Protein AF-0000000066928572 (afdb_homodimer)

Solvent-accessible surface area (backbone atoms only — not comparable to full-atom values): 28296 Å² total; per-residue (Å²): 136,84,83,79,77,80,74,72,74,80,68,81,63,67,64,60,54,53,50,47,52,52,47,49,50,47,46,54,48,33,52,51,51,34,51,52,29,50,50,51,34,39,52,28,41,52,50,30,40,53,33,51,53,52,37,47,54,46,50,41,50,40,47,52,48,52,50,52,36,47,51,33,51,51,51,30,44,51,32,48,51,50,33,48,51,31,50,52,53,32,50,53,33,52,53,52,44,40,49,70,48,14,76,72,53,72,79,82,88,80,86,80,86,81,76,81,82,82,79,84,73,81,74,67,44,59,56,51,34,51,52,51,43,60,60,56,72,72,65,72,78,78,81,83,80,85,85,85,81,86,80,87,66,57,83,84,24,45,61,50,43,48,48,46,49,53,48,51,50,49,51,50,40,52,51,37,44,54,50,39,54,53,50,51,52,50,44,50,54,43,39,53,32,47,39,49,34,42,53,52,49,46,52,50,51,52,52,41,49,54,50,51,53,51,46,47,53,50,52,53,53,51,51,53,53,49,38,58,72,70,58,62,72,82,70,72,71,79,74,77,74,68,68,72,75,62,80,79,128,135,84,83,78,78,78,76,73,75,82,69,83,62,67,66,58,55,54,51,49,54,52,48,49,49,48,46,52,49,33,52,51,51,36,52,51,29,50,50,50,34,38,52,31,40,50,49,29,41,53,32,50,52,51,35,46,54,47,50,42,51,42,46,51,49,52,50,53,38,48,52,34,51,51,52,30,42,50,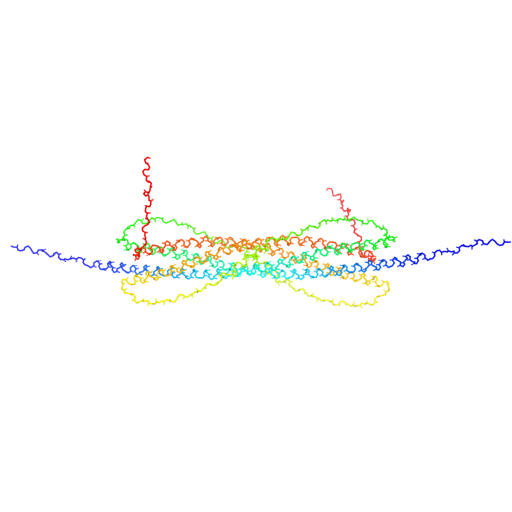29,48,51,49,34,47,51,30,50,52,53,31,50,52,33,50,52,51,44,40,50,70,46,14,76,72,54,74,84,84,86,69,87,78,83,81,76,83,80,81,80,84,71,81,72,68,44,61,56,52,35,50,51,51,41,60,61,59,72,71,69,73,80,78,84,86,71,90,79,84,80,86,80,88,66,53,81,84,24,44,60,50,42,49,49,47,47,52,47,51,50,49,51,50,39,51,51,37,45,53,50,40,53,54,50,50,52,51,44,49,54,45,40,53,32,50,40,50,34,41,54,51,48,46,53,49,51,52,52,42,49,54,48,51,53,52,45,48,54,50,51,54,53,52,50,52,53,49,37,57,72,71,60,64,73,82,70,74,71,81,75,79,72,73,70,75,73,66,85,75,133

Structure (mmCIF, N/CA/C/O backbone):
data_AF-0000000066928572-model_v1
#
loop_
_entity.id
_entity.type
_entity.pdbx_description
1 polymer 't-SNARE coiled-coil homology domain-containing protein'
#
loop_
_atom_site.group_PDB
_atom_site.id
_atom_site.type_symbol
_atom_site.label_atom_id
_atom_site.label_alt_id
_atom_site.label_comp_id
_atom_site.label_asym_id
_atom_site.label_entity_id
_atom_site.label_seq_id
_atom_site.pdbx_PDB_ins_code
_atom_site.Cartn_x
_atom_site.Cartn_y
_atom_site.Cartn_z
_atom_site.occupancy
_atom_site.B_iso_or_equiv
_atom_site.auth_seq_id
_atom_site.auth_comp_id
_atom_site.auth_asym_id
_atom_site.auth_atom_id
_atom_site.pdbx_PDB_model_num
ATOM 1 N N . MET A 1 1 ? 4.324 -100.688 -36.656 1 26.73 1 MET A N 1
ATOM 2 C CA . MET A 1 1 ? 3.48 -100.062 -35.625 1 26.73 1 MET A CA 1
ATOM 3 C C . MET A 1 1 ? 3.955 -98.688 -35.281 1 26.73 1 MET A C 1
ATOM 5 O O . MET A 1 1 ? 5.105 -98.5 -34.875 1 26.73 1 MET A O 1
ATOM 9 N N . ALA A 1 2 ? 3.32 -97.562 -36 1 35.22 2 ALA A N 1
ATOM 10 C CA . ALA A 1 2 ? 3.719 -96.188 -36.094 1 35.22 2 ALA A CA 1
ATOM 11 C C . ALA A 1 2 ? 3.666 -95.5 -34.719 1 35.22 2 ALA A C 1
ATOM 13 O O . ALA A 1 2 ? 2.834 -95.812 -33.875 1 35.22 2 ALA A O 1
ATOM 14 N N . ASN A 1 3 ? 4.828 -94.938 -34.188 1 34.97 3 ASN A N 1
ATOM 15 C CA . ASN A 1 3 ? 4.996 -94.312 -32.875 1 34.97 3 ASN A CA 1
ATOM 16 C C . ASN A 1 3 ? 4.078 -93.125 -32.719 1 34.97 3 ASN A C 1
ATOM 18 O O . ASN A 1 3 ? 4.16 -92.188 -33.469 1 34.97 3 ASN A O 1
ATOM 22 N N . PRO A 1 4 ? 2.846 -93.062 -32.125 1 35.12 4 PRO A N 1
ATOM 23 C CA . PRO A 1 4 ? 1.734 -92.125 -32.031 1 35.12 4 PRO A CA 1
ATOM 24 C C . PRO A 1 4 ? 2.117 -90.875 -31.297 1 35.12 4 PRO A C 1
ATOM 26 O O . PRO A 1 4 ? 1.27 -90 -31.078 1 35.12 4 PRO A O 1
ATOM 29 N N . PHE A 1 5 ? 3.217 -90.75 -30.562 1 34.62 5 PHE A N 1
ATOM 30 C CA . PHE A 1 5 ? 3.402 -89.688 -29.578 1 34.62 5 PHE A CA 1
ATOM 31 C C . PHE A 1 5 ? 3.727 -88.375 -30.25 1 34.62 5 PHE A C 1
ATOM 33 O O . PHE A 1 5 ? 4.297 -87.438 -29.641 1 34.62 5 PHE A O 1
ATOM 40 N N . ASP A 1 6 ? 3.648 -88.125 -31.531 1 33.06 6 ASP A N 1
ATOM 41 C CA . ASP A 1 6 ? 4.016 -86.812 -32.125 1 33.06 6 ASP A CA 1
ATOM 42 C C . ASP A 1 6 ? 3.084 -85.75 -31.656 1 33.06 6 ASP A C 1
ATOM 44 O O . ASP A 1 6 ? 2.227 -85.25 -32.406 1 33.06 6 ASP A O 1
ATOM 48 N N . ASP A 1 7 ? 2.521 -85.75 -30.406 1 32.69 7 ASP A N 1
ATOM 49 C CA . ASP A 1 7 ? 1.55 -84.75 -29.953 1 32.69 7 ASP A CA 1
ATOM 50 C C . ASP A 1 7 ? 2.203 -83.375 -29.781 1 32.69 7 ASP A C 1
ATOM 52 O O . ASP A 1 7 ? 2.449 -82.938 -28.656 1 32.69 7 ASP A O 1
ATOM 56 N N . ASP A 1 8 ? 3.178 -82.938 -30.469 1 32.5 8 ASP A N 1
ATOM 57 C CA . ASP A 1 8 ? 4.012 -81.75 -30.188 1 32.5 8 ASP A CA 1
ATOM 58 C C . ASP A 1 8 ? 3.186 -80.5 -30.219 1 32.5 8 ASP A C 1
ATOM 60 O O . ASP A 1 8 ? 3.727 -79.375 -30.062 1 32.5 8 ASP A O 1
ATOM 64 N N . ASP A 1 9 ? 2.088 -80.375 -30.953 1 34.5 9 ASP A N 1
ATOM 65 C CA . ASP A 1 9 ? 1.771 -79.062 -31.516 1 34.5 9 ASP A CA 1
ATOM 66 C C . ASP A 1 9 ? 1.153 -78.125 -30.469 1 34.5 9 ASP A C 1
ATOM 68 O O . ASP A 1 9 ? 0.542 -77.125 -30.812 1 34.5 9 ASP A O 1
ATOM 72 N N . ASP A 1 10 ? 0.787 -78.562 -29.281 1 36.22 10 ASP A N 1
ATOM 73 C CA . ASP A 1 10 ? -0.06 -77.625 -28.531 1 36.22 10 ASP A CA 1
ATOM 74 C C . ASP A 1 10 ? 0.714 -76.375 -28.125 1 36.22 10 ASP A C 1
ATOM 76 O O . ASP A 1 10 ? 1.363 -76.312 -27.078 1 36.22 10 ASP A O 1
ATOM 80 N N . VAL A 1 11 ? 1.343 -75.625 -29.016 1 40.88 11 VAL A N 1
ATOM 81 C CA . VAL A 1 11 ? 1.948 -74.312 -28.75 1 40.88 11 VAL A CA 1
ATOM 82 C C . VAL A 1 11 ? 0.95 -73.438 -28.016 1 40.88 11 VAL A C 1
ATOM 84 O O . VAL A 1 11 ? -0.197 -73.312 -28.438 1 40.88 11 VAL A O 1
ATOM 87 N N . PRO A 1 12 ? 1.094 -73.125 -26.688 1 39.62 12 PRO A N 1
ATOM 88 C CA . PRO A 1 12 ? 0.256 -72.25 -25.859 1 39.62 12 PRO A CA 1
ATOM 89 C C . PRO A 1 12 ? 0.078 -70.875 -26.469 1 39.62 12 PRO A C 1
ATOM 91 O O . PRO A 1 12 ? 0.967 -70 -26.344 1 39.62 12 PRO A O 1
ATOM 94 N N . LYS A 1 13 ? -0.379 -70.562 -27.594 1 44.66 13 LYS A N 1
ATOM 95 C CA . LYS A 1 13 ? -0.744 -69.375 -28.328 1 44.66 13 LYS A CA 1
ATOM 96 C C . LYS A 1 13 ? -1.64 -68.438 -27.5 1 44.66 13 LYS A C 1
ATOM 98 O O . LYS A 1 13 ? -1.791 -67.25 -27.797 1 44.66 13 LYS A O 1
ATOM 103 N N . SER A 1 14 ? -2.521 -69 -26.641 1 45.66 14 SER A N 1
ATOM 104 C CA . SER A 1 14 ? -3.604 -68.188 -26.094 1 45.66 14 SER A CA 1
ATOM 105 C C . SER A 1 14 ? -3.088 -67.25 -25.031 1 45.66 14 SER A C 1
ATOM 107 O O . SER A 1 14 ? -3.688 -66.188 -24.781 1 45.66 14 SER A O 1
ATOM 109 N N . TYR A 1 15 ? -2.125 -67.562 -24.266 1 45.22 15 TYR A N 1
ATOM 110 C CA . TYR A 1 15 ? -1.632 -66.75 -23.172 1 45.22 15 TYR A CA 1
ATOM 111 C C . TYR A 1 15 ? -0.961 -65.438 -23.734 1 45.22 15 TYR A C 1
ATOM 113 O O . TYR A 1 15 ? -0.992 -64.438 -23.094 1 45.22 15 TYR A O 1
ATOM 121 N N . SER A 1 16 ? -0.324 -65.562 -24.875 1 49.75 16 SER A N 1
ATOM 122 C CA . SER A 1 16 ? 0.427 -64.438 -25.406 1 49.75 16 SER A CA 1
ATOM 123 C C . SER A 1 16 ? -0.506 -63.312 -25.859 1 49.75 16 SER A C 1
ATOM 125 O O . SER A 1 16 ? -0.214 -62.125 -25.656 1 49.75 16 SER A O 1
ATOM 127 N N . LYS A 1 17 ? -1.519 -63.625 -26.422 1 52.47 17 LYS A N 1
ATOM 128 C CA . LYS A 1 17 ? -2.459 -62.625 -26.938 1 52.47 17 LYS A CA 1
ATOM 129 C C . LYS A 1 17 ? -3.213 -61.969 -25.797 1 52.47 17 LYS A C 1
ATOM 131 O O . LYS A 1 17 ? -3.486 -60.75 -25.844 1 52.47 17 LYS A O 1
ATOM 136 N N . VAL A 1 18 ? -3.705 -62.656 -24.812 1 51 18 VAL A N 1
ATOM 137 C CA . VAL A 1 18 ? -4.434 -62.125 -23.656 1 51 18 VAL A CA 1
ATOM 138 C C . VAL A 1 18 ? -3.52 -61.219 -22.844 1 51 18 VAL A C 1
ATOM 140 O O . VAL A 1 18 ? -3.93 -60.156 -22.391 1 51 18 VAL A O 1
ATOM 143 N N . GLY A 1 19 ? -2.26 -61.625 -22.641 1 51.97 19 GLY A N 1
ATOM 144 C CA . GLY A 1 19 ? -1.28 -60.812 -21.969 1 51.97 19 GLY A CA 1
ATOM 145 C C . GLY A 1 19 ? -1.014 -59.5 -22.672 1 51.97 19 GLY A C 1
ATOM 146 O O . GLY A 1 19 ? -0.925 -58.438 -22.031 1 51.97 19 GLY A O 1
ATOM 147 N N . LYS A 1 20 ? -0.882 -59.688 -23.969 1 59.78 20 LYS A N 1
ATOM 148 C CA . LYS A 1 20 ? -0.636 -58.5 -24.766 1 59.78 20 LYS A CA 1
ATOM 149 C C . LYS A 1 20 ? -1.847 -57.562 -24.75 1 59.78 20 LYS A C 1
ATOM 151 O O . LYS A 1 20 ? -1.697 -56.344 -24.703 1 59.78 20 LYS A O 1
ATOM 156 N N . LYS A 1 21 ? -3.07 -58.125 -24.859 1 62.56 21 LYS A N 1
ATOM 157 C CA . LYS A 1 21 ? -4.281 -57.312 -24.828 1 62.56 21 LYS A CA 1
ATOM 158 C C . LYS A 1 21 ? -4.441 -56.625 -23.484 1 62.56 21 LYS A C 1
ATOM 160 O O . LYS A 1 21 ? -4.871 -55.469 -23.422 1 62.56 21 LYS A O 1
ATOM 165 N N . ASN A 1 22 ? -4.078 -57.406 -22.359 1 68.06 22 ASN A N 1
ATOM 166 C CA . ASN A 1 22 ? -4.141 -56.812 -21.031 1 68.06 22 ASN A CA 1
ATOM 167 C C . ASN A 1 22 ? -3.076 -55.719 -20.859 1 68.06 22 ASN A C 1
ATOM 169 O O . ASN A 1 22 ? -3.338 -54.688 -20.25 1 68.06 22 ASN A O 1
ATOM 173 N N . GLU A 1 23 ? -1.992 -55.969 -21.469 1 70.69 23 GLU A N 1
ATOM 174 C CA . GLU A 1 23 ? -0.917 -54.969 -21.406 1 70.69 23 GLU A CA 1
ATOM 175 C C . GLU A 1 23 ? -1.282 -53.719 -22.188 1 70.69 23 GLU A C 1
ATOM 177 O O . GLU A 1 23 ? -1.001 -52.594 -21.75 1 70.69 23 GLU A O 1
ATOM 182 N N . GLU A 1 24 ? -1.89 -54 -23.344 1 72.25 24 GLU A N 1
ATOM 183 C CA . GLU A 1 24 ? -2.32 -52.844 -24.156 1 72.25 24 GLU A CA 1
ATOM 184 C C . GLU A 1 24 ? -3.406 -52.062 -23.438 1 72.25 24 GLU A C 1
ATOM 186 O O . GLU A 1 24 ? -3.436 -50.812 -23.531 1 72.25 24 GLU A O 1
ATOM 191 N N . ALA A 1 25 ? -4.219 -52.75 -22.781 1 76.5 25 ALA A N 1
ATOM 192 C CA . ALA A 1 25 ? -5.273 -52.094 -22.031 1 76.5 25 ALA A CA 1
ATOM 193 C C . ALA A 1 25 ? -4.691 -51.281 -20.875 1 76.5 25 ALA A C 1
ATOM 195 O O . ALA A 1 25 ? -5.172 -50.188 -20.578 1 76.5 25 ALA A O 1
ATOM 196 N N . ASP A 1 26 ? -3.654 -51.812 -20.297 1 80.56 26 ASP A N 1
ATOM 197 C CA . ASP A 1 26 ? -2.982 -51.094 -19.219 1 80.56 26 ASP A CA 1
ATOM 198 C C . ASP A 1 26 ? -2.281 -49.844 -19.734 1 80.56 26 ASP A C 1
ATOM 200 O O . ASP A 1 26 ? -2.359 -48.781 -19.109 1 80.56 26 ASP A O 1
ATOM 204 N N . VAL A 1 27 ? -1.678 -50 -20.812 1 81.38 27 VAL A N 1
ATOM 205 C CA . VAL A 1 27 ? -0.978 -48.844 -21.422 1 81.38 27 VAL A CA 1
ATOM 206 C C . VAL A 1 27 ? -1.977 -47.75 -21.766 1 81.38 27 VAL A C 1
ATOM 208 O O . VAL A 1 27 ? -1.732 -46.562 -21.484 1 81.38 27 VAL A O 1
ATOM 211 N N . ASP A 1 28 ? -3.072 -48.219 -22.344 1 84.25 28 ASP A N 1
ATOM 212 C CA . ASP A 1 28 ? -4.105 -47.25 -22.688 1 84.25 28 ASP A CA 1
ATOM 213 C C . ASP A 1 28 ? -4.609 -46.5 -21.453 1 84.25 28 ASP A C 1
ATOM 215 O O . ASP A 1 28 ? -4.859 -45.312 -21.5 1 84.25 28 ASP A O 1
ATOM 219 N N . TYR A 1 29 ? -4.695 -47.25 -20.406 1 87.94 29 TYR A N 1
ATOM 220 C CA . TYR A 1 29 ? -5.172 -46.656 -19.156 1 87.94 29 TYR A CA 1
ATOM 221 C C . TYR A 1 29 ? -4.184 -45.625 -18.641 1 87.94 29 TYR A C 1
ATOM 223 O O . TYR A 1 29 ? -4.57 -44.469 -18.344 1 87.94 29 TYR A O 1
ATOM 231 N N . TYR A 1 30 ? -2.963 -45.938 -18.531 1 87.5 30 TYR A N 1
ATOM 232 C CA . TYR A 1 30 ? -1.959 -45.031 -18 1 87.5 30 TYR A CA 1
ATOM 233 C C . TYR A 1 30 ? -1.803 -43.812 -18.906 1 87.5 30 TYR A C 1
ATOM 235 O O . TYR A 1 30 ? -1.612 -42.688 -18.422 1 87.5 30 TYR A O 1
ATOM 243 N N . GLU A 1 31 ? -1.919 -44 -20.141 1 86.56 31 GLU A N 1
ATOM 244 C CA . GLU A 1 31 ? -1.828 -42.875 -21.062 1 86.56 31 GLU A CA 1
ATOM 245 C C . GLU A 1 31 ? -2.988 -41.906 -20.875 1 86.56 31 GLU A C 1
ATOM 247 O O . GLU A 1 31 ? -2.801 -40.688 -20.938 1 86.56 31 GLU A O 1
ATOM 252 N N . ARG A 1 32 ? -4.117 -42.406 -20.641 1 90.25 32 ARG A N 1
ATOM 253 C CA . ARG A 1 32 ? -5.281 -41.562 -20.406 1 90.25 32 ARG A CA 1
ATOM 254 C C . ARG A 1 32 ? -5.137 -40.781 -19.109 1 90.25 32 ARG A C 1
ATOM 256 O O . ARG A 1 32 ? -5.5 -39.625 -19.031 1 90.25 32 ARG A O 1
ATOM 263 N N . GLU A 1 33 ? -4.617 -41.469 -18.125 1 92.19 33 GLU A N 1
ATOM 264 C CA . GLU A 1 33 ? -4.41 -40.812 -16.828 1 92.19 33 GLU A CA 1
ATOM 265 C C . GLU A 1 33 ? -3.383 -39.719 -16.938 1 92.19 33 GLU A C 1
ATOM 267 O O . GLU A 1 33 ? -3.568 -38.625 -16.375 1 92.19 33 GLU A O 1
ATOM 272 N N . ILE A 1 34 ? -2.348 -39.938 -17.641 1 92.06 34 ILE A N 1
ATOM 273 C CA . ILE A 1 34 ? -1.312 -38.906 -17.844 1 92.06 34 ILE A CA 1
ATOM 274 C C . ILE A 1 34 ? -1.909 -37.688 -18.531 1 92.06 34 ILE A C 1
ATOM 276 O O . ILE A 1 34 ? -1.677 -36.562 -18.125 1 92.06 34 ILE A O 1
ATOM 280 N N . GLU A 1 35 ? -2.648 -37.906 -19.5 1 91.12 35 GLU A N 1
ATOM 281 C CA . GLU A 1 35 ? -3.271 -36.812 -20.234 1 91.12 35 GLU A CA 1
ATOM 282 C C . GLU A 1 35 ? -4.207 -36 -19.328 1 91.12 35 GLU A C 1
ATOM 284 O O . GLU A 1 35 ? -4.246 -34.781 -19.406 1 91.12 35 GLU A O 1
ATOM 289 N N . LYS A 1 36 ? -4.949 -36.719 -18.562 1 94.31 36 LYS A N 1
ATOM 290 C CA . LYS A 1 36 ? -5.875 -36.062 -17.625 1 94.31 36 LYS A CA 1
ATOM 291 C C . LYS A 1 36 ? -5.133 -35.156 -16.672 1 94.31 36 LYS A C 1
ATOM 293 O O . LYS A 1 36 ? -5.527 -34 -16.5 1 94.31 36 LYS A O 1
ATOM 298 N N . TYR A 1 37 ? -4.09 -35.625 -16.125 1 94.31 37 TYR A N 1
ATOM 299 C CA . TYR A 1 37 ? -3.359 -34.844 -15.133 1 94.31 37 TYR A CA 1
ATOM 300 C C . TYR A 1 37 ? -2.59 -33.688 -15.805 1 94.31 37 TYR A C 1
ATOM 302 O O . TYR A 1 37 ? -2.43 -32.625 -15.219 1 94.31 37 TYR A O 1
ATOM 310 N N . MET A 1 38 ? -2.131 -33.875 -17.031 1 93.56 38 MET A N 1
ATOM 311 C CA . MET A 1 38 ? -1.521 -32.781 -17.781 1 93.56 38 MET A CA 1
ATOM 312 C C . MET A 1 38 ? -2.533 -31.656 -18.062 1 93.56 38 MET A C 1
ATOM 314 O O . MET A 1 38 ? -2.203 -30.484 -17.969 1 93.56 38 MET A O 1
ATOM 318 N N . GLN A 1 39 ? -3.725 -32.094 -18.344 1 94.69 39 GLN A N 1
ATOM 319 C CA . GLN A 1 39 ? -4.777 -31.109 -18.578 1 94.69 39 GLN A CA 1
ATOM 320 C C . GLN A 1 39 ? -5.086 -30.312 -17.312 1 94.69 39 GLN A C 1
ATOM 322 O O . GLN A 1 39 ? -5.281 -29.094 -17.359 1 94.69 39 GLN A O 1
ATOM 327 N N . GLU A 1 40 ? -5.113 -30.984 -16.25 1 96.31 40 GLU A N 1
ATOM 328 C CA . GLU A 1 40 ? -5.367 -30.312 -14.977 1 96.31 40 GLU A CA 1
ATOM 329 C C . GLU A 1 40 ? -4.25 -29.328 -14.633 1 96.31 40 GLU A C 1
ATOM 331 O O . GLU A 1 40 ? -4.512 -28.219 -14.156 1 96.31 40 GLU A O 1
ATOM 336 N N . SER A 1 41 ? -3.023 -29.75 -14.859 1 96.62 41 SER A N 1
ATOM 337 C CA . SER A 1 41 ? -1.889 -28.859 -14.633 1 96.62 41 SER A CA 1
ATOM 338 C C . SER A 1 41 ? -1.95 -27.656 -15.547 1 96.62 41 SER A C 1
ATOM 340 O O . SER A 1 41 ? -1.661 -26.531 -15.125 1 96.62 41 SER A O 1
ATOM 342 N N . LEU A 1 42 ? -2.291 -27.875 -16.766 1 96.62 42 LEU A N 1
ATOM 343 C CA . LEU A 1 42 ? -2.414 -26.781 -17.719 1 96.62 42 LEU A CA 1
ATOM 344 C C . LEU A 1 42 ? -3.451 -25.766 -17.25 1 96.62 42 LEU A C 1
ATOM 346 O O . LEU A 1 42 ? -3.191 -24.562 -17.25 1 96.62 42 LEU A O 1
ATOM 350 N N . ASP A 1 43 ? -4.574 -26.25 -16.797 1 96.62 43 ASP A N 1
ATOM 351 C CA . ASP A 1 43 ? -5.629 -25.375 -16.297 1 96.62 43 ASP A CA 1
ATOM 352 C C . ASP A 1 43 ? -5.145 -24.578 -15.086 1 96.62 43 ASP A C 1
ATOM 354 O O . ASP A 1 43 ? -5.383 -23.359 -15.008 1 96.62 43 ASP A O 1
ATOM 358 N N . SER A 1 44 ? -4.477 -25.25 -14.219 1 97.31 44 SER A N 1
ATOM 359 C CA . SER A 1 44 ? -4 -24.609 -13.008 1 97.31 44 SER A CA 1
ATOM 360 C C . SER A 1 44 ? -2.955 -23.547 -13.32 1 97.31 44 SER A C 1
ATOM 362 O O . SER A 1 44 ? -2.98 -22.453 -12.75 1 97.31 44 SER A O 1
ATOM 364 N N . THR A 1 45 ? -2.051 -23.828 -14.18 1 97.25 45 THR A N 1
ATOM 365 C CA . THR A 1 45 ? -1.019 -22.859 -14.531 1 97.25 45 THR A CA 1
ATOM 366 C C . THR A 1 45 ? -1.626 -21.656 -15.242 1 97.25 45 THR A C 1
ATOM 368 O O . THR A 1 45 ? -1.181 -20.516 -15.047 1 97.25 45 THR A O 1
ATOM 371 N N . GLN A 1 46 ? -2.637 -21.906 -16.062 1 96.75 46 GLN A N 1
ATOM 372 C CA . GLN A 1 46 ? -3.318 -20.812 -16.75 1 96.75 46 GLN A CA 1
ATOM 373 C C . GLN A 1 46 ? -4.023 -19.906 -15.75 1 96.75 46 GLN A C 1
ATOM 375 O O . GLN A 1 46 ? -3.939 -18.672 -15.859 1 96.75 46 GLN A O 1
ATOM 380 N N . ARG A 1 47 ? -4.648 -20.531 -14.844 1 96.88 47 ARG A N 1
ATOM 381 C CA . ARG A 1 47 ? -5.328 -19.734 -13.812 1 96.88 47 ARG A CA 1
ATOM 382 C C . ARG A 1 47 ? -4.328 -18.938 -12.992 1 96.88 47 ARG A C 1
ATOM 384 O O . ARG A 1 47 ? -4.566 -17.766 -12.688 1 96.88 47 ARG A O 1
ATOM 391 N N . SER A 1 48 ? -3.285 -19.578 -12.633 1 98.06 48 SER A N 1
ATOM 392 C CA . SER A 1 48 ? -2.254 -18.891 -11.859 1 98.06 48 SER A CA 1
ATOM 393 C C . SER A 1 48 ? -1.687 -17.703 -12.617 1 98.06 48 SER A C 1
ATOM 395 O O . SER A 1 48 ? -1.474 -16.641 -12.039 1 98.06 48 SER A O 1
ATOM 397 N N . ARG A 1 49 ? -1.457 -17.875 -13.828 1 96.56 49 ARG A N 1
ATOM 398 C CA . ARG A 1 49 ? -0.953 -16.797 -14.664 1 96.56 49 ARG A CA 1
ATOM 399 C C . ARG A 1 49 ? -1.907 -15.602 -14.656 1 96.56 49 ARG A C 1
ATOM 401 O O . ARG A 1 49 ? -1.476 -14.453 -14.531 1 96.56 49 ARG A O 1
ATOM 408 N N . ALA A 1 50 ? -3.164 -15.883 -14.781 1 96.94 50 ALA A N 1
ATOM 409 C CA . ALA A 1 50 ? -4.172 -14.828 -14.766 1 96.94 50 ALA A CA 1
ATOM 410 C C . ALA A 1 50 ? -4.184 -14.102 -13.422 1 96.94 50 ALA A C 1
ATOM 412 O O . ALA A 1 50 ? -4.262 -12.867 -13.383 1 96.94 50 ALA A O 1
ATOM 413 N N . HIS A 1 51 ? -4.133 -14.867 -12.367 1 97.25 51 HIS A N 1
ATOM 414 C CA . HIS A 1 51 ? -4.098 -14.266 -11.039 1 97.25 51 HIS A CA 1
ATOM 415 C C . HIS A 1 51 ? -2.877 -13.367 -10.867 1 97.25 51 HIS A C 1
ATOM 417 O O . HIS A 1 51 ? -2.977 -12.281 -10.289 1 97.25 51 HIS A O 1
ATOM 423 N N . LEU A 1 52 ? -1.739 -13.789 -11.344 1 97.44 52 LEU A N 1
ATOM 424 C CA . LEU A 1 52 ? -0.506 -13.023 -11.195 1 97.44 52 LEU A CA 1
ATOM 425 C C . LEU A 1 52 ? -0.559 -11.75 -12.031 1 97.44 52 LEU A C 1
ATOM 427 O O . LEU A 1 52 ? -0.072 -10.703 -11.602 1 97.44 52 LEU A O 1
ATOM 431 N N . GLU A 1 53 ? -1.165 -11.844 -13.172 1 95.69 53 GLU A N 1
ATOM 432 C CA . GLU A 1 53 ? -1.339 -10.656 -14 1 95.69 53 GLU A CA 1
ATOM 433 C C . GLU A 1 53 ? -2.205 -9.617 -13.297 1 95.69 53 GLU A C 1
ATOM 435 O O . GLU A 1 53 ? -1.871 -8.43 -13.281 1 95.69 53 GLU A O 1
ATOM 440 N N . ASN A 1 54 ? -3.25 -10.086 -12.734 1 96.38 54 ASN A N 1
ATOM 441 C CA . ASN A 1 54 ? -4.125 -9.195 -11.984 1 96.38 54 ASN A CA 1
ATOM 442 C C . ASN A 1 54 ? -3.414 -8.609 -10.766 1 96.38 54 ASN A C 1
ATOM 444 O O . ASN A 1 54 ? -3.564 -7.426 -10.461 1 96.38 54 ASN A O 1
ATOM 448 N N . SER A 1 55 ? -2.658 -9.461 -10.109 1 97.31 55 SER A N 1
ATOM 449 C CA . SER A 1 55 ? -1.906 -9.008 -8.945 1 97.31 55 SER A CA 1
ATOM 450 C C . SER A 1 55 ? -0.916 -7.91 -9.312 1 97.31 55 SER A C 1
ATOM 452 O O . SER A 1 55 ? -0.742 -6.945 -8.57 1 97.31 55 SER A O 1
ATOM 454 N N . GLU A 1 56 ? -0.283 -8.023 -10.422 1 94.69 56 GLU A N 1
ATOM 455 C CA . GLU A 1 56 ? 0.654 -7.012 -10.898 1 94.69 56 GLU A CA 1
ATOM 456 C C . GLU A 1 56 ? -0.05 -5.68 -11.133 1 94.69 56 GLU A C 1
ATOM 458 O O . GLU A 1 56 ? 0.464 -4.625 -10.758 1 94.69 56 GLU A O 1
ATOM 463 N N . GLN A 1 57 ? -1.232 -5.758 -11.742 1 94.69 57 GLN A N 1
ATOM 464 C CA . GLN A 1 57 ? -1.999 -4.539 -11.992 1 94.69 57 GLN A CA 1
ATOM 465 C C . GLN A 1 57 ? -2.398 -3.867 -10.68 1 94.69 57 GLN A C 1
ATOM 467 O O . GLN A 1 57 ? -2.309 -2.646 -10.547 1 94.69 57 GLN A O 1
ATOM 472 N N . LEU A 1 58 ? -2.748 -4.695 -9.781 1 95.44 58 LEU A N 1
ATOM 473 C CA . LEU A 1 58 ? -3.166 -4.168 -8.484 1 95.44 58 LEU A CA 1
ATOM 474 C C . LEU A 1 58 ? -1.98 -3.57 -7.734 1 95.44 58 LEU A C 1
ATOM 476 O O . LEU A 1 58 ? -2.117 -2.539 -7.07 1 95.44 58 LEU A O 1
ATOM 480 N N . ALA A 1 59 ? -0.858 -4.191 -7.84 1 95 59 ALA A N 1
ATOM 481 C CA . ALA A 1 59 ? 0.346 -3.676 -7.195 1 95 59 ALA A CA 1
ATOM 482 C C . ALA A 1 59 ? 0.743 -2.32 -7.773 1 95 59 ALA A C 1
ATOM 484 O O . ALA A 1 59 ? 1.133 -1.412 -7.039 1 95 59 ALA A O 1
ATOM 485 N N . VAL A 1 60 ? 0.643 -2.184 -9.023 1 93.56 60 VAL A N 1
ATOM 486 C CA . VAL A 1 60 ? 0.961 -0.921 -9.68 1 93.56 60 VAL A CA 1
ATOM 487 C C . VAL A 1 60 ? -0.013 0.161 -9.219 1 93.56 60 VAL A C 1
ATOM 489 O O . VAL A 1 60 ? 0.396 1.281 -8.906 1 93.56 60 VAL A O 1
ATOM 492 N N . LYS A 1 61 ? -1.229 -0.222 -9.18 1 93.81 61 LYS A N 1
ATOM 493 C CA . LYS A 1 61 ? -2.25 0.702 -8.695 1 93.81 61 LYS A CA 1
ATOM 494 C C . LYS A 1 61 ? -1.967 1.128 -7.258 1 93.81 61 LYS A C 1
ATOM 496 O O . LYS A 1 61 ? -2.059 2.312 -6.926 1 93.81 61 LYS A O 1
ATOM 501 N N . THR A 1 62 ? -1.671 0.191 -6.457 1 95.88 62 THR A N 1
ATOM 502 C CA . THR A 1 62 ? -1.33 0.468 -5.066 1 95.88 62 THR A CA 1
ATOM 503 C C . THR A 1 62 ? -0.142 1.422 -4.98 1 95.88 62 THR A C 1
ATOM 505 O O . THR A 1 62 ? -0.153 2.365 -4.188 1 95.88 62 THR A O 1
ATOM 508 N N . ALA A 1 63 ? 0.863 1.193 -5.762 1 93 63 ALA A N 1
ATOM 509 C CA . ALA A 1 63 ? 2.043 2.055 -5.789 1 93 63 ALA A CA 1
ATOM 510 C C . ALA A 1 63 ? 1.669 3.488 -6.156 1 93 63 ALA A C 1
ATOM 512 O O . ALA A 1 63 ? 2.15 4.438 -5.535 1 93 63 ALA A O 1
ATOM 513 N N . GLN A 1 64 ? 0.813 3.615 -7.109 1 93.12 64 GLN A N 1
ATOM 514 C CA . GLN A 1 64 ? 0.372 4.941 -7.531 1 93.12 64 GLN A CA 1
ATOM 515 C C . GLN A 1 64 ? -0.392 5.645 -6.414 1 93.12 64 GLN A C 1
ATOM 517 O O . GLN A 1 64 ? -0.202 6.84 -6.184 1 93.12 64 GLN A O 1
ATOM 522 N N . ASP A 1 65 ? -1.248 4.922 -5.777 1 94.19 65 ASP A N 1
ATOM 523 C CA . ASP A 1 65 ? -1.999 5.484 -4.66 1 94.19 65 ASP A CA 1
ATOM 524 C C . ASP A 1 65 ? -1.062 5.941 -3.545 1 94.19 65 ASP A C 1
ATOM 526 O O . ASP A 1 65 ? -1.248 7.02 -2.975 1 94.19 65 ASP A O 1
ATOM 530 N N . LEU A 1 66 ? -0.072 5.203 -3.229 1 95.38 66 LEU A N 1
ATOM 531 C CA . LEU A 1 66 ? 0.876 5.547 -2.176 1 95.38 66 LEU A CA 1
ATOM 532 C C . LEU A 1 66 ? 1.684 6.785 -2.555 1 95.38 66 LEU A C 1
ATOM 534 O O . LEU A 1 66 ? 1.995 7.613 -1.697 1 95.38 66 LEU A O 1
ATOM 538 N N . LEU A 1 67 ? 1.964 6.895 -3.834 1 93.69 67 LEU A N 1
ATOM 539 C CA . LEU A 1 67 ? 2.682 8.078 -4.285 1 93.69 67 LEU A CA 1
ATOM 540 C C . LEU A 1 67 ? 1.81 9.32 -4.16 1 93.69 67 LEU A C 1
ATOM 542 O O . LEU A 1 67 ? 2.287 10.383 -3.74 1 93.69 67 LEU A O 1
ATOM 546 N N . GLU A 1 68 ? 0.553 9.18 -4.48 1 95.25 68 GLU A N 1
ATOM 547 C CA . GLU A 1 68 ? -0.389 10.281 -4.297 1 95.25 68 GLU A CA 1
ATOM 548 C C . GLU A 1 68 ? -0.535 10.641 -2.822 1 95.25 68 GLU A C 1
ATOM 550 O O . GLU A 1 68 ? -0.567 11.82 -2.467 1 95.25 68 GLU A O 1
ATOM 555 N N . GLN A 1 69 ? -0.628 9.672 -2.025 1 96.56 69 GLN A N 1
ATOM 556 C CA . GLN A 1 69 ? -0.716 9.891 -0.584 1 96.56 69 GLN A CA 1
ATOM 557 C C . GLN A 1 69 ? 0.508 10.641 -0.064 1 96.56 69 GLN A C 1
ATOM 559 O O . GLN A 1 69 ? 0.387 11.523 0.783 1 96.56 69 GLN A O 1
ATOM 564 N N . ARG A 1 70 ? 1.619 10.234 -0.532 1 95.5 70 ARG A N 1
ATOM 565 C CA . ARG A 1 70 ? 2.84 10.914 -0.107 1 95.5 70 ARG A CA 1
ATOM 566 C C . ARG A 1 70 ? 2.783 12.398 -0.435 1 95.5 70 ARG A C 1
ATOM 568 O O . ARG A 1 70 ? 3.18 13.234 0.379 1 95.5 70 ARG A O 1
ATOM 575 N N . GLU A 1 71 ? 2.291 12.688 -1.584 1 95.56 71 GLU A N 1
ATOM 576 C CA . GLU A 1 71 ? 2.17 14.094 -1.972 1 95.56 71 GLU A CA 1
ATOM 577 C C . GLU A 1 71 ? 1.265 14.852 -1.009 1 95.56 71 GLU A C 1
ATOM 579 O O . GLU A 1 71 ? 1.583 15.977 -0.604 1 95.56 71 GLU A O 1
ATOM 584 N N . LYS A 1 72 ? 0.241 14.281 -0.711 1 96.5 72 LYS A N 1
ATOM 585 C CA . LYS A 1 72 ? -0.704 14.906 0.208 1 96.5 72 LYS A CA 1
ATOM 586 C C . LYS A 1 72 ? -0.081 15.109 1.587 1 96.5 72 LYS A C 1
ATOM 588 O O . LYS A 1 72 ? -0.266 16.156 2.215 1 96.5 72 LYS A O 1
ATOM 593 N N . LEU A 1 73 ? 0.654 14.148 2.049 1 97.81 73 LEU A N 1
ATOM 594 C CA . LEU A 1 73 ? 1.282 14.227 3.363 1 97.81 73 LEU A CA 1
ATOM 595 C C . LEU A 1 73 ? 2.406 15.258 3.369 1 97.81 73 LEU A C 1
ATOM 597 O O . LEU A 1 73 ? 2.584 15.984 4.348 1 97.81 73 LEU A O 1
ATOM 601 N N . GLU A 1 74 ? 3.047 15.312 2.26 1 97.25 74 GLU A N 1
ATOM 602 C CA . GLU A 1 74 ? 4.102 16.312 2.158 1 97.25 74 GLU A CA 1
ATOM 603 C C . GLU A 1 74 ? 3.518 17.734 2.146 1 97.25 74 GLU A C 1
ATOM 605 O O . GLU A 1 74 ? 4.09 18.641 2.736 1 97.25 74 GLU A O 1
ATOM 610 N N . ARG A 1 75 ? 2.424 17.922 1.498 1 96.69 75 ARG A N 1
ATOM 611 C CA . ARG A 1 75 ? 1.739 19.203 1.522 1 96.69 75 ARG A CA 1
ATOM 612 C C . ARG A 1 75 ? 1.269 19.547 2.932 1 96.69 75 ARG A C 1
ATOM 614 O O . ARG A 1 75 ? 1.351 20.703 3.354 1 96.69 75 ARG A O 1
ATOM 621 N N . THR A 1 76 ? 0.792 18.562 3.584 1 98.38 76 THR A N 1
ATOM 622 C CA . THR A 1 76 ? 0.386 18.781 4.969 1 98.38 76 THR A CA 1
ATOM 623 C C . THR A 1 76 ? 1.572 19.219 5.82 1 98.38 76 THR A C 1
ATOM 625 O O . THR A 1 76 ? 1.459 20.172 6.605 1 98.38 76 THR A O 1
ATOM 628 N N . GLU A 1 77 ? 2.639 18.578 5.68 1 98 77 GLU A N 1
ATOM 629 C CA . GLU A 1 77 ? 3.838 18.953 6.43 1 98 77 GLU A CA 1
ATOM 630 C C . GLU A 1 77 ? 4.25 20.391 6.145 1 98 77 GLU A C 1
ATOM 632 O O . GLU A 1 77 ? 4.59 21.141 7.066 1 98 77 GLU A O 1
ATOM 637 N N . LYS A 1 78 ? 4.184 20.781 4.895 1 97.81 78 LYS A N 1
ATOM 638 C CA . LYS A 1 78 ? 4.52 22.141 4.508 1 97.81 78 LYS A CA 1
ATOM 639 C C . LYS A 1 78 ? 3.551 23.141 5.129 1 97.81 78 LYS A C 1
ATOM 641 O O . LYS A 1 78 ? 3.963 24.219 5.59 1 97.81 78 LYS A O 1
ATOM 646 N N . ASN A 1 79 ? 2.322 22.828 5.07 1 97.69 79 ASN A N 1
ATOM 647 C CA . ASN A 1 79 ? 1.323 23.672 5.703 1 97.69 79 ASN A CA 1
ATOM 648 C C . ASN A 1 79 ? 1.601 23.859 7.191 1 97.69 79 ASN A C 1
ATOM 650 O O . ASN A 1 79 ? 1.43 24.953 7.727 1 97.69 79 ASN A O 1
ATOM 654 N N . LEU A 1 80 ? 2.016 22.797 7.855 1 97.75 80 LEU A N 1
ATOM 655 C CA . LEU A 1 80 ? 2.318 22.875 9.281 1 97.75 80 LEU A CA 1
ATOM 656 C C . LEU A 1 80 ? 3.559 23.734 9.531 1 97.75 80 LEU A C 1
ATOM 658 O O . LEU A 1 80 ? 3.635 24.438 10.531 1 97.75 80 LEU A O 1
ATOM 662 N N . ASP A 1 81 ? 4.488 23.703 8.609 1 97.5 81 ASP A N 1
ATOM 663 C CA . ASP A 1 81 ? 5.641 24.594 8.68 1 97.5 81 ASP A CA 1
ATOM 664 C C . ASP A 1 81 ? 5.207 26.062 8.539 1 97.5 81 ASP A C 1
ATOM 666 O O . ASP A 1 81 ? 5.723 26.938 9.234 1 97.5 81 ASP A O 1
ATOM 670 N N . LYS A 1 82 ? 4.316 26.359 7.668 1 97.25 82 LYS A N 1
ATOM 671 C CA . LYS A 1 82 ? 3.773 27.719 7.5 1 97.25 82 LYS A CA 1
ATOM 672 C C . LYS A 1 82 ? 3.078 28.188 8.773 1 97.25 82 LYS A C 1
ATOM 674 O O . LYS A 1 82 ? 3.227 29.344 9.172 1 97.25 82 LYS A O 1
ATOM 679 N N . ILE A 1 83 ? 2.357 27.266 9.367 1 97.19 83 ILE A N 1
ATOM 680 C CA . ILE A 1 83 ? 1.673 27.609 10.609 1 97.19 83 ILE A CA 1
ATOM 681 C C . ILE A 1 83 ? 2.701 27.938 11.695 1 97.19 83 ILE A C 1
ATOM 683 O O . ILE A 1 83 ? 2.521 28.875 12.461 1 97.19 83 ILE A O 1
ATOM 687 N N . GLN A 1 84 ? 3.711 27.188 11.766 1 96.38 84 GLN A N 1
ATOM 688 C CA . GLN A 1 84 ? 4.777 27.484 12.711 1 96.38 84 GLN A CA 1
ATOM 689 C C . GLN A 1 84 ? 5.336 28.891 12.508 1 96.38 84 GLN A C 1
ATOM 691 O O . GLN A 1 84 ? 5.547 29.625 13.469 1 96.38 84 GLN A O 1
ATOM 696 N N . HIS A 1 85 ? 5.508 29.281 11.289 1 95.44 85 HIS A N 1
ATOM 697 C CA . HIS A 1 85 ? 5.996 30.609 10.953 1 95.44 85 HIS A CA 1
ATOM 698 C C . HIS A 1 85 ? 4.988 31.688 11.352 1 95.44 85 HIS A C 1
ATOM 700 O O . HIS A 1 85 ? 5.344 32.656 12.008 1 95.44 85 HIS A O 1
ATOM 706 N N . THR A 1 86 ? 3.76 31.531 10.977 1 95.25 86 THR A N 1
ATOM 707 C CA . THR A 1 86 ? 2.73 32.5 11.266 1 95.25 86 THR A CA 1
ATOM 708 C C . THR A 1 86 ? 2.527 32.656 12.773 1 95.25 86 THR A C 1
ATOM 710 O O . THR A 1 86 ? 2.293 33.781 13.266 1 95.25 86 THR A O 1
ATOM 713 N N . THR A 1 87 ? 2.645 31.609 13.484 1 95.19 87 THR A N 1
ATOM 714 C CA . THR A 1 87 ? 2.492 31.688 14.938 1 95.19 87 THR A CA 1
ATOM 715 C C . THR A 1 87 ? 3.68 32.406 15.562 1 95.19 87 THR A C 1
ATOM 717 O O . THR A 1 87 ? 3.52 33.156 16.547 1 95.19 87 THR A O 1
ATOM 720 N N . SER A 1 88 ? 4.852 32.281 15.031 1 95.31 88 SER A N 1
ATOM 721 C CA . SER A 1 88 ? 6.004 33.031 15.5 1 95.31 88 SER A CA 1
ATOM 722 C C . SER A 1 88 ? 5.805 34.531 15.289 1 95.31 88 SER A C 1
ATOM 724 O O . SER A 1 88 ? 6.109 35.344 16.172 1 95.31 88 SER A O 1
ATOM 726 N N . MET A 1 89 ? 5.293 34.906 14.172 1 94.69 89 MET A N 1
ATOM 727 C CA . MET A 1 89 ? 5.012 36.312 13.867 1 94.69 89 MET A CA 1
ATOM 728 C C . MET A 1 89 ? 3.908 36.844 14.766 1 94.69 89 MET A C 1
ATOM 730 O O . MET A 1 89 ? 3.984 37.969 15.234 1 94.69 89 MET A O 1
ATOM 734 N N . THR A 1 90 ? 2.896 36.031 14.953 1 94.69 90 THR A N 1
ATOM 735 C CA . THR A 1 90 ? 1.827 36.406 15.867 1 94.69 90 THR A CA 1
ATOM 736 C C . THR A 1 90 ? 2.383 36.656 17.266 1 94.69 90 THR A C 1
ATOM 738 O O . THR A 1 90 ? 2.02 37.656 17.906 1 94.69 90 THR A O 1
ATOM 741 N N . GLN A 1 91 ? 3.277 35.781 17.656 1 92.94 91 GLN A N 1
ATOM 742 C CA . GLN A 1 91 ? 3.867 35.938 18.969 1 92.94 91 GLN A CA 1
ATOM 743 C C . GLN A 1 91 ? 4.66 37.25 19.078 1 92.94 91 GLN A C 1
ATOM 745 O O . GLN A 1 91 ? 4.602 37.938 20.109 1 92.94 91 GLN A O 1
ATOM 750 N N . ARG A 1 92 ? 5.336 37.656 18.156 1 92.44 92 ARG A N 1
ATOM 751 C CA . ARG A 1 92 ? 6.09 38.906 18.141 1 92.44 92 ARG A CA 1
ATOM 752 C C . ARG A 1 92 ? 5.164 40.125 18.25 1 92.44 92 ARG A C 1
ATOM 754 O O . ARG A 1 92 ? 5.434 41.031 19.016 1 92.44 92 ARG A O 1
ATOM 761 N N . ASN A 1 93 ? 4.121 40.062 17.484 1 91.12 93 ASN A N 1
ATOM 762 C CA . ASN A 1 93 ? 3.154 41.156 17.531 1 91.12 93 ASN A CA 1
ATOM 763 C C . ASN A 1 93 ? 2.432 41.219 18.875 1 91.12 93 ASN A C 1
ATOM 765 O O . ASN A 1 93 ? 2.129 42.312 19.359 1 91.12 93 ASN A O 1
ATOM 769 N N . LEU A 1 94 ? 2.164 40.031 19.438 1 90.69 94 LEU A N 1
ATOM 770 C CA . LEU A 1 94 ? 1.561 40 20.766 1 90.69 94 LEU A CA 1
ATOM 771 C C . LEU A 1 94 ? 2.486 40.625 21.797 1 90.69 94 LEU A C 1
ATOM 773 O O . LEU A 1 94 ? 2.037 41.375 22.656 1 90.69 94 LEU A O 1
ATOM 777 N N . ASN A 1 95 ? 3.814 40.344 21.688 1 89.5 95 ASN A N 1
ATOM 778 C CA . ASN A 1 95 ? 4.793 40.938 22.609 1 89.5 95 ASN A CA 1
ATOM 779 C C . ASN A 1 95 ? 4.875 42.438 22.453 1 89.5 95 ASN A C 1
ATOM 781 O O . ASN A 1 95 ? 4.973 43.156 23.453 1 89.5 95 ASN A O 1
ATOM 785 N N . SER A 1 96 ? 4.777 42.938 21.281 1 87.25 96 SER A N 1
ATOM 786 C CA . SER A 1 96 ? 4.801 44.375 21.031 1 87.25 96 SER A CA 1
ATOM 787 C C . SER A 1 96 ? 3.551 45.031 21.578 1 87.25 96 SER A C 1
ATOM 789 O O . SER A 1 96 ? 3.627 46.156 22.141 1 87.25 96 SER A O 1
ATOM 791 N N . LEU A 1 97 ? 2.439 44.406 21.344 1 84.75 97 LEU A N 1
ATOM 792 C CA . LEU A 1 97 ? 1.187 44.906 21.891 1 84.75 97 LEU A CA 1
ATOM 793 C C . LEU A 1 97 ? 1.23 44.969 23.406 1 84.75 97 LEU A C 1
ATOM 795 O O . LEU A 1 97 ? 0.757 45.938 24 1 84.75 97 LEU A O 1
ATOM 799 N N . LYS A 1 98 ? 1.842 43.938 24 1 81.75 98 LYS A N 1
ATOM 800 C CA . LYS A 1 98 ? 1.981 43.938 25.453 1 81.75 98 LYS A CA 1
ATOM 801 C C . LYS A 1 98 ? 2.846 45.094 25.938 1 81.75 98 LYS A C 1
ATOM 803 O O . LYS A 1 98 ? 2.566 45.688 26.969 1 81.75 98 LYS A O 1
ATOM 808 N N . SER A 1 99 ? 3.916 45.375 25.25 1 82.06 99 SER A N 1
ATOM 809 C CA . SER A 1 99 ? 4.832 46.469 25.609 1 82.06 99 SER A CA 1
ATOM 810 C C . SER A 1 99 ? 4.145 47.812 25.531 1 82.06 99 SER A C 1
ATOM 812 O O . SER A 1 99 ? 4.434 48.719 26.328 1 82.06 99 SER A O 1
ATOM 814 N N . VAL A 1 100 ? 3.291 48.031 24.516 1 72.94 100 VAL A N 1
ATOM 815 C CA . VAL A 1 100 ? 2.57 49.281 24.359 1 72.94 100 VAL A CA 1
ATOM 816 C C . VAL A 1 100 ? 1.552 49.438 25.484 1 72.94 100 VAL A C 1
ATOM 818 O O . VAL A 1 100 ? 1.389 50.531 26.031 1 72.94 100 VAL A O 1
ATOM 821 N N . PHE A 1 101 ? 0.944 48.094 25.719 1 64.75 101 PHE A N 1
ATOM 822 C CA . PHE A 1 101 ? -0.052 48.125 26.781 1 64.75 101 PHE A CA 1
ATOM 823 C C . PHE A 1 101 ? 0.614 48.062 28.156 1 64.75 101 PHE A C 1
ATOM 825 O O . PHE A 1 101 ? 0.06 48.531 29.141 1 64.75 101 PHE A O 1
ATOM 832 N N . GLY A 1 102 ? 1.675 46.938 28.281 1 59.75 102 GLY A N 1
ATOM 833 C CA . GLY A 1 102 ? 2.398 46.812 29.531 1 59.75 102 GLY A CA 1
ATOM 834 C C . GLY A 1 102 ? 3.158 48.094 29.922 1 59.75 102 GLY A C 1
ATOM 835 O O . GLY A 1 102 ? 3.574 48.25 31.062 1 59.75 102 GLY A O 1
ATOM 836 N N . GLY A 1 103 ? 3.877 48.812 28.875 1 51.88 103 GLY A N 1
ATOM 837 C CA . GLY A 1 103 ? 4.285 50.094 29.453 1 51.88 103 GLY A CA 1
ATOM 838 C C . GLY A 1 103 ? 3.219 50.719 30.312 1 51.88 103 GLY A C 1
ATOM 839 O O . GLY A 1 103 ? 3.516 51.594 31.141 1 51.88 103 GLY A O 1
ATOM 840 N N . PHE A 1 104 ? 1.968 50.375 30.016 1 46.78 104 PHE A N 1
ATOM 841 C CA . PHE A 1 104 ? 0.942 50.594 31.031 1 46.78 104 PHE A CA 1
ATOM 842 C C . PHE A 1 104 ? 0.931 49.438 32.031 1 46.78 104 PHE A C 1
ATOM 844 O O . PHE A 1 104 ? 0.634 49.656 33.219 1 46.78 104 PHE A O 1
ATOM 851 N N . PHE A 1 105 ? 0.806 47.875 31.531 1 43.59 105 PHE A N 1
ATOM 852 C CA . PHE A 1 105 ? 0.819 46.781 32.5 1 43.59 105 PHE A CA 1
ATOM 853 C C . PHE A 1 105 ? 2.205 46.125 32.562 1 43.59 105 PHE A C 1
ATOM 855 O O . PHE A 1 105 ? 2.633 45.438 31.641 1 43.59 105 PHE A O 1
ATOM 862 N N . LYS A 1 106 ? 3.281 46.625 33.062 1 40.5 106 LYS A N 1
ATOM 863 C CA . LYS A 1 106 ? 4.691 46.281 33.188 1 40.5 106 LYS A CA 1
ATOM 864 C C . LYS A 1 106 ? 4.863 44.812 33.562 1 40.5 106 LYS A C 1
ATOM 866 O O . LYS A 1 106 ? 5.965 44.375 33.906 1 40.5 106 LYS A O 1
ATOM 871 N N . ASN A 1 107 ? 3.984 43.75 33.812 1 36.56 107 ASN A N 1
ATOM 872 C CA . ASN A 1 107 ? 4.617 42.656 34.531 1 36.56 107 ASN A CA 1
ATOM 873 C C . ASN A 1 107 ? 5.484 41.812 33.594 1 36.56 107 ASN A C 1
ATOM 875 O O . ASN A 1 107 ? 5.324 41.844 32.375 1 36.56 107 ASN A O 1
ATOM 879 N N . LYS A 1 108 ? 6.281 40.469 34.125 1 34.12 108 LYS A N 1
ATOM 880 C CA . LYS A 1 108 ? 7.496 39.656 34.188 1 34.12 108 LYS A CA 1
ATOM 881 C C . LYS A 1 108 ? 7.492 38.594 33.094 1 34.12 108 LYS A C 1
ATOM 883 O O . LYS A 1 108 ? 8.25 37.625 33.156 1 34.12 108 LYS A O 1
ATOM 888 N N . PHE A 1 109 ? 6.793 38.5 31.953 1 36.31 109 PHE A N 1
ATOM 889 C CA . PHE A 1 109 ? 6.754 37.125 31.406 1 36.31 109 PHE A CA 1
ATOM 890 C C . PHE A 1 109 ? 8.07 36.781 30.719 1 36.31 109 PHE A C 1
ATOM 892 O O . PHE A 1 109 ? 8.625 37.594 29.984 1 36.31 109 PHE A O 1
ATOM 899 N N . SER A 1 110 ? 8.742 35.625 31.156 1 32.59 110 SER A N 1
ATOM 900 C CA . SER A 1 110 ? 9.992 34.906 31.016 1 32.59 110 SER A CA 1
ATOM 901 C C . SER A 1 110 ? 10.18 34.406 29.578 1 32.59 110 SER A C 1
ATOM 903 O O . SER A 1 110 ? 9.219 34.312 28.812 1 32.59 110 SER A O 1
ATOM 905 N N . ARG A 1 111 ? 11.312 33.75 29.344 1 32.62 111 ARG A N 1
ATOM 906 C CA . ARG A 1 111 ? 12.32 33.406 28.359 1 32.62 111 ARG A CA 1
ATOM 907 C C . ARG A 1 111 ? 11.875 32.188 27.531 1 32.62 111 ARG A C 1
ATOM 909 O O . ARG A 1 111 ? 11.578 31.141 28.094 1 32.62 111 ARG A O 1
ATOM 916 N N . LYS A 1 112 ? 11.422 32.312 26.297 1 35.88 112 LYS A N 1
ATOM 917 C CA . LYS A 1 112 ? 10.906 31.281 25.375 1 35.88 112 LYS A CA 1
ATOM 918 C C . LYS A 1 112 ? 12.047 30.5 24.734 1 35.88 112 LYS A C 1
ATOM 920 O O . LYS A 1 112 ? 13 31.094 24.219 1 35.88 112 LYS A O 1
ATOM 925 N N . PRO A 1 113 ? 12.102 29.094 24.875 1 32.5 113 PRO A N 1
ATOM 926 C CA . PRO A 1 113 ? 13.086 28.188 24.266 1 32.5 113 PRO A CA 1
ATOM 927 C C . PRO A 1 113 ? 12.891 28.031 22.766 1 32.5 113 PRO A C 1
ATOM 929 O O . PRO A 1 113 ? 11.766 27.812 22.297 1 32.5 113 PRO A O 1
ATOM 932 N N . SER A 1 114 ? 13.695 28.547 21.922 1 33.47 114 SER A N 1
ATOM 933 C CA . SER A 1 114 ? 13.656 28.5 20.469 1 33.47 114 SER A CA 1
ATOM 934 C C . SER A 1 114 ? 14.117 27.141 19.953 1 33.47 114 SER A C 1
ATOM 936 O O . SER A 1 114 ? 15.266 26.75 20.172 1 33.47 114 SER A O 1
ATOM 938 N N . GLU A 1 115 ? 13.383 26.078 19.984 1 34.91 115 GLU A N 1
ATOM 939 C CA . GLU A 1 115 ? 13.969 24.859 19.453 1 34.91 115 GLU A CA 1
ATOM 940 C C . GLU A 1 115 ? 14.062 24.906 17.922 1 34.91 115 GLU A C 1
ATOM 942 O O . GLU A 1 115 ? 13.156 25.406 17.25 1 34.91 115 GLU A O 1
ATOM 947 N N . PRO A 1 116 ? 15.148 24.578 17.359 1 33.53 116 PRO A N 1
ATOM 948 C CA . PRO A 1 116 ? 15.492 24.609 15.93 1 33.53 116 PRO A CA 1
ATOM 949 C C . PRO A 1 116 ? 14.672 23.625 15.109 1 33.53 116 PRO A C 1
ATOM 951 O O . PRO A 1 116 ? 14.281 22.562 15.617 1 33.53 116 PRO A O 1
ATOM 954 N N . VAL A 1 117 ? 13.992 24.062 14.125 1 32.88 117 VAL A N 1
ATOM 955 C CA . VAL A 1 117 ? 13.18 23.297 13.18 1 32.88 117 VAL A CA 1
ATOM 956 C C . VAL A 1 117 ? 14.094 22.469 12.266 1 32.88 117 VAL A C 1
ATOM 958 O O . VAL A 1 117 ? 15.008 23.016 11.641 1 32.88 117 VAL A O 1
ATOM 961 N N . ALA A 1 118 ? 14.102 21.172 12.438 1 35.47 118 ALA A N 1
ATOM 962 C CA . ALA A 1 118 ? 14.875 20.219 11.641 1 35.47 118 ALA A CA 1
ATOM 963 C C . ALA A 1 118 ? 14.414 20.219 10.188 1 35.47 118 ALA A C 1
ATOM 965 O O . ALA A 1 118 ? 13.234 20.406 9.898 1 35.47 118 ALA A O 1
ATOM 966 N N . THR A 1 119 ? 15.281 20.453 9.188 1 31.86 119 THR A N 1
ATOM 967 C CA . THR A 1 119 ? 15.227 20.484 7.73 1 31.86 119 THR A CA 1
ATOM 968 C C . THR A 1 119 ? 14.703 19.156 7.18 1 31.86 119 THR A C 1
ATOM 970 O O . THR A 1 119 ? 15.109 18.078 7.637 1 31.86 119 THR A O 1
ATOM 973 N N . ILE A 1 120 ? 13.656 19.203 6.371 1 35.84 120 ILE A N 1
ATOM 974 C CA . ILE A 1 120 ? 12.938 18.125 5.707 1 35.84 120 ILE A CA 1
ATOM 975 C C . ILE A 1 120 ? 13.836 17.484 4.652 1 35.84 120 ILE A C 1
ATOM 977 O O . ILE A 1 120 ? 14.312 18.156 3.738 1 35.84 120 ILE A O 1
ATOM 981 N N . THR A 1 121 ? 14.461 16.422 4.938 1 34.34 121 THR A N 1
ATOM 982 C CA . THR A 1 121 ? 15.18 15.633 3.934 1 34.34 121 THR A CA 1
ATOM 983 C C . THR A 1 121 ? 14.195 14.953 2.98 1 34.34 121 THR A C 1
ATOM 985 O O . THR A 1 121 ? 13.219 14.344 3.418 1 34.34 121 THR A O 1
ATOM 988 N N . PRO A 1 122 ? 14.141 15.258 1.713 1 36.66 122 PRO A N 1
ATOM 989 C CA . PRO A 1 122 ? 13.297 14.617 0.702 1 36.66 122 PRO A CA 1
ATOM 990 C C . PRO A 1 122 ? 13.469 13.102 0.663 1 36.66 122 PRO A C 1
ATOM 992 O O . PRO A 1 122 ? 14.578 12.602 0.82 1 36.66 122 PRO A O 1
ATOM 995 N N . SER A 1 123 ? 12.492 12.414 1.023 1 47.03 123 SER A N 1
ATOM 996 C CA . SER A 1 123 ? 12.586 10.961 1.103 1 47.03 123 SER A CA 1
ATOM 997 C C . SER A 1 123 ? 12.719 10.336 -0.283 1 47.03 123 SER A C 1
ATOM 999 O O . SER A 1 123 ? 12.047 10.758 -1.227 1 47.03 123 SER A O 1
ATOM 1001 N N . THR A 1 124 ? 13.797 9.617 -0.73 1 52.84 124 THR A N 1
ATOM 1002 C CA . THR A 1 124 ? 14.227 8.844 -1.887 1 52.84 124 THR A CA 1
ATOM 1003 C C . THR A 1 124 ? 13.297 7.656 -2.121 1 52.84 124 THR A C 1
ATOM 1005 O O . THR A 1 124 ? 13.312 7.051 -3.195 1 52.84 124 THR A O 1
ATOM 1008 N N . THR A 1 125 ? 12.406 7.414 -1.212 1 56.5 125 THR A N 1
ATOM 1009 C CA . THR A 1 125 ? 11.617 6.188 -1.34 1 56.5 125 THR A CA 1
ATOM 1010 C C . THR A 1 125 ? 10.516 6.359 -2.381 1 56.5 125 THR A C 1
ATOM 1012 O O . THR A 1 125 ? 10.148 5.402 -3.061 1 56.5 125 THR A O 1
ATOM 1015 N N . SER A 1 126 ? 10 7.539 -2.617 1 58.03 126 SER A N 1
ATOM 1016 C CA . SER A 1 126 ? 8.992 7.812 -3.637 1 58.03 126 SER A CA 1
ATOM 1017 C C . SER A 1 126 ? 9.547 7.59 -5.039 1 58.03 126 SER A C 1
ATOM 1019 O O . SER A 1 126 ? 8.852 7.074 -5.914 1 58.03 126 SER A O 1
ATOM 1021 N N . ASP A 1 127 ? 10.82 7.863 -5.129 1 54.41 127 ASP A N 1
ATOM 1022 C CA . ASP A 1 127 ? 11.461 7.668 -6.422 1 54.41 127 ASP A CA 1
ATOM 1023 C C . ASP A 1 127 ? 11.57 6.184 -6.762 1 54.41 127 ASP A C 1
ATOM 1025 O O . ASP A 1 127 ? 11.344 5.781 -7.902 1 54.41 127 ASP A O 1
ATOM 1029 N N . LYS A 1 128 ? 11.852 5.375 -5.801 1 60.03 128 LYS A N 1
ATOM 1030 C CA . LYS A 1 128 ? 11.953 3.934 -6.016 1 60.03 128 LYS A CA 1
ATOM 1031 C C . LYS A 1 128 ? 10.609 3.334 -6.41 1 60.03 128 LYS A C 1
ATOM 1033 O O . LYS A 1 128 ? 10.539 2.506 -7.32 1 60.03 128 LYS A O 1
ATOM 1038 N N . LEU A 1 129 ? 9.594 3.705 -5.781 1 62.38 129 LEU A N 1
ATOM 1039 C CA . LEU A 1 129 ? 8.258 3.199 -6.078 1 62.38 129 LEU A CA 1
ATOM 1040 C C . LEU A 1 129 ? 7.793 3.666 -7.453 1 62.38 129 LEU A C 1
ATOM 1042 O O . LEU A 1 129 ? 7.23 2.883 -8.219 1 62.38 129 LEU A O 1
ATOM 1046 N N . SER A 1 130 ? 8.148 4.883 -7.762 1 61.88 130 SER A N 1
ATOM 1047 C CA . SER A 1 130 ? 7.781 5.426 -9.062 1 61.88 130 SER A CA 1
ATOM 1048 C C . SER A 1 130 ? 8.508 4.707 -10.195 1 61.88 130 SER A C 1
ATOM 1050 O O . SER A 1 130 ? 7.926 4.43 -11.242 1 61.88 130 SER A O 1
ATOM 1052 N N . THR A 1 131 ? 9.75 4.422 -9.938 1 60.03 131 THR A N 1
ATOM 1053 C CA . THR A 1 131 ? 10.547 3.705 -10.93 1 60.03 131 THR A CA 1
ATOM 1054 C C . THR A 1 131 ? 10.023 2.285 -11.117 1 60.03 131 THR A C 1
ATOM 1056 O O . THR A 1 131 ? 9.93 1.795 -12.25 1 60.03 131 THR A O 1
ATOM 1059 N N . CYS A 1 132 ? 9.648 1.635 -10.102 1 56.19 132 CYS A N 1
ATOM 1060 C CA . CYS A 1 132 ? 9.117 0.278 -10.172 1 56.19 132 CYS A CA 1
ATOM 1061 C C . CYS A 1 132 ? 7.789 0.25 -10.922 1 56.19 132 CYS A C 1
ATOM 1063 O O . CYS A 1 132 ? 7.535 -0.659 -11.711 1 56.19 132 CYS A O 1
ATOM 1065 N N . VAL A 1 133 ? 6.965 1.176 -10.797 1 60.12 133 VAL A N 1
ATOM 1066 C CA . VAL A 1 133 ? 5.672 1.279 -11.461 1 60.12 133 VAL A CA 1
ATOM 1067 C C . VAL A 1 133 ? 5.879 1.587 -12.945 1 60.12 133 VAL A C 1
ATOM 1069 O O . VAL A 1 133 ? 5.191 1.026 -13.805 1 60.12 133 VAL A O 1
ATOM 1072 N N . ALA A 1 134 ? 6.801 2.443 -13.219 1 56.31 134 ALA A N 1
ATOM 1073 C CA . ALA A 1 134 ? 7.102 2.801 -14.602 1 56.31 134 ALA A CA 1
ATOM 1074 C C . ALA A 1 134 ? 7.621 1.595 -15.375 1 56.31 134 ALA A C 1
ATOM 1076 O O . ALA A 1 134 ? 7.289 1.414 -16.547 1 56.31 134 ALA A O 1
ATOM 1077 N N . ASN A 1 135 ? 8.352 0.728 -14.867 1 54.5 135 ASN A N 1
ATOM 1078 C CA . ASN A 1 135 ? 8.883 -0.473 -15.508 1 54.5 135 ASN A CA 1
ATOM 1079 C C . ASN A 1 135 ? 7.789 -1.518 -15.727 1 54.5 135 ASN A C 1
ATOM 1081 O O . ASN A 1 135 ? 7.816 -2.246 -16.719 1 54.5 135 ASN A O 1
ATOM 1085 N N . GLU A 1 136 ? 6.828 -1.731 -15.039 1 52.03 136 GLU A N 1
ATOM 1086 C CA . GLU A 1 136 ? 5.75 -2.709 -15.172 1 52.03 136 GLU A CA 1
ATOM 1087 C C . GLU A 1 136 ? 4.738 -2.27 -16.234 1 52.03 136 GLU A C 1
ATOM 1089 O O . GLU A 1 136 ? 4.141 -3.105 -16.906 1 52.03 136 GLU A O 1
ATOM 1094 N N . ALA A 1 137 ? 4.418 -1.125 -16.5 1 46.81 137 ALA A N 1
ATOM 1095 C CA . ALA A 1 137 ? 3.514 -0.648 -17.547 1 46.81 137 ALA A CA 1
ATOM 1096 C C . ALA A 1 137 ? 4.035 -1.015 -18.922 1 46.81 137 ALA A C 1
ATOM 1098 O O . ALA A 1 137 ? 3.254 -1.155 -19.875 1 46.81 137 ALA A O 1
ATOM 1099 N N . LYS A 1 138 ? 5.227 -1.199 -19.172 1 45.47 138 LYS A N 1
ATOM 1100 C CA . LYS A 1 138 ? 5.785 -1.503 -20.484 1 45.47 138 LYS A CA 1
ATOM 1101 C C . LYS A 1 138 ? 5.645 -2.986 -20.812 1 45.47 138 LYS A C 1
ATOM 1103 O O . LYS A 1 138 ? 5.793 -3.387 -21.969 1 45.47 138 LYS A O 1
ATOM 1108 N N . SER A 1 139 ? 5.355 -3.926 -19.953 1 38.97 139 SER A N 1
ATOM 1109 C CA . SER A 1 139 ? 5.508 -5.355 -20.219 1 38.97 139 SER A CA 1
ATOM 1110 C C . SER A 1 139 ? 4.184 -5.984 -20.641 1 38.97 139 SER A C 1
ATOM 1112 O O . SER A 1 139 ? 4.094 -7.203 -20.797 1 38.97 139 SER A O 1
ATOM 1114 N N . THR A 1 140 ? 3.049 -5.387 -20.797 1 36.53 140 THR A N 1
ATOM 1115 C CA . THR A 1 140 ? 1.818 -6.152 -20.969 1 36.53 140 THR A CA 1
ATOM 1116 C C . THR A 1 140 ? 1.683 -6.645 -22.406 1 36.53 140 THR A C 1
ATOM 1118 O O . THR A 1 140 ? 0.602 -7.066 -22.828 1 36.53 140 THR A O 1
ATOM 1121 N N . SER A 1 141 ? 2.549 -6.488 -23.391 1 32.25 141 SER A N 1
ATOM 1122 C CA . SER A 1 141 ? 2.051 -6.773 -24.7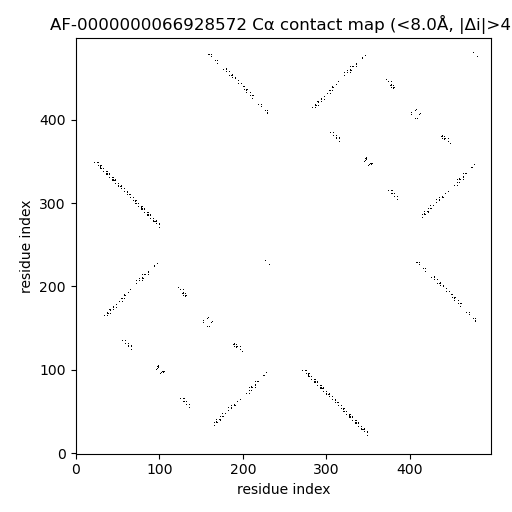34 1 32.25 141 SER A CA 1
ATOM 1123 C C . SER A 1 141 ? 2.072 -8.266 -25.031 1 32.25 141 SER A C 1
ATOM 1125 O O . SER A 1 141 ? 3.094 -8.812 -25.453 1 32.25 141 SER A O 1
ATOM 1127 N N . PHE A 1 142 ? 1.618 -9.188 -24.25 1 32.31 142 PHE A N 1
ATOM 1128 C CA . PHE A 1 142 ? 1.842 -10.531 -24.781 1 32.31 142 PHE A CA 1
ATOM 1129 C C . PHE A 1 142 ? 0.802 -10.875 -25.844 1 32.31 142 PHE A C 1
ATOM 1131 O O . PHE A 1 142 ? -0.4 -10.734 -25.609 1 32.31 142 PHE A O 1
ATOM 1138 N N . ASN A 1 143 ? 1.221 -10.961 -27.219 1 28.05 143 ASN A N 1
ATOM 1139 C CA . ASN A 1 143 ? 0.533 -11.406 -28.438 1 28.05 143 ASN A CA 1
ATOM 1140 C C . ASN A 1 143 ? 0.26 -12.906 -28.391 1 28.05 143 ASN A C 1
ATOM 1142 O O . ASN A 1 143 ? 1.19 -13.711 -28.312 1 28.05 143 ASN A O 1
ATOM 1146 N N . VAL A 1 144 ? -0.934 -13.375 -28.125 1 30.05 144 VAL A N 1
ATOM 1147 C CA . VAL A 1 144 ? -1.41 -14.758 -28.156 1 30.05 144 VAL A CA 1
ATOM 1148 C C . VAL A 1 144 ? -1.607 -15.211 -29.594 1 30.05 144 VAL A C 1
ATOM 1150 O O . VAL A 1 144 ? -2.559 -14.789 -30.266 1 30.05 144 VAL A O 1
ATOM 1153 N N . ASN A 1 145 ? -0.518 -15.375 -30.406 1 27.14 145 ASN A N 1
ATOM 1154 C CA . ASN A 1 145 ? -0.737 -15.758 -31.797 1 27.14 145 ASN A CA 1
ATOM 1155 C C . ASN A 1 145 ? -1.442 -17.109 -31.891 1 27.14 145 ASN A C 1
ATOM 1157 O O . ASN A 1 145 ? -1.897 -17.656 -30.891 1 27.14 145 ASN A O 1
ATOM 1161 N N . LYS A 1 146 ? -0.66 -18.375 -32.594 1 27.59 146 LYS A N 1
ATOM 1162 C CA . LYS A 1 146 ? -0.826 -19.109 -33.844 1 27.59 146 LYS A CA 1
ATOM 1163 C C . LYS A 1 146 ? -1.541 -20.438 -33.594 1 27.59 146 LYS A C 1
ATOM 1165 O O . LYS A 1 146 ? -1.177 -21.188 -32.719 1 27.59 146 LYS A O 1
ATOM 1170 N N . GLY A 1 147 ? -2.779 -20.609 -34.125 1 25.75 147 GLY A N 1
ATOM 1171 C CA . GLY A 1 147 ? -3.734 -21.703 -34.125 1 25.75 147 GLY A CA 1
ATOM 1172 C C . GLY A 1 147 ? -3.232 -22.938 -34.844 1 25.75 147 GLY A C 1
ATOM 1173 O O . GLY A 1 147 ? -2.734 -22.859 -35.969 1 25.75 147 GLY A O 1
ATOM 1174 N N . PRO A 1 148 ? -2.812 -24.078 -34.125 1 28.36 148 PRO A N 1
ATOM 1175 C CA . PRO A 1 148 ? -2.188 -25.266 -34.719 1 28.36 148 PRO A CA 1
ATOM 1176 C C . PRO A 1 148 ? -3.113 -26.016 -35.656 1 28.36 148 PRO A C 1
ATOM 1178 O O . PRO A 1 148 ? -4.336 -25.969 -35.531 1 28.36 148 PRO A O 1
ATOM 1181 N N . SER A 1 149 ? -2.537 -26.406 -36.812 1 25.67 149 SER A N 1
ATOM 1182 C CA . SER A 1 149 ? -3.014 -27.188 -37.938 1 25.67 149 SER A CA 1
ATOM 1183 C C . SER A 1 149 ? -3.105 -28.672 -37.594 1 25.67 149 SER A C 1
ATOM 1185 O O . SER A 1 149 ? -2.195 -29.219 -36.969 1 25.67 149 SER A O 1
ATOM 1187 N N . GLN A 1 150 ? -4.219 -29.375 -37.719 1 24.36 150 GLN A N 1
ATOM 1188 C CA . GLN A 1 150 ? -4.684 -30.688 -37.281 1 24.36 150 GLN A CA 1
ATOM 1189 C C . GLN A 1 150 ? -4.16 -31.797 -38.219 1 24.36 150 GLN A C 1
ATOM 1191 O O . GLN A 1 150 ? -4.746 -32.062 -39.25 1 24.36 150 GLN A O 1
ATOM 1196 N N . PRO A 1 151 ? -2.777 -32.156 -38.375 1 25.55 151 PRO A N 1
ATOM 1197 C CA . PRO A 1 151 ? -2.623 -33.156 -39.438 1 25.55 151 PRO A CA 1
ATOM 1198 C C . PRO A 1 151 ? -3.109 -34.562 -39 1 25.55 151 PRO A C 1
ATOM 1200 O O . PRO A 1 151 ? -3.186 -34.844 -37.781 1 25.55 151 PRO A O 1
ATOM 1203 N N . THR A 1 152 ? -3.377 -35.562 -39.969 1 24.55 152 THR A N 1
ATOM 1204 C CA . THR A 1 152 ? -4.113 -36.812 -40.125 1 24.55 152 THR A CA 1
ATOM 1205 C C . THR A 1 152 ? -3.254 -38.031 -39.719 1 24.55 152 THR A C 1
ATOM 1207 O O . THR A 1 152 ? -3.623 -39.156 -39.969 1 24.55 152 THR A O 1
ATOM 1210 N N . LEU A 1 153 ? -2.344 -38.094 -38.719 1 30.08 153 LEU A N 1
ATOM 1211 C CA . LEU A 1 153 ? -1.263 -39.062 -38.781 1 30.08 153 LEU A CA 1
ATOM 1212 C C . LEU A 1 153 ? -1.767 -40.469 -38.406 1 30.08 153 LEU A C 1
ATOM 1214 O O . LEU A 1 153 ? -2.742 -40.594 -37.656 1 30.08 153 LEU A O 1
ATOM 1218 N N . THR A 1 154 ? -1.204 -41.656 -38.969 1 27.08 154 THR A N 1
ATOM 1219 C CA . THR A 1 154 ? -1.326 -43.125 -39.062 1 27.08 154 THR A CA 1
ATOM 1220 C C . THR A 1 154 ? -1.072 -43.781 -37.719 1 27.08 154 THR A C 1
ATOM 1222 O O . THR A 1 154 ? -0.459 -43.156 -36.844 1 27.08 154 THR A O 1
ATOM 1225 N N . GLN A 1 155 ? -1.202 -45.156 -37.656 1 33.19 155 GLN A N 1
ATOM 1226 C CA . GLN A 1 155 ? -1.241 -45.969 -36.438 1 33.19 155 GLN A CA 1
ATOM 1227 C C . GLN A 1 155 ? -0.02 -45.688 -35.562 1 33.19 155 GLN A C 1
ATOM 1229 O O . GLN A 1 155 ? -0.122 -45.656 -34.344 1 33.19 155 GLN A O 1
ATOM 1234 N N . SER A 1 156 ? 1.315 -45.875 -35.938 1 37.56 156 SER A N 1
ATOM 1235 C CA . SER A 1 156 ? 2.59 -45.312 -35.5 1 37.56 156 SER A CA 1
ATOM 1236 C C . SER A 1 156 ? 2.457 -43.844 -35.188 1 37.56 156 SER A C 1
ATOM 1238 O O . SER A 1 156 ? 3.367 -43.25 -34.594 1 37.56 156 SER A O 1
ATOM 1240 N N . SER A 1 157 ? 1.533 -43.156 -35.656 1 39.16 157 SER A N 1
ATOM 1241 C CA . SER A 1 157 ? 1.025 -41.781 -35.719 1 39.16 157 SER A CA 1
ATOM 1242 C C . SER A 1 157 ? 0.293 -41.406 -34.438 1 39.16 157 SER A C 1
ATOM 1244 O O . SER A 1 157 ? 0.081 -40.219 -34.188 1 39.16 157 SER A O 1
ATOM 1246 N N . ARG A 1 158 ? -0.41 -42.344 -33.969 1 38.28 158 ARG A N 1
ATOM 1247 C CA . ARG A 1 158 ? -1.104 -42.031 -32.719 1 38.28 158 ARG A CA 1
ATOM 1248 C C . ARG A 1 158 ? -0.116 -41.656 -31.625 1 38.28 158 ARG A C 1
ATOM 1250 O O . ARG A 1 158 ? -0.379 -40.75 -30.828 1 38.28 158 ARG A O 1
ATOM 1257 N N . ASP A 1 159 ? 0.803 -42.656 -31.422 1 45.28 159 ASP A N 1
ATOM 1258 C CA . ASP A 1 159 ? 1.847 -42.375 -30.453 1 45.28 159 ASP A CA 1
ATOM 1259 C C . ASP A 1 159 ? 2.52 -41.031 -30.75 1 45.28 159 ASP A C 1
ATOM 1261 O O . ASP A 1 159 ? 2.857 -40.281 -29.828 1 45.28 159 ASP A O 1
ATOM 1265 N N . ALA A 1 160 ? 2.764 -40.844 -32.062 1 46.59 160 ALA A N 1
ATOM 1266 C CA . ALA A 1 160 ? 3.316 -39.594 -32.531 1 46.59 160 ALA A CA 1
ATOM 1267 C C . ALA A 1 160 ? 2.373 -38.438 -32.219 1 46.59 160 ALA A C 1
ATOM 1269 O O . ALA A 1 160 ? 2.82 -37.344 -31.859 1 46.59 160 ALA A O 1
ATOM 1270 N N . ILE A 1 161 ? 1.15 -38.75 -32.375 1 48.78 161 ILE A N 1
ATOM 1271 C CA . ILE A 1 161 ? 0.162 -37.688 -32.156 1 48.78 161 ILE A CA 1
ATOM 1272 C C . ILE A 1 161 ? 0.033 -37.406 -30.672 1 48.78 161 ILE A C 1
ATOM 1274 O O . ILE A 1 161 ? -0.001 -36.219 -30.266 1 48.78 161 ILE A O 1
ATOM 1278 N N . LYS A 1 162 ? -0.149 -38.594 -29.922 1 53.81 162 LYS A N 1
ATOM 1279 C CA . LYS A 1 162 ? -0.22 -38.375 -28.484 1 53.81 162 LYS A CA 1
ATOM 1280 C C . LYS A 1 162 ? 1.048 -37.719 -27.953 1 53.81 162 LYS A C 1
ATOM 1282 O O . LYS A 1 162 ? 0.978 -36.812 -27.125 1 53.81 162 LYS A O 1
ATOM 1287 N N . GLY A 1 163 ? 2.199 -38.281 -28.531 1 60.56 163 GLY A N 1
ATOM 1288 C CA . GLY A 1 163 ? 3.455 -37.625 -28.203 1 60.56 163 GLY A CA 1
ATOM 1289 C C . GLY A 1 163 ? 3.467 -36.156 -28.516 1 60.56 163 GLY A C 1
ATOM 1290 O O . GLY A 1 163 ? 3.932 -35.344 -27.703 1 60.56 163 GLY A O 1
ATOM 1291 N N . THR A 1 164 ? 2.781 -35.906 -29.641 1 73.12 164 THR A N 1
ATOM 1292 C CA . THR A 1 164 ? 2.766 -34.5 -30.062 1 73.12 164 THR A CA 1
ATOM 1293 C C . THR A 1 164 ? 1.834 -33.688 -29.188 1 73.12 164 THR A C 1
ATOM 1295 O O . THR A 1 164 ? 2.172 -32.562 -28.797 1 73.12 164 THR A O 1
ATOM 1298 N N . ARG A 1 165 ? 0.7 -34.375 -28.672 1 83.56 165 ARG A N 1
ATOM 1299 C CA . ARG A 1 165 ? -0.24 -33.656 -27.844 1 83.56 165 ARG A CA 1
ATOM 1300 C C . ARG A 1 165 ? 0.346 -33.375 -26.453 1 83.56 165 ARG A C 1
ATOM 1302 O O . ARG A 1 165 ? 0.25 -32.281 -25.938 1 83.56 165 ARG A O 1
ATOM 1309 N N . TRP A 1 166 ? 0.996 -34.469 -25.922 1 86.75 166 TRP A N 1
ATOM 1310 C CA . TRP A 1 166 ? 1.655 -34.312 -24.625 1 86.75 166 TRP A CA 1
ATOM 1311 C C . TRP A 1 166 ? 2.754 -33.25 -24.703 1 86.75 166 TRP A C 1
ATOM 1313 O O . TRP A 1 166 ? 2.91 -32.438 -23.797 1 86.75 166 TRP A O 1
ATOM 1323 N N . GLU A 1 167 ? 3.402 -33.281 -25.812 1 85.88 167 GLU A N 1
ATOM 1324 C CA . GLU A 1 167 ? 4.477 -32.312 -26 1 85.88 167 GLU A CA 1
ATOM 1325 C C . GLU A 1 167 ? 3.934 -30.906 -26.062 1 85.88 167 GLU A C 1
ATOM 1327 O O . GLU A 1 167 ? 4.504 -29.984 -25.453 1 85.88 167 GLU A O 1
ATOM 1332 N N . GLU A 1 168 ? 2.881 -30.797 -26.781 1 90.81 168 GLU A N 1
ATOM 1333 C CA . GLU A 1 168 ? 2.271 -29.469 -26.875 1 90.81 168 GLU A CA 1
ATOM 1334 C C . GLU A 1 168 ? 1.764 -29 -25.516 1 90.81 168 GLU A C 1
ATOM 1336 O O . GLU A 1 168 ? 1.954 -27.828 -25.156 1 90.81 168 GLU A O 1
ATOM 1341 N N . MET A 1 169 ? 1.109 -29.875 -24.766 1 92.25 169 MET A N 1
ATOM 1342 C CA . MET A 1 169 ? 0.602 -29.531 -23.438 1 92.25 169 MET A CA 1
ATOM 1343 C C . MET A 1 169 ? 1.744 -29.172 -22.5 1 92.25 169 MET A C 1
ATOM 1345 O O . MET A 1 169 ? 1.664 -28.172 -21.766 1 92.25 169 MET A O 1
ATOM 1349 N N . ASN A 1 170 ? 2.777 -29.953 -22.578 1 91.12 170 ASN A N 1
ATOM 1350 C CA . ASN A 1 170 ? 3.932 -29.672 -21.719 1 91.12 170 ASN A CA 1
ATOM 1351 C C . ASN A 1 170 ? 4.59 -28.344 -22.078 1 91.12 170 ASN A C 1
ATOM 1353 O O . ASN A 1 170 ? 5.02 -27.594 -21.203 1 91.12 170 ASN A O 1
ATOM 1357 N N . ASN A 1 171 ? 4.684 -28.109 -23.359 1 91.88 171 ASN A N 1
ATOM 1358 C CA . ASN A 1 171 ? 5.254 -26.828 -23.797 1 91.88 171 ASN A CA 1
ATOM 1359 C C . ASN A 1 171 ? 4.449 -25.641 -23.266 1 91.88 171 ASN A C 1
ATOM 1361 O O . ASN A 1 171 ? 5.023 -24.641 -22.844 1 91.88 171 ASN A O 1
ATOM 1365 N N . GLU A 1 172 ? 3.158 -25.797 -23.266 1 95.5 172 GLU A N 1
ATOM 1366 C CA . GLU A 1 172 ? 2.299 -24.734 -22.766 1 95.5 172 GLU A CA 1
ATOM 1367 C C . GLU A 1 172 ? 2.457 -24.562 -21.25 1 95.5 172 GLU A C 1
ATOM 1369 O O . GLU A 1 172 ? 2.531 -23.438 -20.75 1 95.5 172 GLU A O 1
ATOM 1374 N N . ILE A 1 173 ? 2.506 -25.609 -20.562 1 96.62 173 ILE A N 1
ATOM 1375 C CA . ILE A 1 173 ? 2.691 -25.562 -19.125 1 96.62 173 ILE A CA 1
ATOM 1376 C C . ILE A 1 173 ? 4.023 -24.906 -18.781 1 96.62 173 ILE A C 1
ATOM 1378 O O . ILE A 1 173 ? 4.082 -24 -17.938 1 96.62 173 ILE A O 1
ATOM 1382 N N . GLU A 1 174 ? 5.062 -25.297 -19.516 1 94.69 174 GLU A N 1
ATOM 1383 C CA . GLU A 1 174 ? 6.383 -24.719 -19.281 1 94.69 174 GLU A CA 1
ATOM 1384 C C . GLU A 1 174 ? 6.398 -23.219 -19.609 1 94.69 174 GLU A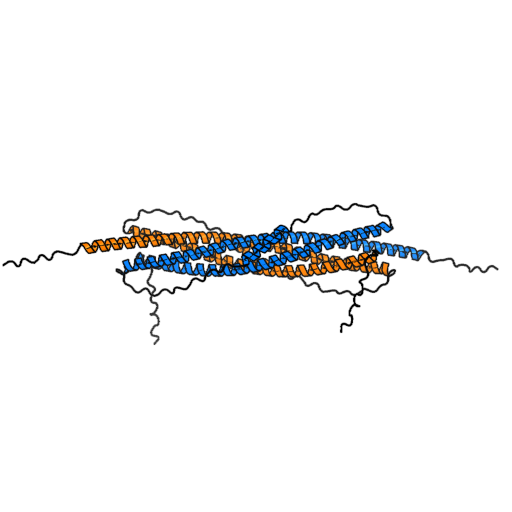 C 1
ATOM 1386 O O . GLU A 1 174 ? 7.02 -22.422 -18.906 1 94.69 174 GLU A O 1
ATOM 1391 N N . SER A 1 175 ? 5.77 -22.906 -20.688 1 95.5 175 SER A N 1
ATOM 1392 C CA . SER A 1 175 ? 5.66 -21.5 -21.031 1 95.5 175 SER A CA 1
ATOM 1393 C C . SER A 1 175 ? 4.941 -20.719 -19.938 1 95.5 175 SER A C 1
ATOM 1395 O O . SER A 1 175 ? 5.328 -19.578 -19.609 1 95.5 175 SER A O 1
ATOM 1397 N N . ASN A 1 176 ? 3.84 -21.328 -19.391 1 97.06 176 ASN A N 1
ATOM 1398 C CA . ASN A 1 176 ? 3.121 -20.688 -18.281 1 97.06 176 ASN A CA 1
ATOM 1399 C C . ASN A 1 176 ? 4.016 -20.516 -17.062 1 97.06 176 ASN A C 1
ATOM 1401 O O . ASN A 1 176 ? 3.988 -19.469 -16.422 1 97.06 176 ASN A O 1
ATOM 1405 N N . PHE A 1 177 ? 4.832 -21.406 -16.766 1 96.69 177 PHE A N 1
ATOM 1406 C CA . PHE A 1 177 ? 5.746 -21.312 -15.641 1 96.69 177 PHE A CA 1
ATOM 1407 C C . PHE A 1 177 ? 6.785 -20.219 -15.883 1 96.69 177 PHE A C 1
ATOM 1409 O O . PHE A 1 177 ? 7.152 -19.484 -14.961 1 96.69 177 PHE A O 1
ATOM 1416 N N . ASP A 1 178 ? 7.242 -20.141 -17.078 1 95.19 178 ASP A N 1
ATOM 1417 C CA . ASP A 1 178 ? 8.188 -19.078 -17.391 1 95.19 178 ASP A CA 1
ATOM 1418 C C . ASP A 1 178 ? 7.57 -17.703 -17.156 1 95.19 178 ASP A C 1
ATOM 1420 O O . ASP A 1 178 ? 8.195 -16.844 -16.547 1 95.19 178 ASP A O 1
ATOM 1424 N N . TYR A 1 179 ? 6.367 -17.594 -17.641 1 95.69 179 TYR A N 1
ATOM 1425 C CA . TYR A 1 179 ? 5.664 -16.344 -17.406 1 95.69 179 TYR A CA 1
ATOM 1426 C C . TYR A 1 179 ? 5.473 -16.078 -15.914 1 95.69 179 TYR A C 1
ATOM 1428 O O . TYR A 1 179 ? 5.684 -14.969 -15.445 1 95.69 179 TYR A O 1
ATOM 1436 N N . MET A 1 180 ? 5.062 -17.047 -15.219 1 96.69 180 MET A N 1
ATOM 1437 C CA . MET A 1 180 ? 4.84 -16.906 -13.781 1 96.69 180 MET A CA 1
ATOM 1438 C C . MET A 1 180 ? 6.125 -16.484 -13.07 1 96.69 180 MET A C 1
ATOM 1440 O O . MET A 1 180 ? 6.098 -15.625 -12.195 1 96.69 180 MET A O 1
ATOM 1444 N N . SER A 1 181 ? 7.207 -17.141 -13.445 1 95.44 181 SER A N 1
ATOM 1445 C CA . SER A 1 181 ? 8.484 -16.812 -12.828 1 95.44 181 SER A CA 1
ATOM 1446 C C . SER A 1 181 ? 8.844 -15.344 -13.031 1 95.44 181 SER A C 1
ATOM 1448 O O . SER A 1 181 ? 9.289 -14.672 -12.102 1 95.44 181 SER A O 1
ATOM 1450 N N . GLU A 1 182 ? 8.617 -14.836 -14.188 1 94.44 182 GLU A N 1
ATOM 1451 C CA . GLU A 1 182 ? 8.875 -13.43 -14.484 1 94.44 182 GLU A CA 1
ATOM 1452 C C . GLU A 1 182 ? 7.949 -12.523 -13.672 1 94.44 182 GLU A C 1
ATOM 1454 O O . GLU A 1 182 ? 8.398 -11.531 -13.094 1 94.44 182 GLU A O 1
ATOM 1459 N N . SER A 1 183 ? 6.695 -12.922 -13.703 1 96.38 183 SER A N 1
ATOM 1460 C CA . SER A 1 183 ? 5.707 -12.133 -12.977 1 96.38 183 SER A CA 1
ATOM 1461 C C . SER A 1 183 ? 6.012 -12.102 -11.484 1 96.38 183 SER A C 1
ATOM 1463 O O . SER A 1 183 ? 5.926 -11.047 -10.852 1 96.38 183 SER A O 1
ATOM 1465 N N . LEU A 1 184 ? 6.398 -13.219 -10.938 1 97.12 184 LEU A N 1
ATOM 1466 C CA . LEU A 1 184 ? 6.719 -13.297 -9.516 1 97.12 184 LEU A CA 1
ATOM 1467 C C . LEU A 1 184 ? 7.945 -12.453 -9.188 1 97.12 184 LEU A C 1
ATOM 1469 O O . LEU A 1 184 ? 7.992 -11.805 -8.133 1 97.12 184 LEU A O 1
ATOM 1473 N N . SER A 1 185 ? 8.883 -12.453 -10.07 1 94.69 185 SER A N 1
ATOM 1474 C CA . SER A 1 185 ? 10.062 -11.617 -9.883 1 94.69 185 SER A CA 1
ATOM 1475 C C . SER A 1 185 ? 9.68 -10.133 -9.844 1 94.69 185 SER A C 1
ATOM 1477 O O . SER A 1 185 ? 10.141 -9.391 -8.977 1 94.69 185 SER A O 1
ATOM 1479 N N . ARG A 1 186 ? 8.812 -9.742 -10.727 1 93.12 186 ARG A N 1
ATOM 1480 C CA . ARG A 1 186 ? 8.352 -8.359 -10.773 1 93.12 186 ARG A CA 1
ATOM 1481 C C . ARG A 1 186 ? 7.547 -8.008 -9.531 1 93.12 186 ARG A C 1
ATOM 1483 O O . ARG A 1 186 ? 7.719 -6.934 -8.953 1 93.12 186 ARG A O 1
ATOM 1490 N N . LEU A 1 187 ? 6.727 -8.867 -9.141 1 96.44 187 LEU A N 1
ATOM 1491 C CA . LEU A 1 187 ? 5.902 -8.633 -7.961 1 96.44 187 LEU A CA 1
ATOM 1492 C C . LEU A 1 187 ? 6.762 -8.523 -6.707 1 96.44 187 LEU A C 1
ATOM 1494 O O . LEU A 1 187 ? 6.473 -7.715 -5.82 1 96.44 187 LEU A O 1
ATOM 1498 N N . LYS A 1 188 ? 7.781 -9.344 -6.691 1 94.12 188 LYS A N 1
ATOM 1499 C CA . LYS A 1 188 ? 8.688 -9.266 -5.551 1 94.12 188 LYS A CA 1
ATOM 1500 C C . LYS A 1 188 ? 9.391 -7.91 -5.5 1 94.12 188 LYS A C 1
ATOM 1502 O O . LYS A 1 188 ? 9.523 -7.316 -4.43 1 94.12 188 LYS A O 1
ATOM 1507 N N . GLN A 1 189 ? 9.836 -7.438 -6.629 1 92.31 189 GLN A N 1
ATOM 1508 C CA . GLN A 1 189 ? 10.453 -6.117 -6.699 1 92.31 189 GLN A CA 1
ATOM 1509 C C . GLN A 1 189 ? 9.469 -5.027 -6.277 1 92.31 189 GLN A C 1
ATOM 1511 O O . GLN A 1 189 ? 9.812 -4.148 -5.484 1 92.31 189 GLN A O 1
ATOM 1516 N N . LEU A 1 190 ? 8.273 -5.129 -6.738 1 92 190 LEU A N 1
ATOM 1517 C CA . LEU A 1 190 ? 7.238 -4.164 -6.391 1 92 190 LEU A CA 1
ATOM 1518 C C . LEU A 1 190 ? 6.898 -4.246 -4.906 1 92 190 LEU A C 1
ATOM 1520 O O . LEU A 1 190 ? 6.734 -3.217 -4.242 1 92 190 LEU A O 1
ATOM 1524 N N . GLY A 1 191 ? 6.762 -5.516 -4.48 1 95.31 191 GLY A N 1
ATOM 1525 C CA . GLY A 1 191 ? 6.465 -5.703 -3.072 1 95.31 191 GLY A CA 1
ATOM 1526 C C . GLY A 1 191 ? 7.488 -5.066 -2.154 1 95.31 191 GLY A C 1
ATOM 1527 O O . GLY A 1 191 ? 7.133 -4.414 -1.171 1 95.31 191 GLY A O 1
ATOM 1528 N N . THR A 1 192 ? 8.742 -5.18 -2.463 1 93.69 192 THR A N 1
ATOM 1529 C CA . THR A 1 192 ? 9.82 -4.586 -1.679 1 93.69 192 THR A CA 1
ATOM 1530 C C . THR A 1 192 ? 9.75 -3.062 -1.734 1 93.69 192 THR A C 1
ATOM 1532 O O . THR A 1 192 ? 9.906 -2.391 -0.711 1 93.69 192 THR A O 1
ATOM 1535 N N . ALA A 1 193 ? 9.5 -2.506 -2.918 1 92.19 193 ALA A N 1
ATOM 1536 C CA . ALA A 1 193 ? 9.367 -1.061 -3.08 1 92.19 193 ALA A CA 1
ATOM 1537 C C . ALA A 1 193 ? 8.172 -0.528 -2.289 1 92.19 193 ALA A C 1
ATOM 1539 O O . ALA A 1 193 ? 8.25 0.549 -1.693 1 92.19 193 ALA A O 1
ATOM 1540 N N . LEU A 1 194 ? 7.078 -1.278 -2.291 1 95 194 LEU A N 1
ATOM 1541 C CA . LEU A 1 194 ? 5.898 -0.887 -1.527 1 95 194 LEU A CA 1
ATOM 1542 C C . LEU A 1 194 ? 6.195 -0.877 -0.032 1 95 194 LEU A C 1
ATOM 1544 O O . LEU A 1 194 ? 5.805 0.053 0.677 1 95 194 LEU A O 1
ATOM 1548 N N . SER A 1 195 ? 6.898 -1.906 0.382 1 96.12 195 SER A N 1
ATOM 1549 C CA . SER A 1 195 ? 7.277 -1.982 1.789 1 96.12 195 SER A CA 1
ATOM 1550 C C . SER A 1 195 ? 8.125 -0.784 2.199 1 96.12 195 SER A C 1
ATOM 1552 O O . SER A 1 195 ? 7.855 -0.146 3.221 1 96.12 195 SER A O 1
ATOM 1554 N N . ASP A 1 196 ? 9.047 -0.439 1.415 1 93.38 196 ASP A N 1
ATOM 1555 C CA . ASP A 1 196 ? 9.914 0.702 1.691 1 93.38 196 ASP A CA 1
ATOM 1556 C C . ASP A 1 196 ? 9.109 2.002 1.741 1 93.38 196 ASP A C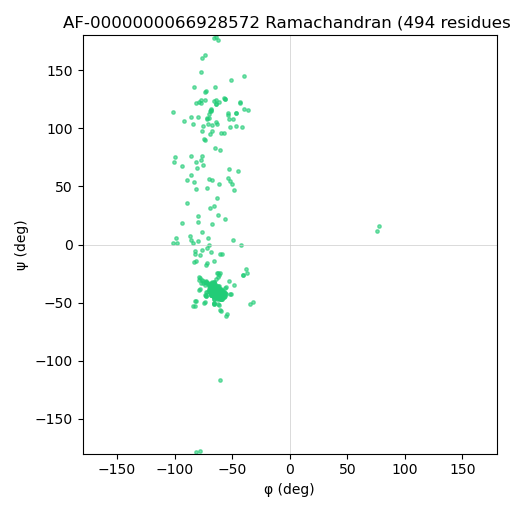 1
ATOM 1558 O O . ASP A 1 196 ? 9.312 2.826 2.635 1 93.38 196 ASP A O 1
ATOM 1562 N N . GLU A 1 197 ? 8.258 2.125 0.772 1 94.31 197 GLU A N 1
ATOM 1563 C CA . GLU A 1 197 ? 7.457 3.342 0.706 1 94.31 197 GLU A CA 1
ATOM 1564 C C . GLU A 1 197 ? 6.551 3.473 1.928 1 94.31 197 GLU A C 1
ATOM 1566 O O . GLU A 1 197 ? 6.457 4.547 2.523 1 94.31 197 GLU A O 1
ATOM 1571 N N . VAL A 1 198 ? 5.914 2.457 2.316 1 96.94 198 VAL A N 1
ATOM 1572 C CA . VAL A 1 198 ? 5.008 2.504 3.459 1 96.94 198 VAL A CA 1
ATOM 1573 C C . VAL A 1 198 ? 5.797 2.809 4.73 1 96.94 198 VAL A C 1
ATOM 1575 O O . VAL A 1 198 ? 5.359 3.604 5.566 1 96.94 198 VAL A O 1
ATOM 1578 N N . ASP A 1 199 ? 6.93 2.236 4.879 1 95.38 199 ASP A N 1
ATOM 1579 C CA . ASP A 1 199 ? 7.777 2.516 6.035 1 95.38 199 ASP A CA 1
ATOM 1580 C C . ASP A 1 199 ? 8.18 3.988 6.078 1 95.38 199 ASP A C 1
ATOM 1582 O O . ASP A 1 199 ? 8.141 4.617 7.137 1 95.38 199 ASP A O 1
ATOM 1586 N N . ASP A 1 200 ? 8.523 4.512 4.969 1 96.31 200 ASP A N 1
ATOM 1587 C CA . ASP A 1 200 ? 8.906 5.918 4.891 1 96.31 200 ASP A CA 1
ATOM 1588 C C . ASP A 1 200 ? 7.719 6.832 5.176 1 96.31 200 ASP A C 1
ATOM 1590 O O . ASP A 1 200 ? 7.871 7.879 5.805 1 96.31 200 ASP A O 1
ATOM 1594 N N . GLN A 1 201 ? 6.578 6.441 4.703 1 96.56 201 GLN A N 1
ATOM 1595 C CA . GLN A 1 201 ? 5.371 7.219 4.973 1 96.56 201 GLN A CA 1
ATOM 1596 C C . GLN A 1 201 ? 5.023 7.199 6.457 1 96.56 201 GLN A C 1
ATOM 1598 O O . GLN A 1 201 ? 4.547 8.195 7 1 96.56 201 GLN A O 1
ATOM 1603 N N . ASN A 1 202 ? 5.316 6.121 7.078 1 95.81 202 ASN A N 1
ATOM 1604 C CA . ASN A 1 202 ? 5.059 6.051 8.516 1 95.81 202 ASN A CA 1
ATOM 1605 C C . ASN A 1 202 ? 5.977 6.984 9.297 1 95.81 202 ASN A C 1
ATOM 1607 O O . ASN A 1 202 ? 5.555 7.602 10.273 1 95.81 202 ASN A O 1
ATOM 1611 N N . LYS A 1 203 ? 7.164 7.152 8.836 1 97.88 203 LYS A N 1
ATOM 1612 C CA . LYS A 1 203 ? 8.07 8.133 9.438 1 97.88 203 LYS A CA 1
ATOM 1613 C C . LYS A 1 203 ? 7.578 9.555 9.18 1 97.88 203 LYS A C 1
ATOM 1615 O O . LYS A 1 203 ? 7.66 10.414 10.062 1 97.88 203 LYS A O 1
ATOM 1620 N N . LEU A 1 204 ? 7.168 9.727 7.965 1 97.56 204 LEU A N 1
ATOM 1621 C CA . LEU A 1 204 ? 6.609 11.031 7.609 1 97.56 204 LEU A CA 1
ATOM 1622 C C . LEU A 1 204 ? 5.41 11.359 8.492 1 97.56 204 LEU A C 1
ATOM 1624 O O . LEU A 1 204 ? 5.285 12.492 8.969 1 97.56 204 LEU A O 1
ATOM 1628 N N . LEU A 1 205 ? 4.551 10.406 8.758 1 97.88 205 LEU A N 1
ATOM 1629 C CA . LEU A 1 205 ? 3.393 10.594 9.625 1 97.88 205 LEU A CA 1
ATOM 1630 C C . LEU A 1 205 ? 3.824 10.953 11.047 1 97.88 205 LEU A C 1
ATOM 1632 O O . LEU A 1 205 ? 3.203 11.797 11.688 1 97.88 205 LEU A O 1
ATOM 1636 N N . ASP A 1 206 ? 4.891 10.344 11.492 1 97.06 206 ASP A N 1
ATOM 1637 C CA . ASP A 1 206 ? 5.422 10.672 12.812 1 97.06 206 ASP A CA 1
ATOM 1638 C C . ASP A 1 206 ? 5.859 12.133 12.883 1 97.06 206 ASP A C 1
ATOM 1640 O O . ASP A 1 206 ? 5.547 12.828 13.852 1 97.06 206 ASP A O 1
ATOM 1644 N N . ARG A 1 207 ? 6.52 12.57 11.859 1 97.5 207 ARG A N 1
ATOM 1645 C CA . ARG A 1 207 ? 6.996 13.945 11.82 1 97.5 207 ARG A CA 1
ATOM 1646 C C . ARG A 1 207 ? 5.828 14.93 11.758 1 97.5 207 ARG A C 1
ATOM 1648 O O . ARG A 1 207 ? 5.828 15.938 12.461 1 97.5 207 ARG A O 1
ATOM 1655 N N . ILE A 1 208 ? 4.895 14.617 10.977 1 98.31 208 ILE A N 1
ATOM 1656 C CA . ILE A 1 208 ? 3.713 15.461 10.844 1 98.31 208 ILE A CA 1
ATOM 1657 C C . ILE A 1 208 ? 2.992 15.555 12.188 1 98.31 208 ILE A C 1
ATOM 1659 O O . ILE A 1 208 ? 2.557 16.641 12.586 1 98.31 208 ILE A O 1
ATOM 1663 N N . GLN A 1 209 ? 2.902 14.461 12.906 1 97.25 209 GLN A N 1
ATOM 1664 C CA . GLN A 1 209 ? 2.238 14.438 14.203 1 97.25 209 GLN A CA 1
ATOM 1665 C C . GLN A 1 209 ? 2.963 15.336 15.203 1 97.25 209 GLN A C 1
ATOM 1667 O O . GLN A 1 209 ? 2.324 16.078 15.945 1 97.25 209 GLN A O 1
ATOM 1672 N N . VAL A 1 210 ? 4.25 15.281 15.234 1 97.38 210 VAL A N 1
ATOM 1673 C CA . VAL A 1 210 ? 5.047 16.094 16.141 1 97.38 210 VAL A CA 1
ATOM 1674 C C . VAL A 1 210 ? 4.824 17.578 15.836 1 97.38 210 VAL A C 1
ATOM 1676 O O . VAL A 1 210 ? 4.59 18.375 16.75 1 97.38 210 VAL A O 1
ATOM 1679 N N . LYS A 1 211 ? 4.852 17.969 14.547 1 97.38 211 LYS A N 1
ATOM 1680 C CA . LYS A 1 211 ? 4.656 19.344 14.133 1 97.38 211 LYS A CA 1
ATOM 1681 C C . LYS A 1 211 ? 3.244 19.828 14.461 1 97.38 211 LYS A C 1
ATOM 1683 O O . LYS A 1 211 ? 3.057 20.969 14.898 1 97.38 211 LYS A O 1
ATOM 1688 N N . ALA A 1 212 ? 2.258 18.953 14.234 1 97.75 212 ALA A N 1
ATOM 1689 C CA . ALA A 1 212 ? 0.873 19.297 14.547 1 97.75 212 ALA A CA 1
ATOM 1690 C C . ALA A 1 212 ? 0.688 19.531 16.031 1 97.75 212 ALA A C 1
ATOM 1692 O O . ALA A 1 212 ? 0.06 20.516 16.438 1 97.75 212 ALA A O 1
ATOM 1693 N N . ASP A 1 213 ? 1.279 18.719 16.859 1 96.19 213 ASP A N 1
ATOM 1694 C CA . ASP A 1 213 ? 1.173 18.844 18.312 1 96.19 213 ASP A CA 1
ATOM 1695 C C . ASP A 1 213 ? 1.858 20.109 18.797 1 96.19 213 ASP A C 1
ATOM 1697 O O . ASP A 1 213 ? 1.322 20.828 19.656 1 96.19 213 ASP A O 1
ATOM 1701 N N . ARG A 1 214 ? 2.982 20.406 18.297 1 97 214 ARG A N 1
ATOM 1702 C CA . ARG A 1 214 ? 3.717 21.625 18.656 1 97 214 ARG A CA 1
ATOM 1703 C C . ARG A 1 214 ? 2.93 22.875 18.281 1 97 214 ARG A C 1
ATOM 1705 O O . ARG A 1 214 ? 2.768 23.781 19.109 1 97 214 ARG A O 1
ATOM 1712 N N . ASN A 1 215 ? 2.48 22.922 17.016 1 97.31 215 ASN A N 1
ATOM 1713 C CA . ASN A 1 215 ? 1.703 24.078 16.562 1 97.31 215 ASN A CA 1
ATOM 1714 C C . ASN A 1 215 ? 0.438 24.266 17.391 1 97.31 215 ASN A C 1
ATOM 1716 O O . ASN A 1 215 ? 0.069 25.391 17.719 1 97.31 215 ASN A O 1
ATOM 1720 N N . ASP A 1 216 ? -0.249 23.203 17.734 1 96.19 216 ASP A N 1
ATOM 1721 C CA . ASP A 1 216 ? -1.458 23.266 18.547 1 96.19 216 ASP A CA 1
ATOM 1722 C C . ASP A 1 216 ? -1.165 23.875 19.922 1 96.19 216 ASP A C 1
ATOM 1724 O O . ASP A 1 216 ? -1.902 24.75 20.375 1 96.19 216 ASP A O 1
ATOM 1728 N N . SER A 1 217 ? -0.071 23.453 20.547 1 96.38 217 SER A N 1
ATOM 1729 C CA . SER A 1 217 ? 0.323 23.969 21.859 1 96.38 217 SER A CA 1
ATOM 1730 C C . SER A 1 217 ? 0.609 25.469 21.797 1 96.38 217 SER A C 1
ATOM 1732 O O . SER A 1 217 ? 0.191 26.219 22.672 1 96.38 217 SER A O 1
ATOM 1734 N N . VAL A 1 218 ? 1.269 25.875 20.766 1 96.25 218 VAL A N 1
ATOM 1735 C CA . VAL A 1 218 ? 1.631 27.281 20.594 1 96.25 218 VAL A CA 1
ATOM 1736 C C . VAL A 1 218 ? 0.371 28.109 20.391 1 96.25 218 VAL A C 1
ATOM 1738 O O . VAL A 1 218 ? 0.211 29.172 21 1 96.25 218 VAL A O 1
ATOM 1741 N N . VAL A 1 219 ? -0.532 27.609 19.547 1 95.88 219 VAL A N 1
ATOM 1742 C CA . VAL A 1 219 ? -1.767 28.328 19.25 1 95.88 219 VAL A CA 1
ATOM 1743 C C . VAL A 1 219 ? -2.602 28.469 20.516 1 95.88 219 VAL A C 1
ATOM 1745 O O . VAL A 1 219 ? -3.172 29.531 20.766 1 95.88 219 VAL A O 1
ATOM 1748 N N . ARG A 1 220 ? -2.658 27.531 21.328 1 94.06 220 ARG A N 1
ATOM 1749 C CA . ARG A 1 220 ? -3.418 27.594 22.578 1 94.06 220 ARG A CA 1
ATOM 1750 C C . ARG A 1 220 ? -2.785 28.578 23.547 1 94.06 220 ARG A C 1
ATOM 1752 O O . ARG A 1 220 ? -3.492 29.328 24.234 1 94.06 220 ARG A O 1
ATOM 1759 N N . SER A 1 221 ? -1.495 28.547 23.594 1 94.06 221 SER A N 1
ATOM 1760 C CA . SER A 1 221 ? -0.783 29.516 24.438 1 94.06 221 SER A CA 1
ATOM 1761 C C . SER A 1 221 ? -1.039 30.938 23.969 1 94.06 221 SER A C 1
ATOM 1763 O O . SER A 1 221 ? -1.28 31.828 24.797 1 94.06 221 SER A O 1
ATOM 1765 N N . GLN A 1 222 ? -0.988 31.156 22.641 1 92.94 222 GLN A N 1
ATOM 1766 C CA . GLN A 1 222 ? -1.233 32.469 22.094 1 92.94 222 GLN A CA 1
ATOM 1767 C C . GLN A 1 222 ? -2.664 32.938 22.359 1 92.94 222 GLN A C 1
ATOM 1769 O O . GLN A 1 222 ? -2.902 34.125 22.625 1 92.94 222 GLN A O 1
ATOM 1774 N N . ASP A 1 223 ? -3.594 32.031 22.234 1 90 223 ASP A N 1
ATOM 1775 C CA . ASP A 1 223 ? -4.988 32.312 22.547 1 90 223 ASP A CA 1
ATOM 1776 C C . ASP A 1 223 ? -5.137 32.812 23.984 1 90 223 ASP A C 1
ATOM 1778 O O . ASP A 1 223 ? -5.836 33.812 24.234 1 90 223 ASP A O 1
ATOM 1782 N N . SER A 1 224 ? -4.48 32.188 24.922 1 90.06 224 SER A N 1
ATOM 1783 C CA . SER A 1 224 ? -4.523 32.594 26.328 1 90.06 224 SER A CA 1
ATOM 1784 C C . SER A 1 224 ? -3.951 33.969 26.531 1 90.06 224 SER A C 1
ATOM 1786 O O . SER A 1 224 ? -4.508 34.781 27.281 1 90.06 224 SER A O 1
ATOM 1788 N N . GLN A 1 225 ? -2.857 34.344 25.859 1 88.12 225 GLN A N 1
ATOM 1789 C CA . GLN A 1 225 ? -2.244 35.656 25.938 1 88.12 225 GLN A CA 1
ATOM 1790 C C . GLN A 1 225 ? -3.174 36.719 25.375 1 88.12 225 GLN A C 1
ATOM 1792 O O . GLN A 1 225 ? -3.279 37.812 25.938 1 88.12 225 GLN A O 1
ATOM 1797 N N . MET A 1 226 ? -3.811 36.312 24.281 1 87.25 226 MET A N 1
ATOM 1798 C CA . MET A 1 226 ? -4.723 37.25 23.641 1 87.25 226 MET A CA 1
ATOM 1799 C C . MET A 1 226 ? -5.914 37.562 24.547 1 87.25 226 MET A C 1
ATOM 1801 O O . MET A 1 226 ? -6.348 38.719 24.641 1 87.25 226 MET A O 1
ATOM 1805 N N . LYS A 1 227 ? -6.379 36.531 25.172 1 83.94 227 LYS A N 1
ATOM 1806 C CA . LYS A 1 227 ? -7.496 36.719 26.094 1 83.94 227 LYS A CA 1
ATOM 1807 C C . LYS A 1 227 ? -7.098 37.594 27.266 1 83.94 227 LYS A C 1
ATOM 1809 O O . LYS A 1 227 ? -7.875 38.469 27.688 1 83.94 227 LYS A O 1
ATOM 1814 N N . LYS A 1 228 ? -5.902 37.469 27.766 1 81.94 228 LYS A N 1
ATOM 1815 C CA . LYS A 1 228 ? -5.391 38.281 28.859 1 81.94 228 LYS A CA 1
ATOM 1816 C C . LYS A 1 228 ? -5.25 39.75 28.422 1 81.94 228 LYS A C 1
ATOM 1818 O O . LYS A 1 228 ? -5.598 40.656 29.172 1 81.94 228 LYS A O 1
ATOM 1823 N N . LEU A 1 229 ? -4.82 39.906 27.281 1 78.38 229 LEU A N 1
ATOM 1824 C CA . LEU A 1 229 ? -4.609 41.25 26.766 1 78.38 229 LEU A CA 1
ATOM 1825 C C . LEU A 1 229 ? -5.941 41.969 26.547 1 78.38 229 LEU A C 1
ATOM 1827 O O . LEU A 1 229 ? -6.039 43.156 26.75 1 78.38 229 LEU A O 1
ATOM 1831 N N . LEU A 1 230 ? -6.969 41.188 26.094 1 73 230 LEU A N 1
ATOM 1832 C CA . LEU A 1 230 ? -8.258 41.812 25.781 1 73 230 LEU A CA 1
ATOM 1833 C C . LEU A 1 230 ? -9.133 41.906 27.031 1 73 230 LEU A C 1
ATOM 1835 O O . LEU A 1 230 ? -10.219 42.469 26.984 1 73 230 LEU A O 1
ATOM 1839 N N . GLY A 1 231 ? -8.688 41.594 28.281 1 63.88 231 GLY A N 1
ATOM 1840 C CA . GLY A 1 231 ? -9.398 41.75 29.547 1 63.88 231 GLY A CA 1
ATOM 1841 C C . GLY A 1 231 ? -10.477 40.688 29.766 1 63.88 231 GLY A C 1
ATOM 1842 O O . GLY A 1 231 ? -11.438 40.938 30.5 1 63.88 231 GLY A O 1
ATOM 1843 N N . TYR A 1 232 ? -10.508 39.625 28.938 1 51.62 232 TYR A N 1
ATOM 1844 C CA . TYR A 1 232 ? -11.508 38.594 29.234 1 51.62 232 TYR A CA 1
ATOM 1845 C C . TYR A 1 232 ? -11.281 38 30.625 1 51.62 232 TYR A C 1
ATOM 1847 O O . TYR A 1 232 ? -10.164 37.625 30.969 1 51.62 232 TYR A O 1
ATOM 1855 N N . LYS A 1 233 ? -11.781 38.719 31.859 1 43 233 LYS A N 1
ATOM 1856 C CA . LYS A 1 233 ? -11.766 38.438 33.312 1 43 233 LYS A CA 1
ATOM 1857 C C . LYS A 1 233 ? -11.844 36.938 33.562 1 43 233 LYS A C 1
ATOM 1859 O O . LYS A 1 233 ? -11.469 36.469 34.656 1 43 233 LYS A O 1
ATOM 1864 N N . GLY A 1 234 ? -12.648 36 33.094 1 39.12 234 GLY A N 1
ATOM 1865 C CA . GLY A 1 234 ? -12.969 34.75 33.75 1 39.12 234 GLY A CA 1
ATOM 1866 C C . GLY A 1 234 ? -11.812 33.781 33.781 1 39.12 234 GLY A C 1
ATOM 1867 O O . GLY A 1 234 ? -12.016 32.562 33.906 1 39.12 234 GLY A O 1
ATOM 1868 N N . VAL A 1 235 ? -10.773 34.094 33.281 1 40.03 235 VAL A N 1
ATOM 1869 C CA . VAL A 1 235 ? -9.789 33.031 33.375 1 40.03 235 VAL A CA 1
ATOM 1870 C C . VAL A 1 235 ? -9.281 32.969 34.812 1 40.03 235 VAL A C 1
ATOM 1872 O O . VAL A 1 235 ? -8.766 33.938 35.344 1 40.03 235 VAL A O 1
ATOM 1875 N N . ALA A 1 236 ? -9.945 32.125 35.688 1 36.75 236 ALA A N 1
ATOM 1876 C CA . ALA A 1 236 ? -9.656 31.812 37.094 1 36.75 236 ALA A CA 1
ATOM 1877 C C . ALA A 1 236 ? -8.148 31.688 37.312 1 36.75 236 ALA A C 1
ATOM 1879 O O . ALA A 1 236 ? -7.43 31.156 36.469 1 36.75 236 ALA A O 1
ATOM 1880 N N . LYS A 1 237 ? -7.625 32.562 38.125 1 37.41 237 LYS A N 1
ATOM 1881 C CA . LYS A 1 237 ? -6.285 32.469 38.719 1 37.41 237 LYS A CA 1
ATOM 1882 C C . LYS A 1 237 ? -5.914 31.047 39.062 1 37.41 237 LYS A C 1
ATOM 1884 O O . LYS A 1 237 ? -6.73 30.312 39.625 1 37.41 237 LYS A O 1
ATOM 1889 N N . PRO A 1 238 ? -4.969 30.469 38.5 1 32.12 238 PRO A N 1
ATOM 1890 C CA . PRO A 1 238 ? -4.539 29.172 39.031 1 32.12 238 PRO A CA 1
ATOM 1891 C C . PRO A 1 238 ? -4.383 29.203 40.562 1 32.12 238 PRO A C 1
ATOM 1893 O O . PRO A 1 238 ? -3.871 30.172 41.094 1 32.12 238 PRO A O 1
ATOM 1896 N N . GLU A 1 239 ? -5.363 28.656 41.312 1 28.27 239 GLU A N 1
ATOM 1897 C CA . GLU A 1 239 ? -5.254 28.453 42.75 1 28.27 239 GLU A CA 1
ATOM 1898 C C . GLU A 1 239 ? -3.873 27.938 43.156 1 28.27 239 GLU A C 1
ATOM 1900 O O . GLU A 1 239 ? -3.357 27 42.5 1 28.27 239 GLU A O 1
ATOM 1905 N N . ASP A 1 240 ? -3.014 28.812 43.656 1 29.88 240 ASP A N 1
ATOM 1906 C CA . ASP A 1 240 ? -1.783 28.438 44.344 1 29.88 240 ASP A CA 1
ATOM 1907 C C . ASP A 1 240 ? -2.027 27.312 45.344 1 29.88 240 ASP A C 1
ATOM 1909 O O . ASP A 1 240 ? -2.689 27.5 46.375 1 29.88 240 ASP A O 1
ATOM 1913 N N . THR A 1 241 ? -2.434 26.141 44.875 1 28.83 241 THR A N 1
ATOM 1914 C CA . THR A 1 241 ? -2.625 25.047 45.812 1 28.83 241 THR A CA 1
ATOM 1915 C C . THR A 1 241 ? -1.347 24.781 46.594 1 28.83 241 THR A C 1
ATOM 1917 O O . THR A 1 241 ? -0.813 23.672 46.594 1 28.83 241 THR A O 1
ATOM 1920 N N . ALA A 1 242 ? -0.411 25.719 46.719 1 32.59 242 ALA A N 1
ATOM 1921 C CA . ALA A 1 242 ? 0.734 25.359 47.531 1 32.59 242 ALA A CA 1
ATOM 1922 C C . ALA A 1 242 ? 0.298 25.031 48.969 1 32.59 242 ALA A C 1
ATOM 1924 O O . ALA A 1 242 ? 1.116 24.625 49.812 1 32.59 242 ALA A O 1
ATOM 1925 N N . ALA A 1 243 ? -0.841 25.578 49.406 1 31.56 243 ALA A N 1
ATOM 1926 C CA . ALA A 1 243 ? -0.909 25.734 50.875 1 31.56 243 ALA A CA 1
ATOM 1927 C C . ALA A 1 243 ? -1.09 24.375 51.562 1 31.56 243 ALA A C 1
ATOM 1929 O O . ALA A 1 243 ? -1.281 24.312 52.781 1 31.56 243 ALA A O 1
ATOM 1930 N N . PHE A 1 244 ? -1.493 23.328 50.781 1 28.64 244 PHE A N 1
ATOM 1931 C CA . PHE A 1 244 ? -2.012 22.297 51.656 1 28.64 244 PHE A CA 1
ATOM 1932 C C . PHE A 1 244 ? -0.879 21.625 52.438 1 28.64 244 PHE A C 1
ATOM 1934 O O . PHE A 1 244 ? -1.056 20.531 52.969 1 28.64 244 PHE A O 1
ATOM 1941 N N . VAL A 1 245 ? 0.451 22.062 52.125 1 32.78 245 VAL A N 1
ATOM 1942 C CA . VAL A 1 245 ? 1.391 21.281 52.938 1 32.78 245 VAL A CA 1
ATOM 1943 C C . VAL A 1 245 ? 1.137 21.516 54.406 1 32.78 245 VAL A C 1
ATOM 1945 O O . VAL A 1 245 ? 1.442 22.594 54.938 1 32.78 245 VAL A O 1
ATOM 1948 N N . GLY A 1 246 ? -0.137 21.344 54.844 1 25.83 246 GLY A N 1
ATOM 1949 C CA . GLY A 1 246 ? -0.454 21.469 56.281 1 25.83 246 GLY A CA 1
ATOM 1950 C C . GLY A 1 246 ? 0.597 20.859 57.188 1 25.83 246 GLY A C 1
ATOM 1951 O O . GLY A 1 246 ? 1.379 20.016 56.75 1 25.83 246 GLY A O 1
ATOM 1952 N N . ARG A 1 247 ? 0.79 21.547 58.406 1 33.38 247 ARG A N 1
ATOM 1953 C CA . ARG A 1 247 ? 1.504 21.422 59.688 1 33.38 247 ARG A CA 1
ATOM 1954 C C . ARG A 1 247 ? 1.284 20.047 60.312 1 33.38 247 ARG A C 1
ATOM 1956 O O . ARG A 1 247 ? 0.227 19.781 60.875 1 33.38 247 ARG A O 1
ATOM 1963 N N . LYS A 1 248 ? 1.435 18.906 59.469 1 30.91 248 LYS A N 1
ATOM 1964 C CA . LYS A 1 248 ? 1.384 17.781 60.406 1 30.91 248 LYS A CA 1
ATOM 1965 C C . LYS A 1 248 ? 2.279 18.047 61.625 1 30.91 248 LYS A C 1
ATOM 1967 O O . LYS A 1 248 ? 3.467 18.344 61.469 1 30.91 248 LYS A O 1
ATOM 1972 N N . LYS A 1 249 ? 1.568 18.203 62.844 1 25.66 249 LYS A N 1
ATOM 1973 C CA . LYS A 1 249 ? 1.986 18 64.25 1 25.66 249 LYS A CA 1
ATOM 1974 C C . LYS A 1 249 ? 2.629 16.625 64.375 1 25.66 249 LYS A C 1
ATOM 1976 O O . LYS A 1 249 ? 2.154 15.633 63.844 1 25.66 249 LYS A O 1
ATOM 1981 N N . MET B 1 1 ? 4.359 96.75 45.312 1 26.34 1 MET B N 1
ATOM 1982 C CA . MET B 1 1 ? 4.941 96.438 44 1 26.34 1 MET B CA 1
ATOM 1983 C C . MET B 1 1 ? 4.656 94.938 43.656 1 26.34 1 MET B C 1
ATOM 1985 O O . MET B 1 1 ? 4.945 94.062 44.406 1 26.34 1 MET B O 1
ATOM 1989 N N . ALA B 1 2 ? 3.543 94.688 42.75 1 36.72 2 ALA B N 1
ATOM 1990 C CA . ALA B 1 2 ? 2.844 93.438 42.406 1 36.72 2 ALA B CA 1
ATOM 1991 C C . ALA B 1 2 ? 3.773 92.438 41.719 1 36.72 2 ALA B C 1
ATOM 1993 O O . ALA B 1 2 ? 4.582 92.875 40.875 1 36.72 2 ALA B O 1
ATOM 1994 N N . ASN B 1 3 ? 4.258 91.375 42.406 1 36.09 3 ASN B N 1
ATOM 1995 C CA . ASN B 1 3 ? 5.215 90.438 41.844 1 36.09 3 ASN B CA 1
ATOM 1996 C C . ASN B 1 3 ? 4.684 89.812 40.562 1 36.09 3 ASN B C 1
ATOM 1998 O O . ASN B 1 3 ? 3.645 89.188 40.562 1 36.09 3 ASN B O 1
ATOM 2002 N N . PRO B 1 4 ? 4.926 90.188 39.25 1 35.03 4 PRO B N 1
ATOM 2003 C CA . PRO B 1 4 ? 4.332 89.938 37.938 1 35.03 4 PRO B CA 1
ATOM 2004 C C . PRO B 1 4 ? 4.457 88.438 37.562 1 35.03 4 PRO B C 1
ATOM 2006 O O . PRO B 1 4 ? 3.92 88.062 36.531 1 35.03 4 PRO B O 1
ATOM 2009 N N . PHE B 1 5 ? 5.449 87.625 37.969 1 35.09 5 PHE B N 1
ATOM 2010 C CA . PHE B 1 5 ? 5.844 86.438 37.188 1 35.09 5 PHE B CA 1
ATOM 2011 C C . PHE B 1 5 ? 4.871 85.312 37.469 1 35.09 5 PHE B C 1
ATOM 2013 O O . PHE B 1 5 ? 5.227 84.125 37.281 1 35.09 5 PHE B O 1
ATOM 2020 N N . ASP B 1 6 ? 3.717 85.312 37.938 1 32.34 6 ASP B N 1
ATOM 2021 C CA . ASP B 1 6 ? 2.898 84.125 38.219 1 32.34 6 ASP B CA 1
ATOM 2022 C C . ASP B 1 6 ? 2.518 83.438 36.906 1 32.34 6 ASP B C 1
ATOM 2024 O O . ASP B 1 6 ? 1.411 82.938 36.781 1 32.34 6 ASP B O 1
ATO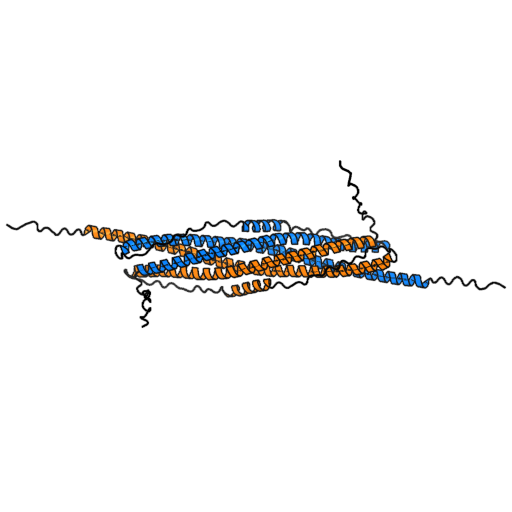M 2028 N N . ASP B 1 7 ? 3.191 83.688 35.688 1 33.56 7 ASP B N 1
ATOM 2029 C CA . ASP B 1 7 ? 2.574 83.125 34.5 1 33.56 7 ASP B CA 1
ATOM 2030 C C . ASP B 1 7 ? 2.727 81.625 34.438 1 33.56 7 ASP B C 1
ATOM 2032 O O . ASP B 1 7 ? 3.721 81.125 33.906 1 33.56 7 ASP B O 1
ATOM 2036 N N . ASP B 1 8 ? 2.504 80.688 35.344 1 33.12 8 ASP B N 1
ATOM 2037 C CA . ASP B 1 8 ? 2.812 79.312 35.5 1 33.12 8 ASP B CA 1
ATOM 2038 C C . ASP B 1 8 ? 2.031 78.438 34.469 1 33.12 8 ASP B C 1
ATOM 2040 O O . ASP B 1 8 ? 1.953 77.25 34.594 1 33.12 8 ASP B O 1
ATOM 2044 N N . ASP B 1 9 ? 1.094 78.938 33.656 1 34.47 9 ASP B N 1
ATOM 2045 C CA . ASP B 1 9 ? 0.063 78.062 33.125 1 34.47 9 ASP B CA 1
ATOM 2046 C C . ASP B 1 9 ? 0.616 77.188 32 1 34.47 9 ASP B C 1
ATOM 2048 O O . ASP B 1 9 ? -0.147 76.562 31.234 1 34.47 9 ASP B O 1
ATOM 2052 N N . ASP B 1 10 ? 1.819 77.25 31.484 1 37.16 10 ASP B N 1
ATOM 2053 C CA . ASP B 1 10 ? 2.119 76.562 30.234 1 37.16 10 ASP B CA 1
ATOM 2054 C C . ASP B 1 10 ? 2.119 75.062 30.422 1 37.16 10 ASP B C 1
ATOM 2056 O O . ASP B 1 10 ? 3.133 74.5 30.812 1 37.16 10 ASP B O 1
ATOM 2060 N N . VAL B 1 11 ? 1.094 74.438 30.891 1 41.38 11 VAL B N 1
ATOM 2061 C CA . VAL B 1 11 ? 0.948 73 31 1 41.38 11 VAL B CA 1
ATOM 2062 C C . VAL B 1 11 ? 1.229 72.312 29.641 1 41.38 11 VAL B C 1
ATOM 2064 O O . VAL B 1 11 ? 0.697 72.75 28.609 1 41.38 11 VAL B O 1
ATOM 2067 N N . PRO B 1 12 ? 2.363 71.562 29.391 1 40.44 12 PRO B N 1
ATOM 2068 C CA . PRO B 1 12 ? 2.766 70.812 28.172 1 40.44 12 PRO B CA 1
ATOM 2069 C C . PRO B 1 12 ? 1.694 69.875 27.688 1 40.44 12 PRO B C 1
ATOM 2071 O O . PRO B 1 12 ? 1.524 68.75 28.25 1 40.44 12 PRO B O 1
ATOM 2074 N N . LYS B 1 13 ? 0.495 70.125 27.406 1 45.56 13 LYS B N 1
ATOM 2075 C CA . LYS B 1 13 ? -0.656 69.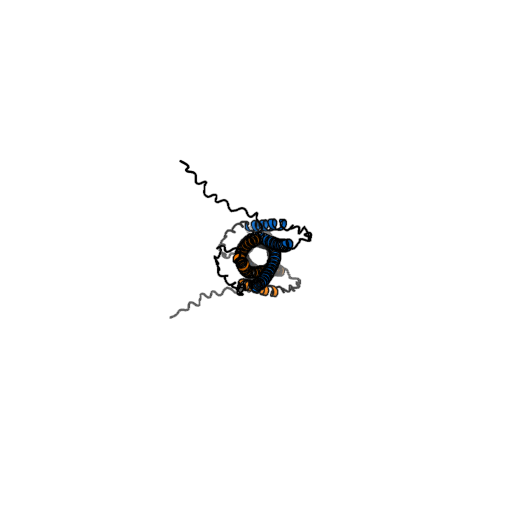375 26.844 1 45.56 13 LYS B CA 1
ATOM 2076 C C . LYS B 1 13 ? -0.288 68.688 25.531 1 45.56 13 LYS B C 1
ATOM 2078 O O . LYS B 1 13 ? -1.006 67.812 25.094 1 45.56 13 LYS B O 1
ATOM 2083 N N . SER B 1 14 ? 0.628 69.25 24.703 1 46.56 14 SER B N 1
ATOM 2084 C CA . SER B 1 14 ? 0.743 68.75 23.328 1 46.56 14 SER B CA 1
ATOM 2085 C C . SER B 1 14 ? 1.419 67.375 23.25 1 46.56 14 SER B C 1
ATOM 2087 O O . SER B 1 14 ? 1.185 66.625 22.312 1 46.56 14 SER B O 1
ATOM 2089 N N . TYR B 1 15 ? 2.338 67.062 24.047 1 45.41 15 TYR B N 1
ATOM 2090 C CA . TYR B 1 15 ? 3.082 65.812 23.984 1 45.41 15 TYR B CA 1
ATOM 2091 C C . TYR B 1 15 ? 2.184 64.625 24.328 1 45.41 15 TYR B C 1
ATOM 2093 O O . TYR B 1 15 ? 2.432 63.469 23.875 1 45.41 15 TYR B O 1
ATOM 2101 N N . SER B 1 16 ? 1.22 64.75 25.172 1 50.06 16 SER B N 1
ATOM 2102 C CA . SER B 1 16 ? 0.396 63.656 25.625 1 50.06 16 SER B CA 1
ATOM 2103 C C . SER B 1 16 ? -0.522 63.156 24.516 1 50.06 16 SER B C 1
ATOM 2105 O O . SER B 1 16 ? -0.731 61.969 24.359 1 50.06 16 SER B O 1
ATOM 2107 N N . LYS B 1 17 ? -1.027 63.969 23.812 1 51.91 17 LYS B N 1
ATOM 2108 C CA . LYS B 1 17 ? -1.952 63.594 22.75 1 51.91 17 LYS B CA 1
ATOM 2109 C C . LYS B 1 17 ? -1.215 62.938 21.594 1 51.91 17 LYS B C 1
ATOM 2111 O O . LYS B 1 17 ? -1.728 62 20.969 1 51.91 17 LYS B O 1
ATOM 2116 N N . VAL B 1 18 ? -0.073 63.438 21.141 1 50.66 18 VAL B N 1
ATOM 2117 C CA . VAL B 1 18 ? 0.715 62.875 20.047 1 50.66 18 VAL B CA 1
ATOM 2118 C C . VAL B 1 18 ? 1.23 61.5 20.438 1 50.66 18 VAL B C 1
ATOM 2120 O O . VAL B 1 18 ? 1.199 60.562 19.609 1 50.66 18 VAL B O 1
ATOM 2123 N N . GLY B 1 19 ? 1.684 61.312 21.672 1 51.5 19 GLY B N 1
ATOM 2124 C CA . GLY B 1 19 ? 2.104 60 22.172 1 51.5 19 GLY B CA 1
ATOM 2125 C C . GLY B 1 19 ? 0.989 58.969 22.172 1 51.5 19 GLY B C 1
ATOM 2126 O O . GLY B 1 19 ? 1.2 57.812 21.781 1 51.5 19 GLY B O 1
ATOM 2127 N N . LYS B 1 20 ? -0.107 59.5 22.641 1 59.28 20 LYS B N 1
ATOM 2128 C CA . LYS B 1 20 ? -1.266 58.625 22.688 1 59.28 20 LYS B CA 1
ATOM 2129 C C . LYS B 1 20 ? -1.723 58.25 21.281 1 59.28 20 LYS B C 1
ATOM 2131 O O . LYS B 1 20 ? -2.125 57.094 21.031 1 59.28 20 LYS B O 1
ATOM 2136 N N . LYS B 1 21 ? -1.737 59.188 20.328 1 61.81 21 LYS B N 1
ATOM 2137 C CA . LYS B 1 21 ? -2.141 58.938 18.953 1 61.81 21 LYS B CA 1
ATOM 2138 C C . LYS B 1 21 ? -1.176 57.969 18.281 1 61.81 21 LYS B C 1
ATOM 2140 O O . LYS B 1 21 ? -1.596 57.094 17.516 1 61.81 21 LYS B O 1
ATOM 2145 N N . ASN B 1 22 ? 0.19 58.125 18.609 1 66.88 22 ASN B N 1
ATOM 2146 C CA . ASN B 1 22 ? 1.193 57.219 18.062 1 66.88 22 ASN B CA 1
ATOM 2147 C C . ASN B 1 22 ? 1.069 55.844 18.672 1 66.88 22 ASN B C 1
ATOM 2149 O O . ASN B 1 22 ? 1.22 54.844 17.969 1 66.88 22 ASN B O 1
ATOM 2153 N N . GLU B 1 23 ? 0.697 55.812 19.891 1 70.31 23 GLU B N 1
ATOM 2154 C CA . GLU B 1 23 ? 0.491 54.531 20.562 1 70.31 23 GLU B CA 1
ATOM 2155 C C . GLU B 1 23 ? -0.733 53.812 20 1 70.31 23 GLU B C 1
ATOM 2157 O O . GLU B 1 23 ? -0.708 52.594 19.812 1 70.31 23 GLU B O 1
ATOM 2162 N N . GLU B 1 24 ? -1.747 54.656 19.781 1 71.75 24 GLU B N 1
ATOM 2163 C CA . GLU B 1 24 ? -2.959 54.062 19.219 1 71.75 24 GLU B CA 1
ATOM 2164 C C . GLU B 1 24 ? -2.709 53.531 17.797 1 71.75 24 GLU B C 1
ATOM 2166 O O . GLU B 1 24 ? -3.254 52.5 17.406 1 71.75 24 GLU B O 1
ATOM 2171 N N . ALA B 1 25 ? -1.904 54.25 17.141 1 75.69 25 ALA B N 1
ATOM 2172 C CA . ALA B 1 25 ? -1.572 53.812 15.789 1 75.69 25 ALA B CA 1
ATOM 2173 C C . ALA B 1 25 ? -0.744 52.531 15.805 1 75.69 25 ALA B C 1
ATOM 2175 O O . ALA B 1 25 ? -0.914 51.656 14.953 1 75.69 25 ALA B O 1
ATOM 2176 N N . ASP B 1 26 ? 0.095 52.438 16.812 1 80.19 26 ASP B N 1
ATOM 2177 C CA . ASP B 1 26 ? 0.902 51.219 16.969 1 80.19 26 ASP B CA 1
ATOM 2178 C C . ASP B 1 26 ? 0.032 50.031 17.328 1 80.19 26 ASP B C 1
ATOM 2180 O O . ASP B 1 26 ? 0.209 48.938 16.797 1 80.19 26 ASP B O 1
ATOM 2184 N N . VAL B 1 27 ? -0.865 50.281 18.172 1 81.06 27 VAL B N 1
ATOM 2185 C CA . VAL B 1 27 ? -1.769 49.219 18.609 1 81.06 27 VAL B CA 1
ATOM 2186 C C . VAL B 1 27 ? -2.594 48.719 17.422 1 81.06 27 VAL B C 1
ATOM 2188 O O . VAL B 1 27 ? -2.748 47.5 17.219 1 81.06 27 VAL B O 1
ATOM 2191 N N . ASP B 1 28 ? -3.051 49.719 16.672 1 84.19 28 ASP B N 1
ATOM 2192 C CA . ASP B 1 28 ? -3.836 49.344 15.492 1 84.19 28 ASP B CA 1
ATOM 2193 C C . ASP B 1 28 ? -3.016 48.5 14.516 1 84.19 28 ASP B C 1
ATOM 2195 O O . ASP B 1 28 ? -3.533 47.562 13.922 1 84.19 28 ASP B O 1
ATOM 2199 N N . TYR B 1 29 ? -1.791 48.875 14.438 1 87.25 29 TYR B N 1
ATOM 2200 C CA . TYR B 1 29 ? -0.905 48.156 13.531 1 87.25 29 TYR B CA 1
ATOM 2201 C C . TYR B 1 29 ? -0.709 46.719 14.008 1 87.25 29 TYR B C 1
ATOM 2203 O O . TYR B 1 29 ? -0.889 45.781 13.234 1 87.25 29 TYR B O 1
ATOM 2211 N N . TYR B 1 30 ? -0.368 46.5 15.227 1 87.44 30 TYR B N 1
ATOM 2212 C CA . TYR B 1 30 ? -0.122 45.156 15.75 1 87.44 30 TYR B CA 1
ATOM 2213 C C . TYR B 1 30 ? -1.391 44.312 15.703 1 87.44 30 TYR B C 1
ATOM 2215 O O . TYR B 1 30 ? -1.338 43.125 15.422 1 87.44 30 TYR B O 1
ATOM 2223 N N . GLU B 1 31 ? -2.48 44.875 15.938 1 86.44 31 GLU B N 1
ATOM 2224 C CA . GLU B 1 31 ? -3.748 44.156 15.875 1 86.44 31 GLU B CA 1
ATOM 2225 C C . GLU B 1 31 ? -4.043 43.688 14.453 1 86.44 31 GLU B C 1
ATOM 2227 O O . GLU B 1 31 ? -4.523 42.562 14.266 1 86.44 31 GLU B O 1
ATOM 2232 N N . ARG B 1 32 ? -3.738 44.469 13.531 1 90.06 32 ARG B N 1
ATOM 2233 C CA . ARG B 1 32 ? -3.945 44.094 12.141 1 90.06 32 ARG B CA 1
ATOM 2234 C C . ARG B 1 32 ? -3.014 42.938 11.742 1 90.06 32 ARG B C 1
ATOM 2236 O O . ARG B 1 32 ? -3.418 42.031 11.023 1 90.06 32 ARG B O 1
ATOM 2243 N N . GLU B 1 33 ? -1.803 43.062 12.219 1 92.06 33 GLU B N 1
ATOM 2244 C CA . GLU B 1 33 ? -0.838 42 11.922 1 92.06 33 GLU B CA 1
ATOM 2245 C C . GLU B 1 33 ? -1.257 40.688 12.547 1 92.06 33 GLU B C 1
ATOM 2247 O O . GLU B 1 33 ? -1.151 39.625 11.914 1 92.06 33 GLU B O 1
ATOM 2252 N N . ILE B 1 34 ? -1.721 40.688 13.734 1 92.06 34 ILE B N 1
ATOM 2253 C CA . ILE B 1 34 ? -2.176 39.5 14.414 1 92.06 34 ILE B CA 1
ATOM 2254 C C . ILE B 1 34 ? -3.326 38.875 13.641 1 92.06 34 ILE B C 1
ATOM 2256 O O . ILE B 1 34 ? -3.338 37.656 13.406 1 92.06 34 ILE B O 1
ATOM 2260 N N . GLU B 1 35 ? -4.215 39.625 13.227 1 91.06 35 GLU B N 1
ATOM 2261 C CA . GLU B 1 35 ? -5.355 39.125 12.469 1 91.06 35 GLU B CA 1
ATOM 2262 C C . GLU B 1 35 ? -4.906 38.5 11.156 1 91.06 35 GLU B C 1
ATOM 2264 O O . GLU B 1 35 ? -5.43 37.438 10.75 1 91.06 35 GLU B O 1
ATOM 2269 N N . LYS B 1 36 ? -4.004 39.156 10.531 1 94.38 36 LYS B N 1
ATOM 2270 C CA . LYS B 1 36 ? -3.471 38.625 9.273 1 94.38 36 LYS B CA 1
ATOM 2271 C C . LYS B 1 36 ? -2.859 37.25 9.461 1 94.38 36 LYS B C 1
ATOM 2273 O O . LYS B 1 36 ? -3.156 36.312 8.695 1 94.38 36 LYS B O 1
ATOM 2278 N N . TYR B 1 37 ? -2.066 37.094 10.453 1 94.31 37 TYR B N 1
ATOM 2279 C CA . TYR B 1 37 ? -1.376 35.844 10.672 1 94.31 37 TYR B CA 1
ATOM 2280 C C . TYR B 1 37 ? -2.34 34.781 11.172 1 94.31 37 TYR B C 1
ATOM 2282 O O . TYR B 1 37 ? -2.186 33.594 10.859 1 94.31 37 TYR B O 1
ATOM 2290 N N . MET B 1 38 ? -3.381 35.125 11.922 1 93.69 38 MET B N 1
ATOM 2291 C CA . MET B 1 38 ? -4.418 34.156 12.312 1 93.69 38 MET B CA 1
ATOM 2292 C C . MET B 1 38 ? -5.176 33.656 11.086 1 93.69 38 MET B C 1
ATOM 2294 O O . MET B 1 38 ? -5.5 32.469 11.008 1 93.69 38 MET B O 1
ATOM 2298 N N . GLN B 1 39 ? -5.395 34.562 10.172 1 94.69 39 GLN B N 1
ATOM 2299 C CA . GLN B 1 39 ? -6.074 34.156 8.945 1 94.69 39 GLN B CA 1
ATOM 2300 C C . GLN B 1 39 ? -5.223 33.188 8.141 1 94.69 39 GLN B C 1
ATOM 2302 O O . GLN B 1 39 ? -5.734 32.219 7.59 1 94.69 39 GLN B O 1
ATOM 2307 N N . GLU B 1 40 ? -4 33.438 8.086 1 96.31 40 GLU B N 1
ATOM 2308 C CA . GLU B 1 40 ? -3.096 32.562 7.363 1 96.31 40 GLU B CA 1
ATOM 2309 C C . GLU B 1 40 ? -3.039 31.188 8.023 1 96.31 40 GLU B C 1
ATOM 2311 O O . GLU B 1 40 ? -3.027 30.156 7.332 1 96.31 40 GLU B O 1
ATOM 2316 N N . SER B 1 41 ? -2.963 31.172 9.344 1 96.62 41 SER B N 1
ATOM 2317 C CA . SER B 1 41 ? -2.975 29.906 10.07 1 96.62 41 SER B CA 1
ATOM 2318 C C . SER B 1 41 ? -4.277 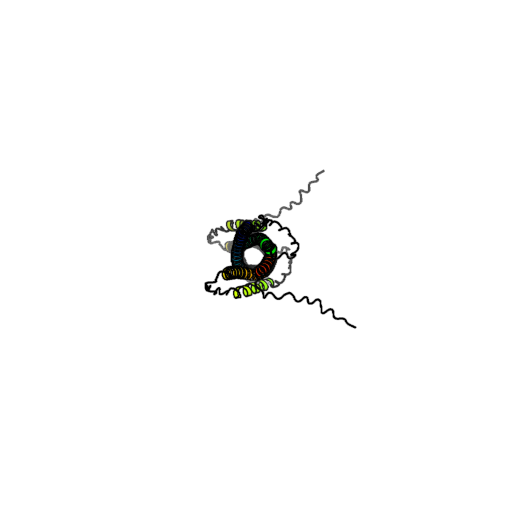29.141 9.836 1 96.62 41 SER B C 1
ATOM 2320 O O . SER B 1 41 ? -4.27 27.922 9.672 1 96.62 41 SER B O 1
ATOM 2322 N N . LEU B 1 42 ? -5.359 29.844 9.867 1 96.56 42 LEU B N 1
ATOM 2323 C CA . LEU B 1 42 ? -6.656 29.234 9.617 1 96.56 42 LEU B CA 1
ATOM 2324 C C . LEU B 1 42 ? -6.695 28.578 8.242 1 96.56 42 LEU B C 1
ATOM 2326 O O . LEU B 1 42 ? -7.113 27.422 8.109 1 96.56 42 LEU B O 1
ATOM 2330 N N . ASP B 1 43 ? -6.199 29.281 7.266 1 96.69 43 ASP B N 1
ATOM 2331 C CA . ASP B 1 43 ? -6.152 28.75 5.906 1 96.69 43 ASP B CA 1
ATOM 2332 C C . ASP B 1 43 ? -5.289 27.484 5.836 1 96.69 43 ASP B C 1
ATOM 2334 O O . ASP B 1 43 ? -5.676 26.5 5.215 1 96.69 43 ASP B O 1
ATOM 2338 N N . SER B 1 44 ? -4.172 27.578 6.477 1 97.25 44 SER B N 1
ATOM 2339 C CA . SER B 1 44 ? -3.242 26.453 6.449 1 97.25 44 SER B CA 1
ATOM 2340 C C . SER B 1 44 ? -3.828 25.234 7.148 1 97.25 44 SER B C 1
ATOM 2342 O O . SER B 1 44 ? -3.705 24.109 6.66 1 97.25 44 SER B O 1
ATOM 2344 N N . THR B 1 45 ? -4.426 25.406 8.266 1 97.19 45 THR B N 1
ATOM 2345 C CA . THR B 1 45 ? -5.008 24.281 8.992 1 97.19 45 THR B CA 1
ATOM 2346 C C . THR B 1 45 ? -6.172 23.672 8.211 1 97.19 45 THR B C 1
ATOM 2348 O O . THR B 1 45 ? -6.367 22.453 8.227 1 97.19 45 THR B O 1
ATOM 2351 N N . GLN B 1 46 ? -6.934 24.547 7.535 1 96.75 46 GLN B N 1
ATOM 2352 C CA . GLN B 1 46 ? -8.039 24.047 6.715 1 96.75 46 GLN B CA 1
ATOM 2353 C C . GLN B 1 46 ? -7.52 23.203 5.559 1 96.75 46 GLN B C 1
ATOM 2355 O O . GLN B 1 46 ? -8.062 22.125 5.281 1 96.75 46 GLN B O 1
ATOM 2360 N N . ARG B 1 47 ? -6.516 23.688 4.977 1 96.94 47 ARG B N 1
ATOM 2361 C CA . ARG B 1 47 ? -5.922 22.938 3.877 1 96.94 47 ARG B CA 1
ATOM 2362 C C . ARG B 1 47 ? -5.363 21.609 4.367 1 96.94 47 ARG B C 1
ATOM 2364 O O . ARG B 1 47 ? -5.535 20.578 3.711 1 96.94 47 ARG B O 1
ATOM 2371 N N . SER B 1 48 ? -4.688 21.672 5.453 1 98.06 48 SER B N 1
ATOM 2372 C CA . SER B 1 48 ? -4.121 20.453 6.023 1 98.06 48 SER B CA 1
ATOM 2373 C C . SER B 1 48 ? -5.207 19.438 6.336 1 98.06 48 SER B C 1
ATOM 2375 O O . SER B 1 48 ? -5.043 18.25 6.074 1 98.06 48 SER B O 1
ATOM 2377 N N . ARG B 1 49 ? -6.25 19.875 6.883 1 96.56 49 ARG B N 1
ATOM 2378 C CA . ARG B 1 49 ? -7.371 19 7.195 1 96.56 49 ARG B CA 1
ATOM 2379 C C . ARG B 1 49 ? -7.891 18.312 5.938 1 96.56 49 ARG B C 1
ATOM 2381 O O . ARG B 1 49 ? -8.156 17.109 5.949 1 96.56 49 ARG B O 1
ATOM 2388 N N . ALA B 1 50 ? -8.023 19.062 4.891 1 96.94 50 ALA B N 1
ATOM 2389 C CA . ALA B 1 50 ? -8.492 18.5 3.623 1 96.94 50 ALA B CA 1
ATOM 2390 C C . ALA B 1 50 ? -7.523 17.453 3.09 1 96.94 50 ALA B C 1
ATOM 2392 O O . ALA B 1 50 ? -7.945 16.391 2.625 1 96.94 50 ALA B O 1
ATOM 2393 N N . HIS B 1 51 ? -6.258 17.781 3.139 1 97.25 51 HIS B N 1
ATOM 2394 C CA . HIS B 1 51 ? -5.246 16.844 2.691 1 97.25 51 HIS B CA 1
ATOM 2395 C C . HIS B 1 51 ? -5.305 15.547 3.5 1 97.25 51 HIS B C 1
ATOM 2397 O O . HIS B 1 51 ? -5.18 14.453 2.943 1 97.25 51 HIS B O 1
ATOM 2403 N N . LEU B 1 52 ? -5.461 15.625 4.793 1 97.56 52 LEU B N 1
ATOM 2404 C CA . LEU B 1 52 ? -5.492 14.453 5.656 1 97.56 52 LEU B CA 1
ATOM 2405 C C . LEU B 1 52 ? -6.738 13.609 5.395 1 97.56 52 LEU B C 1
ATOM 2407 O O . LEU B 1 52 ? -6.68 12.383 5.422 1 97.56 52 LEU B O 1
ATOM 2411 N N . GLU B 1 53 ? -7.828 14.273 5.121 1 95.69 53 GLU B N 1
ATOM 2412 C CA . GLU B 1 53 ? -9.047 13.555 4.773 1 95.69 53 GLU B CA 1
ATOM 2413 C C . GLU B 1 53 ? -8.867 12.75 3.492 1 95.69 53 GLU B C 1
ATOM 2415 O O . GLU B 1 53 ? -9.258 11.578 3.428 1 95.69 53 GLU B O 1
ATOM 2420 N N . ASN B 1 54 ? -8.273 13.375 2.553 1 96.38 54 ASN B N 1
ATOM 2421 C CA . ASN B 1 54 ? -7.992 12.68 1.299 1 96.38 54 ASN B CA 1
ATOM 2422 C C . ASN B 1 54 ? -7.012 11.531 1.501 1 96.38 54 ASN B C 1
ATOM 2424 O O . ASN B 1 54 ? -7.18 10.453 0.925 1 96.38 54 ASN B O 1
ATOM 2428 N N . SER B 1 55 ? -6.016 11.797 2.318 1 97.44 55 SER B N 1
ATOM 2429 C CA . SER B 1 55 ? -5.031 10.758 2.615 1 97.44 55 SER B CA 1
ATOM 2430 C C . SER B 1 55 ? -5.684 9.547 3.27 1 97.44 55 SER B C 1
ATOM 2432 O O . SER B 1 55 ? -5.332 8.406 2.967 1 97.44 55 SER B O 1
ATOM 2434 N N . GLU B 1 56 ? -6.594 9.758 4.145 1 94.75 56 GLU B N 1
ATOM 2435 C CA . GLU B 1 56 ? -7.312 8.664 4.797 1 94.75 56 GLU B CA 1
ATOM 2436 C C . GLU B 1 56 ? -8.094 7.832 3.785 1 94.75 56 GLU B C 1
ATOM 2438 O O . GLU B 1 56 ? -8.078 6.602 3.848 1 94.75 56 GLU B O 1
ATOM 2443 N N . GLN B 1 57 ? -8.75 8.523 2.857 1 94.75 57 GLN B N 1
ATOM 2444 C CA . GLN B 1 57 ? -9.5 7.816 1.824 1 94.75 57 GLN B CA 1
ATOM 2445 C C . GLN B 1 57 ? -8.578 6.969 0.958 1 94.75 57 GLN B C 1
ATOM 2447 O O . GLN B 1 57 ? -8.898 5.824 0.635 1 94.75 57 GLN B O 1
ATOM 2452 N N . LEU B 1 58 ? -7.477 7.535 0.682 1 95.62 58 LEU B N 1
ATOM 2453 C CA . LEU B 1 58 ? -6.516 6.824 -0.151 1 95.62 58 LEU B CA 1
ATOM 2454 C C . LEU B 1 58 ? -5.93 5.629 0.595 1 95.62 58 LEU B C 1
ATOM 2456 O O . LEU B 1 58 ? -5.707 4.57 0.003 1 95.62 58 LEU B O 1
ATOM 2460 N N . ALA B 1 59 ? -5.68 5.793 1.849 1 95.19 59 ALA B N 1
ATOM 2461 C CA . ALA B 1 59 ? -5.16 4.695 2.66 1 95.19 59 ALA B CA 1
ATOM 2462 C C . ALA B 1 59 ? -6.16 3.543 2.73 1 95.19 59 ALA B C 1
ATOM 2464 O O . ALA B 1 59 ? -5.777 2.375 2.648 1 95.19 59 ALA B O 1
ATOM 2465 N N . VAL B 1 60 ? -7.375 3.859 2.881 1 93.62 60 VAL B N 1
ATOM 2466 C CA . VAL B 1 60 ? -8.414 2.84 2.926 1 93.62 60 VAL B CA 1
ATOM 2467 C C . VAL B 1 60 ? -8.484 2.109 1.588 1 93.62 60 VAL B C 1
ATOM 2469 O O . VAL B 1 60 ? -8.57 0.879 1.548 1 93.62 60 VAL B O 1
ATOM 2472 N N . LYS B 1 61 ? -8.43 2.875 0.572 1 93.88 61 LYS B N 1
ATOM 2473 C CA . LYS B 1 61 ? -8.422 2.293 -0.767 1 93.88 61 LYS B CA 1
ATOM 2474 C C . LYS B 1 61 ? -7.219 1.368 -0.956 1 93.88 61 LYS B C 1
ATOM 2476 O O . LYS B 1 61 ? -7.359 0.262 -1.483 1 93.88 61 LYS B O 1
ATOM 2481 N N . THR B 1 62 ? -6.102 1.831 -0.568 1 96 62 THR B N 1
ATOM 2482 C CA . THR B 1 62 ? -4.883 1.031 -0.644 1 96 62 THR B CA 1
ATOM 2483 C C . THR B 1 62 ? -5.043 -0.27 0.137 1 96 62 THR B C 1
ATOM 2485 O O . THR B 1 62 ? -4.66 -1.339 -0.343 1 96 62 THR B O 1
ATOM 2488 N N . ALA B 1 63 ? -5.582 -0.202 1.316 1 93.38 63 ALA B N 1
ATOM 2489 C CA . ALA B 1 63 ? -5.809 -1.383 2.145 1 93.38 63 ALA B CA 1
ATOM 2490 C C . ALA B 1 63 ? -6.711 -2.387 1.434 1 93.38 63 ALA B C 1
ATOM 2492 O O . ALA B 1 63 ? -6.445 -3.59 1.446 1 93.38 63 ALA B O 1
ATOM 2493 N N . GLN B 1 64 ? -7.73 -1.882 0.821 1 93.25 64 GLN B N 1
ATOM 2494 C CA . GLN B 1 64 ? -8.648 -2.752 0.095 1 93.25 64 GLN B CA 1
ATOM 2495 C C . GLN B 1 64 ? -7.949 -3.438 -1.075 1 93.25 64 GLN B C 1
ATOM 2497 O O . GLN B 1 64 ? -8.156 -4.629 -1.317 1 93.25 64 GLN B O 1
ATOM 2502 N N . ASP B 1 65 ? -7.18 -2.689 -1.795 1 94.19 65 ASP B N 1
ATOM 2503 C CA . ASP B 1 65 ? -6.43 -3.254 -2.912 1 94.19 65 ASP B CA 1
ATOM 2504 C C . ASP B 1 65 ? -5.477 -4.348 -2.434 1 94.19 65 ASP B C 1
ATOM 2506 O O . ASP B 1 65 ? -5.359 -5.398 -3.068 1 94.19 65 ASP B O 1
ATOM 2510 N N . LEU B 1 66 ? -4.801 -4.156 -1.361 1 95.44 66 LEU B N 1
ATOM 2511 C CA . LEU B 1 66 ? -3.861 -5.137 -0.822 1 95.44 66 LEU B CA 1
ATOM 2512 C C . LEU B 1 66 ? -4.59 -6.398 -0.376 1 95.44 66 LEU B C 1
ATOM 2514 O O . LEU B 1 66 ? -4.07 -7.508 -0.534 1 95.44 66 LEU B O 1
ATOM 2518 N N . LEU B 1 67 ? -5.793 -6.195 0.145 1 93.81 67 LEU B N 1
ATOM 2519 C CA . LEU B 1 67 ? -6.578 -7.355 0.538 1 93.81 67 LEU B CA 1
ATOM 2520 C C . LEU B 1 67 ? -7.004 -8.164 -0.684 1 93.81 67 LEU B C 1
ATOM 2522 O O . LEU B 1 67 ? -6.957 -9.398 -0.664 1 93.81 67 LEU B O 1
ATOM 2526 N N . GLU B 1 68 ? -7.367 -7.48 -1.73 1 95.38 68 GLU B N 1
ATOM 2527 C CA . GLU B 1 68 ? -7.695 -8.156 -2.984 1 95.38 68 GLU B CA 1
ATOM 2528 C C . GLU B 1 68 ? -6.477 -8.875 -3.551 1 95.38 68 GLU B C 1
ATOM 2530 O O . GLU B 1 68 ? -6.586 -10.016 -4.023 1 95.38 68 GLU B O 1
ATOM 2535 N N . GLN B 1 69 ? -5.395 -8.242 -3.514 1 96.56 69 GLN B N 1
ATOM 2536 C CA . GLN B 1 69 ? -4.152 -8.844 -3.977 1 96.56 69 GLN B CA 1
ATOM 2537 C C . GLN B 1 69 ? -3.832 -10.117 -3.193 1 96.56 69 GLN B C 1
ATOM 2539 O O . GLN B 1 69 ? -3.389 -11.109 -3.768 1 96.56 69 GLN B O 1
ATOM 2544 N N . ARG B 1 70 ? -3.996 -10.023 -1.939 1 95.69 70 ARG B N 1
ATOM 2545 C CA . ARG B 1 70 ? -3.742 -11.203 -1.114 1 95.69 70 ARG B CA 1
ATOM 2546 C C . ARG B 1 70 ? -4.602 -12.383 -1.56 1 95.69 70 ARG B C 1
ATOM 2548 O O . ARG B 1 70 ? -4.121 -13.516 -1.632 1 95.69 70 ARG B O 1
ATOM 2555 N N . GLU B 1 71 ? -5.816 -12.086 -1.852 1 95.56 71 GLU B N 1
ATOM 2556 C CA . GLU B 1 71 ? -6.703 -13.148 -2.314 1 95.56 71 GLU B CA 1
ATOM 2557 C C . GLU B 1 71 ? -6.18 -13.781 -3.6 1 95.56 71 GLU B C 1
ATOM 2559 O O . GLU B 1 71 ? -6.188 -15.008 -3.742 1 95.56 71 GLU B O 1
ATOM 2564 N N . LYS B 1 72 ? -5.797 -12.992 -4.434 1 96.56 72 LYS B N 1
ATOM 2565 C CA . LYS B 1 72 ? -5.27 -13.477 -5.703 1 96.56 72 LYS B CA 1
ATOM 2566 C C . LYS B 1 72 ? -4.008 -14.312 -5.492 1 96.56 72 LYS B C 1
ATOM 2568 O O . LYS B 1 72 ? -3.832 -15.352 -6.125 1 96.56 72 LYS B O 1
ATOM 2573 N N . LEU B 1 73 ? -3.15 -13.891 -4.625 1 97.75 73 LEU B N 1
ATOM 2574 C CA . LEU B 1 73 ? -1.904 -14.602 -4.355 1 97.75 73 LEU B CA 1
ATOM 2575 C C . LEU B 1 73 ? -2.174 -15.914 -3.639 1 97.75 73 LEU B C 1
ATOM 2577 O O . LEU B 1 73 ? -1.521 -16.922 -3.918 1 97.75 73 LEU B O 1
ATOM 2581 N N . GLU B 1 74 ? -3.158 -15.859 -2.809 1 97.25 74 GLU B N 1
ATOM 2582 C CA . GLU B 1 74 ? -3.521 -17.094 -2.125 1 97.25 74 GLU B CA 1
ATOM 2583 C C . GLU B 1 74 ? -4.109 -18.109 -3.102 1 97.25 74 GLU B C 1
ATOM 2585 O O . GLU B 1 74 ? -3.85 -19.312 -2.99 1 97.25 74 GLU B O 1
ATOM 2590 N N . ARG B 1 75 ? -4.883 -17.672 -4.031 1 96.75 75 ARG B N 1
ATOM 2591 C CA . ARG B 1 75 ? -5.402 -18.547 -5.07 1 96.75 75 ARG B CA 1
ATOM 2592 C C . ARG B 1 75 ? -4.27 -19.125 -5.922 1 96.75 75 ARG B C 1
ATOM 2594 O O . ARG B 1 75 ? -4.297 -20.297 -6.301 1 96.75 75 ARG B O 1
ATOM 2601 N N . THR B 1 76 ? -3.348 -18.297 -6.203 1 98.38 76 THR B N 1
ATOM 2602 C CA . THR B 1 76 ? -2.184 -18.75 -6.945 1 98.38 76 THR B CA 1
ATOM 2603 C C . THR B 1 76 ? -1.449 -19.844 -6.176 1 98.38 76 THR B C 1
ATOM 2605 O O . THR B 1 76 ? -1.079 -20.875 -6.746 1 98.38 76 THR B O 1
ATOM 2608 N N . GLU B 1 77 ? -1.236 -19.641 -4.957 1 98.06 77 GLU B N 1
ATOM 2609 C CA . GLU B 1 77 ? -0.565 -20.641 -4.125 1 98.06 77 GLU B CA 1
ATOM 2610 C C . GLU B 1 77 ? -1.32 -21.969 -4.129 1 98.06 77 GLU B C 1
ATOM 2612 O O . GLU B 1 77 ? -0.712 -23.031 -4.254 1 98.06 77 GLU B O 1
ATOM 2617 N N . LYS B 1 78 ? -2.627 -21.891 -4.035 1 97.81 78 LYS B N 1
ATOM 2618 C CA . LYS B 1 78 ? -3.457 -23.094 -4.066 1 97.81 78 LYS B CA 1
ATOM 2619 C C . LYS B 1 78 ? -3.342 -23.797 -5.41 1 97.81 78 LYS B C 1
ATOM 2621 O O . LYS B 1 78 ? -3.27 -25.031 -5.461 1 97.81 78 LYS B O 1
ATOM 2626 N N . ASN B 1 79 ? -3.398 -23.031 -6.43 1 97.75 79 ASN B N 1
ATOM 2627 C CA . ASN B 1 79 ? -3.229 -23.625 -7.758 1 97.75 79 ASN B CA 1
ATOM 2628 C C . ASN B 1 79 ? -1.894 -24.344 -7.887 1 97.75 79 ASN B C 1
ATOM 2630 O O . ASN B 1 79 ? -1.818 -25.406 -8.5 1 97.75 79 ASN B O 1
ATOM 2634 N N . LEU B 1 80 ? -0.836 -23.781 -7.336 1 97.75 80 LEU B N 1
ATOM 2635 C CA . LEU B 1 80 ? 0.481 -24.406 -7.391 1 97.75 80 LEU B CA 1
ATOM 2636 C C . LEU B 1 80 ? 0.51 -25.688 -6.57 1 97.75 80 LEU B C 1
ATOM 2638 O O . LEU B 1 80 ? 1.179 -26.656 -6.941 1 97.75 80 LEU B O 1
ATOM 2642 N N . ASP B 1 81 ? -0.246 -25.719 -5.48 1 97.56 81 ASP B N 1
ATOM 2643 C CA . ASP B 1 81 ? -0.397 -26.953 -4.719 1 97.56 81 ASP B CA 1
ATOM 2644 C C . ASP B 1 81 ? -1.109 -28.016 -5.539 1 97.56 81 ASP B C 1
ATOM 2646 O O . ASP B 1 81 ? -0.743 -29.203 -5.488 1 97.56 81 ASP B O 1
ATOM 2650 N N . LYS B 1 82 ? -2.105 -27.703 -6.277 1 97.25 82 LYS B N 1
ATOM 2651 C CA . LYS B 1 82 ? -2.807 -28.625 -7.164 1 97.25 82 LYS B CA 1
ATOM 2652 C C . LYS B 1 82 ? -1.867 -29.172 -8.227 1 97.25 82 LYS B C 1
ATOM 2654 O O . LYS B 1 82 ? -1.906 -30.375 -8.539 1 97.25 82 LYS B O 1
ATOM 2659 N N . ILE B 1 83 ? -1.056 -28.281 -8.742 1 97.19 83 ILE B N 1
ATOM 2660 C CA . ILE B 1 83 ? -0.096 -28.719 -9.75 1 97.19 83 ILE B CA 1
ATOM 2661 C C . ILE B 1 83 ? 0.882 -29.719 -9.141 1 97.19 83 ILE B C 1
ATOM 2663 O O . ILE B 1 83 ? 1.23 -30.719 -9.766 1 97.19 83 ILE B O 1
ATOM 2667 N N . GLN B 1 84 ? 1.33 -29.453 -7.988 1 96.5 84 GLN B N 1
ATOM 2668 C CA . GLN B 1 84 ? 2.203 -30.391 -7.297 1 96.5 84 GLN B CA 1
ATOM 2669 C C . GLN B 1 84 ? 1.547 -31.766 -7.18 1 96.5 84 GLN B C 1
ATOM 2671 O O . GLN B 1 84 ? 2.188 -32.781 -7.422 1 96.5 84 GLN B O 1
ATOM 2676 N N . HIS B 1 85 ? 0.287 -31.812 -6.867 1 95.75 85 HIS B N 1
ATOM 2677 C CA . HIS B 1 85 ? -0.463 -33.062 -6.758 1 95.75 85 HIS B CA 1
ATOM 2678 C C . HIS B 1 85 ? -0.584 -33.75 -8.109 1 95.75 85 HIS B C 1
ATOM 2680 O O . HIS B 1 85 ? -0.305 -34.938 -8.234 1 95.75 85 HIS B O 1
ATOM 2686 N N . THR B 1 86 ? -1.001 -33.031 -9.109 1 95.44 86 THR B N 1
ATOM 2687 C CA . THR B 1 86 ? -1.2 -33.594 -10.43 1 95.44 86 THR B CA 1
ATOM 2688 C C . THR B 1 86 ? 0.117 -34.125 -10.992 1 95.44 86 THR B C 1
ATOM 2690 O O . THR B 1 86 ? 0.142 -35.156 -11.664 1 95.44 86 THR B O 1
ATOM 2693 N N . THR B 1 87 ? 1.194 -33.469 -10.727 1 95.38 87 THR B N 1
ATOM 2694 C CA . THR B 1 87 ? 2.488 -33.938 -11.211 1 95.38 87 THR B CA 1
ATOM 2695 C C . THR B 1 87 ? 2.908 -35.219 -10.484 1 95.38 87 THR B C 1
ATOM 2697 O O . THR B 1 87 ? 3.543 -36.094 -11.07 1 95.38 87 THR B O 1
ATOM 2700 N N . SER B 1 88 ? 2.58 -35.344 -9.242 1 95.5 88 SER B N 1
ATOM 2701 C CA . SER B 1 88 ? 2.846 -36.594 -8.516 1 95.5 88 SER B CA 1
ATOM 2702 C C . SER B 1 88 ? 2.074 -37.75 -9.117 1 95.5 88 SER B C 1
ATOM 2704 O O . SER B 1 88 ? 2.621 -38.844 -9.281 1 95.5 88 SER B O 1
ATOM 2706 N N . MET B 1 89 ? 0.867 -37.531 -9.461 1 94.81 89 MET B N 1
ATOM 2707 C CA . MET B 1 89 ? 0.043 -38.562 -10.086 1 94.81 89 MET B CA 1
ATOM 2708 C C . MET B 1 89 ? 0.571 -38.906 -11.477 1 94.81 89 MET B C 1
ATOM 2710 O O . MET B 1 89 ? 0.59 -40.062 -11.859 1 94.81 89 MET B O 1
ATOM 2714 N N . THR B 1 90 ? 0.937 -37.875 -12.188 1 94.81 90 THR B N 1
ATOM 2715 C CA . THR B 1 90 ? 1.545 -38.094 -13.492 1 94.81 90 THR B CA 1
ATOM 2716 C C . THR B 1 90 ? 2.791 -38.969 -13.367 1 94.81 90 THR B C 1
ATOM 2718 O O . THR B 1 90 ? 2.982 -39.906 -14.156 1 94.81 90 THR B O 1
ATOM 2721 N N . GLN B 1 91 ? 3.568 -38.656 -12.367 1 93.12 91 GLN B N 1
ATOM 2722 C CA . GLN B 1 91 ? 4.797 -39.406 -12.164 1 93.12 91 GLN B CA 1
ATOM 2723 C C . GLN B 1 91 ? 4.488 -40.875 -11.859 1 93.12 91 GLN B C 1
ATOM 2725 O O . GLN B 1 91 ? 5.176 -41.781 -12.359 1 93.12 91 GLN B O 1
ATOM 2730 N N . ARG B 1 92 ? 3.543 -41.219 -11.156 1 92.75 92 ARG B N 1
ATOM 2731 C CA . ARG B 1 92 ? 3.143 -42.562 -10.844 1 92.75 92 ARG B CA 1
ATOM 2732 C C . ARG B 1 92 ? 2.715 -43.312 -12.109 1 92.75 92 ARG B C 1
ATOM 2734 O O . ARG B 1 92 ? 3.105 -44.469 -12.312 1 92.75 92 ARG B O 1
ATOM 2741 N N . ASN B 1 93 ? 1.923 -42.656 -12.875 1 91.31 93 ASN B N 1
ATOM 2742 C CA . ASN B 1 93 ? 1.457 -43.25 -14.117 1 91.31 93 ASN B CA 1
ATOM 2743 C C . ASN B 1 93 ? 2.604 -43.469 -15.102 1 91.31 93 ASN B C 1
ATOM 2745 O O . ASN B 1 93 ? 2.623 -44.469 -15.836 1 91.31 93 ASN B O 1
ATOM 2749 N N . LEU B 1 94 ? 3.547 -42.531 -15.117 1 90.81 94 LEU B N 1
ATOM 2750 C CA . LEU B 1 94 ? 4.73 -42.688 -15.961 1 90.81 94 LEU B CA 1
ATOM 2751 C C . LEU B 1 94 ? 5.547 -43.875 -15.531 1 90.81 94 LEU B C 1
ATOM 2753 O O . LEU B 1 94 ? 6.027 -44.656 -16.375 1 90.81 94 LEU B O 1
ATOM 2757 N N . ASN B 1 95 ? 5.668 -44.094 -14.195 1 89.69 95 ASN B N 1
ATOM 2758 C CA . ASN B 1 95 ? 6.398 -45.25 -13.672 1 89.69 95 ASN B CA 1
ATOM 2759 C C . ASN B 1 95 ? 5.707 -46.562 -14.039 1 89.69 95 ASN B C 1
ATOM 2761 O O . ASN B 1 95 ? 6.371 -47.531 -14.391 1 89.69 95 ASN B O 1
ATOM 2765 N N . SER B 1 96 ? 4.438 -46.594 -14.008 1 87.88 96 SER B N 1
ATOM 2766 C CA . SER B 1 96 ? 3.674 -47.781 -14.375 1 87.88 96 SER B CA 1
ATOM 2767 C C . SER B 1 96 ? 3.812 -48.094 -15.867 1 87.88 96 SER B C 1
ATOM 2769 O O . SER B 1 96 ? 3.924 -49.25 -16.266 1 87.88 96 SER B O 1
ATOM 2771 N N . LEU B 1 97 ? 3.734 -47.031 -16.625 1 84.75 97 LEU B N 1
ATOM 2772 C CA . LEU B 1 97 ? 3.912 -47.188 -18.062 1 84.75 97 LEU B CA 1
ATOM 2773 C C . LEU B 1 97 ? 5.301 -47.719 -18.375 1 84.75 97 LEU B C 1
ATOM 2775 O O . LEU B 1 97 ? 5.449 -48.594 -19.25 1 84.75 97 LEU B O 1
ATOM 2779 N N . LYS B 1 98 ? 6.305 -47.219 -17.641 1 82 98 LYS B N 1
ATOM 2780 C CA . LYS B 1 98 ? 7.668 -47.719 -17.828 1 82 98 LYS B CA 1
ATOM 2781 C C . LYS B 1 98 ? 7.766 -49.188 -17.5 1 82 98 LYS B C 1
ATOM 2783 O O . LYS B 1 98 ? 8.477 -49.938 -18.172 1 82 98 LYS B O 1
ATOM 2788 N N . SER B 1 99 ? 7.133 -49.625 -16.438 1 82.56 99 SER B N 1
ATOM 2789 C CA . SER B 1 99 ? 7.16 -51.031 -16.016 1 82.56 99 SER B CA 1
ATOM 2790 C C . SER B 1 99 ? 6.523 -51.938 -17.047 1 82.56 99 SER B C 1
ATOM 2792 O O . SER B 1 99 ? 6.961 -53.062 -17.234 1 82.56 99 SER B O 1
ATOM 2794 N N . VAL B 1 100 ? 5.434 -51.469 -17.672 1 72.88 100 VAL B N 1
ATOM 2795 C CA . VAL B 1 100 ? 4.754 -52.25 -18.688 1 72.88 100 VAL B CA 1
ATOM 2796 C C . VAL B 1 100 ? 5.633 -52.375 -19.922 1 72.88 100 VAL B C 1
ATOM 2798 O O . VAL B 1 100 ? 5.723 -53.438 -20.547 1 72.88 100 VAL B O 1
ATOM 2801 N N . PHE B 1 101 ? 6.309 -51 -20.125 1 64.56 101 PHE B N 1
ATOM 2802 C CA . PHE B 1 101 ? 7.18 -51 -21.297 1 64.56 101 PHE B CA 1
ATOM 2803 C C . PHE B 1 101 ? 8.539 -51.594 -20.969 1 64.56 101 PHE B C 1
ATOM 2805 O O . PHE B 1 101 ? 9.227 -52.125 -21.844 1 64.56 101 PHE B O 1
ATOM 2812 N N . GLY B 1 102 ? 9.188 -51 -19.656 1 59.38 102 GLY B N 1
ATOM 2813 C CA . GLY B 1 102 ? 10.469 -51.531 -19.234 1 59.38 102 GLY B CA 1
ATOM 2814 C C . GLY B 1 102 ? 10.438 -53.031 -19.016 1 59.38 102 GLY B C 1
ATOM 2815 O O . GLY B 1 102 ? 11.484 -53.688 -18.953 1 59.38 102 GLY B O 1
ATOM 2816 N N . GLY B 1 103 ? 9.289 -53.562 -18.328 1 51.72 103 GLY B N 1
ATOM 2817 C CA . GLY B 1 103 ? 9.375 -55 -18.5 1 51.72 103 GLY B CA 1
ATOM 2818 C C . GLY B 1 103 ? 9.812 -55.406 -19.906 1 51.72 103 GLY B C 1
ATOM 2819 O O . GLY B 1 103 ? 10.297 -56.531 -20.109 1 51.72 103 GLY B O 1
ATOM 2820 N N . PHE B 1 104 ? 9.508 -54.5 -20.844 1 46.81 104 PHE B N 1
ATOM 2821 C CA . PHE B 1 104 ? 10.234 -54.594 -22.094 1 46.81 104 PHE B CA 1
ATOM 2822 C C . PHE B 1 104 ? 11.578 -53.875 -22 1 46.81 104 PHE B C 1
ATOM 2824 O O . PHE B 1 104 ? 12.555 -54.312 -22.625 1 46.81 104 PHE B O 1
ATOM 2831 N N . PHE B 1 105 ? 11.656 -52.25 -21.484 1 43.69 105 PHE B N 1
ATOM 2832 C CA . PHE B 1 105 ? 12.93 -51.562 -21.344 1 43.69 105 PHE B CA 1
ATOM 2833 C C . PHE B 1 105 ? 13.398 -51.531 -19.891 1 43.69 105 PHE B C 1
ATOM 2835 O O . PHE B 1 105 ? 12.805 -50.875 -19.047 1 43.69 105 PHE B O 1
ATOM 2842 N N . LYS B 1 106 ? 13.891 -52.406 -19.141 1 40.78 106 LYS B N 1
ATOM 2843 C CA . LYS B 1 106 ? 14.266 -52.688 -17.75 1 40.78 106 LYS B CA 1
ATOM 2844 C C . LYS B 1 106 ? 15.086 -51.562 -17.156 1 40.78 106 LYS B C 1
ATOM 2846 O O . LYS B 1 106 ? 15.656 -51.719 -16.078 1 40.78 106 LYS B O 1
ATOM 2851 N N . ASN B 1 107 ? 15.523 -50.25 -17.625 1 36.72 107 ASN B N 1
ATOM 2852 C CA . ASN B 1 107 ? 16.594 -49.688 -16.812 1 36.72 107 ASN B CA 1
ATOM 2853 C C . ASN B 1 107 ? 16.047 -49.031 -15.562 1 36.72 107 ASN B C 1
ATOM 2855 O O . ASN B 1 107 ? 14.859 -48.688 -15.5 1 36.72 107 ASN B O 1
ATOM 2859 N N . LYS B 1 108 ? 17.047 -48.25 -14.438 1 33.78 108 LYS B N 1
ATOM 2860 C CA . LYS B 1 108 ? 17.438 -48.094 -13.047 1 33.78 108 LYS B CA 1
ATOM 2861 C C . LYS B 1 108 ? 16.828 -46.844 -12.422 1 33.78 108 LYS B C 1
ATOM 2863 O O . LYS B 1 108 ? 17.188 -46.438 -11.312 1 33.78 108 LYS B O 1
ATOM 2868 N N . PHE B 1 109 ? 15.984 -45.844 -12.859 1 35.31 109 PHE B N 1
ATOM 2869 C CA . PHE B 1 109 ? 16.172 -44.562 -12.211 1 35.31 109 PHE B CA 1
ATOM 2870 C C . PHE B 1 109 ? 15.227 -44.406 -11.031 1 35.31 109 PHE B C 1
ATOM 2872 O O . PHE B 1 109 ? 14.055 -44.062 -11.211 1 35.31 109 PHE B O 1
ATOM 2879 N N . SER B 1 110 ? 15.227 -45.062 -9.922 1 29.14 110 SER B N 1
ATOM 2880 C CA . SER B 1 110 ? 14.133 -45.031 -8.953 1 29.14 110 SER B CA 1
ATOM 2881 C C . SER B 1 110 ? 14.227 -43.812 -8.055 1 29.14 110 SER B C 1
ATOM 2883 O O . SER B 1 110 ? 13.453 -43.656 -7.113 1 29.14 110 SER B O 1
ATOM 2885 N N . ARG B 1 111 ? 15.164 -42.906 -7.988 1 33.59 111 ARG B N 1
ATOM 2886 C CA . ARG B 1 111 ? 15.211 -42.375 -6.629 1 33.59 111 ARG B CA 1
ATOM 2887 C C . ARG B 1 111 ? 14.125 -41.312 -6.414 1 33.59 111 ARG B C 1
ATOM 2889 O O . ARG B 1 111 ? 14.023 -40.344 -7.176 1 33.59 111 ARG B O 1
ATOM 2896 N N . LYS B 1 112 ? 13.117 -41.5 -5.352 1 33.22 112 LYS B N 1
ATOM 2897 C CA . LYS B 1 112 ? 11.914 -40.75 -4.98 1 33.22 112 LYS B CA 1
ATOM 2898 C C . LYS B 1 112 ? 12.242 -39.594 -4.039 1 33.22 112 LYS B C 1
ATOM 2900 O O . LYS B 1 112 ? 12.656 -39.812 -2.898 1 33.22 112 LYS B O 1
ATOM 2905 N N . PRO B 1 113 ? 12.797 -38.406 -4.328 1 31.34 113 PRO B N 1
ATOM 2906 C CA . PRO B 1 113 ? 12.906 -37.531 -3.16 1 31.34 113 PRO B CA 1
ATOM 2907 C C . PRO B 1 113 ? 11.578 -36.906 -2.77 1 31.34 113 PRO B C 1
ATOM 2909 O O . PRO B 1 113 ? 10.906 -36.312 -3.613 1 31.34 113 PRO B O 1
ATOM 2912 N N . SER B 1 114 ? 10.82 -37.375 -1.847 1 31.66 114 SER B N 1
ATOM 2913 C CA . SER B 1 114 ? 9.531 -36.906 -1.373 1 31.66 114 SER B CA 1
ATOM 2914 C C . SER B 1 114 ? 9.688 -35.688 -0.484 1 31.66 114 SER B C 1
ATOM 2916 O O . SER B 1 114 ? 10.297 -35.75 0.583 1 31.66 114 SER B O 1
ATOM 2918 N N . GLU B 1 115 ? 9.992 -34.531 -0.896 1 35.16 115 GLU B N 1
ATOM 2919 C CA . GLU B 1 115 ? 10.117 -33.469 0.102 1 35.16 115 GLU B CA 1
ATOM 2920 C C . GLU B 1 115 ? 8.75 -33.031 0.61 1 35.16 115 GLU B C 1
ATOM 2922 O O . GLU B 1 115 ? 7.777 -33 -0.152 1 35.16 115 GLU B O 1
ATOM 2927 N N . PRO B 1 116 ? 8.555 -32.938 1.871 1 34.16 116 PRO B N 1
ATOM 2928 C CA . PRO B 1 116 ? 7.344 -32.594 2.627 1 34.16 116 PRO B CA 1
ATOM 2929 C C . PRO B 1 116 ? 6.824 -31.188 2.314 1 34.16 116 PRO B C 1
ATOM 2931 O O . PRO B 1 116 ? 7.609 -30.297 2.012 1 34.16 116 PRO B O 1
ATOM 2934 N N . VAL B 1 117 ? 5.605 -31.094 1.876 1 33.66 117 VAL B N 1
ATOM 2935 C CA . VAL B 1 117 ? 4.898 -29.859 1.566 1 33.66 117 VAL B CA 1
ATOM 2936 C C . VAL B 1 117 ? 4.551 -29.125 2.859 1 33.66 117 VAL B C 1
ATOM 2938 O O . VAL B 1 117 ? 3.939 -29.703 3.762 1 33.66 117 VAL B O 1
ATOM 2941 N N . ALA B 1 118 ? 5.168 -28.062 3.131 1 34.97 118 ALA B N 1
ATOM 2942 C CA . ALA B 1 118 ? 4.926 -27.203 4.285 1 34.97 118 ALA B CA 1
ATOM 2943 C C . ALA B 1 118 ? 3.525 -26.594 4.238 1 34.97 118 ALA B C 1
ATOM 2945 O O . ALA B 1 118 ? 3.016 -26.281 3.16 1 34.97 118 ALA B O 1
ATOM 2946 N N . THR B 1 119 ? 2.65 -26.828 5.25 1 31.81 119 THR B N 1
ATOM 2947 C CA . THR B 1 119 ? 1.288 -26.406 5.562 1 31.81 119 THR B CA 1
ATOM 2948 C C . THR B 1 119 ? 1.183 -24.875 5.59 1 31.81 119 THR B C 1
ATOM 2950 O O . THR B 1 119 ? 2.057 -24.203 6.133 1 31.81 119 THR B O 1
ATOM 2953 N N . ILE B 1 120 ? 0.273 -24.328 4.809 1 36.31 120 ILE B N 1
ATOM 2954 C CA . ILE B 1 120 ? -0.044 -22.922 4.613 1 36.31 120 ILE B CA 1
ATOM 2955 C C . ILE B 1 120 ? -0.688 -22.359 5.879 1 36.31 120 ILE B C 1
ATOM 2957 O O . ILE B 1 120 ? -1.719 -22.859 6.332 1 36.31 120 ILE B O 1
ATOM 2961 N N . THR B 1 121 ? 0.034 -21.766 6.727 1 34.22 121 THR B N 1
ATOM 2962 C CA . THR B 1 121 ? -0.544 -21.047 7.852 1 34.22 121 THR B CA 1
ATOM 2963 C C . THR B 1 121 ? -1.289 -19.797 7.367 1 34.22 121 THR B C 1
ATOM 2965 O O . THR B 1 121 ? -0.764 -19.031 6.562 1 34.22 121 THR B O 1
ATOM 2968 N N . PRO B 1 122 ? -2.561 -19.688 7.5 1 36.47 122 PRO B N 1
ATOM 2969 C CA . PRO B 1 122 ? -3.354 -18.516 7.145 1 36.47 122 PRO B CA 1
ATOM 2970 C C . PRO B 1 122 ? -2.832 -17.234 7.789 1 36.47 122 PRO B C 1
ATOM 2972 O O . PRO B 1 122 ? -2.393 -17.25 8.945 1 36.47 122 PRO B O 1
ATOM 2975 N N . SER B 1 123 ? -2.33 -16.391 7.043 1 46.97 123 SER B N 1
ATOM 2976 C CA . SER B 1 123 ? -1.714 -15.18 7.582 1 46.97 123 SER B CA 1
ATOM 2977 C C . SER B 1 123 ? -2.758 -14.25 8.195 1 46.97 123 SER B C 1
ATOM 2979 O O . SER B 1 123 ? -3.846 -14.078 7.641 1 46.97 123 SER B O 1
ATOM 2981 N N . THR B 1 124 ? -2.82 -13.906 9.531 1 52.59 124 THR B N 1
ATOM 2982 C CA . THR B 1 124 ? -3.566 -13.031 10.43 1 52.59 124 THR B CA 1
ATOM 2983 C C . THR B 1 124 ? -3.436 -11.57 9.992 1 52.59 124 THR B C 1
ATOM 2985 O O . THR B 1 124 ? -4.211 -10.719 10.422 1 52.59 124 THR B O 1
ATOM 2988 N N . THR B 1 125 ? -2.584 -11.32 9.031 1 56.53 125 THR B N 1
ATOM 2989 C CA . THR B 1 125 ? -2.32 -9.914 8.727 1 56.53 125 THR B CA 1
ATOM 2990 C C . THR B 1 125 ? -3.445 -9.328 7.879 1 56.53 125 THR B C 1
ATOM 2992 O O . THR B 1 125 ? -3.752 -8.141 7.98 1 56.53 125 THR B O 1
ATOM 2995 N N . SER B 1 126 ? -4.156 -10.109 7.078 1 58.03 126 SER B N 1
ATOM 2996 C CA . SER B 1 126 ? -5.297 -9.656 6.289 1 58.03 126 SER B CA 1
ATOM 2997 C C . SER B 1 126 ? -6.457 -9.227 7.184 1 58.03 126 SER B C 1
ATOM 2999 O O . SER B 1 126 ? -7.141 -8.242 6.898 1 58.03 126 SER B O 1
ATOM 3001 N N . ASP B 1 127 ? -6.512 -9.906 8.281 1 54.28 127 ASP B N 1
ATOM 3002 C CA . ASP B 1 127 ? -7.578 -9.57 9.219 1 54.28 127 ASP B CA 1
ATOM 3003 C C . ASP B 1 127 ? -7.336 -8.203 9.859 1 54.28 127 ASP B C 1
ATOM 3005 O O . ASP B 1 127 ? -8.266 -7.414 10.016 1 54.28 127 ASP B O 1
ATOM 3009 N N . LYS B 1 128 ? -6.125 -7.902 10.172 1 59.34 128 LYS B N 1
ATOM 3010 C CA . LYS B 1 128 ? -5.785 -6.617 10.773 1 59.34 128 LYS B CA 1
ATOM 3011 C C . LYS B 1 128 ? -6.051 -5.469 9.805 1 59.34 128 LYS B C 1
ATOM 3013 O O . LYS B 1 128 ? -6.594 -4.434 10.195 1 59.34 128 LYS B O 1
ATOM 3018 N N . LEU B 1 129 ? -5.723 -5.613 8.602 1 62.62 129 LEU B N 1
ATOM 3019 C CA . LEU B 1 129 ? -5.93 -4.586 7.594 1 62.62 129 LEU B CA 1
ATOM 3020 C C . LEU B 1 129 ? -7.418 -4.395 7.312 1 62.62 129 LEU B C 1
ATOM 3022 O O . LEU B 1 129 ? -7.891 -3.262 7.199 1 62.62 129 LEU B O 1
ATOM 3026 N N . SER B 1 130 ? -8.125 -5.488 7.34 1 61.5 130 SER B N 1
ATOM 3027 C CA . SER B 1 130 ? -9.562 -5.426 7.113 1 61.5 130 SER B CA 1
ATOM 3028 C C . SER B 1 130 ? -10.266 -4.711 8.258 1 61.5 130 SER B C 1
ATOM 3030 O O . SER B 1 130 ? -11.195 -3.926 8.031 1 61.5 130 SER B O 1
ATOM 3032 N N . THR B 1 131 ? -9.82 -5.008 9.43 1 59.53 131 THR B N 1
ATOM 3033 C CA . THR B 1 131 ? -10.398 -4.363 10.609 1 59.53 131 THR B CA 1
ATOM 3034 C C . THR B 1 131 ? -10.102 -2.867 10.602 1 59.53 131 THR B C 1
ATOM 3036 O O . THR B 1 131 ? -10.977 -2.057 10.922 1 59.53 131 THR B O 1
ATOM 3039 N N . CYS B 1 132 ? -8.945 -2.486 10.227 1 55.53 132 CYS B N 1
ATOM 3040 C CA . CYS B 1 132 ? -8.562 -1.078 10.18 1 55.53 132 CYS B CA 1
ATOM 3041 C C . CYS B 1 132 ? -9.367 -0.331 9.125 1 55.53 132 CYS B C 1
ATOM 3043 O O . CYS B 1 132 ? -9.789 0.806 9.352 1 55.53 132 CYS B O 1
ATOM 3045 N N . VAL B 1 133 ? -9.688 -0.876 8.055 1 59.62 133 VAL B N 1
ATOM 3046 C CA . VAL B 1 133 ? -10.461 -0.274 6.973 1 59.62 133 VAL B CA 1
ATOM 3047 C C . VAL B 1 133 ? -11.93 -0.159 7.391 1 59.62 133 VAL B C 1
ATOM 3049 O O . VAL B 1 133 ? -12.578 0.853 7.121 1 59.62 133 VAL B O 1
ATOM 3052 N N . ALA B 1 134 ? -12.391 -1.167 8.023 1 55.22 134 ALA B N 1
ATOM 3053 C CA . ALA B 1 134 ? -13.773 -1.163 8.484 1 55.22 134 ALA B CA 1
ATOM 3054 C C . ALA B 1 134 ? -14.008 -0.059 9.508 1 55.22 134 ALA B C 1
ATOM 3056 O O . ALA B 1 134 ? -15.055 0.591 9.508 1 55.22 134 ALA B O 1
ATOM 3057 N N . ASN B 1 135 ? -13.164 0.293 10.359 1 54.31 135 ASN B N 1
ATOM 3058 C CA . ASN B 1 135 ? -13.266 1.343 11.367 1 54.31 135 ASN B CA 1
ATOM 3059 C C . ASN B 1 135 ? -13.188 2.732 10.742 1 54.31 135 ASN B C 1
ATOM 3061 O O . ASN B 1 135 ? -13.836 3.668 11.211 1 54.31 135 ASN B O 1
ATOM 3065 N N . GLU B 1 136 ? -12.555 3.072 9.742 1 51.72 136 GLU B N 1
ATOM 3066 C CA . GLU B 1 136 ? -12.414 4.371 9.094 1 51.72 136 GLU B CA 1
ATOM 3067 C C . GLU B 1 136 ? -13.633 4.703 8.234 1 51.72 136 GLU B C 1
ATOM 3069 O O . GLU B 1 136 ? -13.992 5.875 8.094 1 51.72 136 GLU B O 1
ATOM 3074 N N . ALA B 1 137 ? -14.352 3.912 7.645 1 46.88 137 ALA B N 1
ATOM 3075 C CA . ALA B 1 137 ? -15.57 4.172 6.879 1 46.88 137 ALA B CA 1
ATOM 3076 C C . ALA B 1 137 ? -16.672 4.742 7.77 1 46.88 137 ALA B C 1
ATOM 3078 O O . ALA B 1 137 ? -17.562 5.434 7.289 1 46.88 137 ALA B O 1
ATOM 3079 N N . LYS B 1 138 ? -16.719 4.566 8.969 1 44.78 138 LYS B N 1
ATOM 3080 C CA . LYS B 1 138 ? -17.781 5.035 9.852 1 44.78 138 LYS B CA 1
ATOM 3081 C C . LYS B 1 138 ? -17.562 6.488 10.258 1 44.78 138 LYS B C 1
ATOM 3083 O O . LYS B 1 138 ? -18.484 7.148 10.758 1 44.78 138 LYS B O 1
ATOM 3088 N N . SER B 1 139 ? -16.453 7.184 10.125 1 38.84 139 SER B N 1
ATOM 3089 C CA . SER B 1 139 ? -16.156 8.453 10.789 1 38.84 139 SER B CA 1
ATOM 3090 C C . SER B 1 139 ? -16.422 9.633 9.859 1 38.84 139 SER B C 1
ATOM 3092 O O . SER B 1 139 ? -16.125 10.781 10.203 1 38.84 139 SER B O 1
ATOM 3094 N N . THR B 1 140 ? -16.953 9.641 8.648 1 36.59 140 THR B N 1
ATOM 3095 C CA . THR B 1 140 ? -16.906 10.828 7.797 1 36.59 140 THR B CA 1
ATOM 3096 C C . THR B 1 140 ? -18.047 11.773 8.133 1 36.59 140 THR B C 1
ATOM 3098 O O . THR B 1 140 ? -18.344 12.695 7.367 1 36.59 140 THR B O 1
ATOM 3101 N N . SER B 1 141 ? -18.984 11.656 9.062 1 32.06 141 SER B N 1
ATOM 3102 C CA . SER B 1 141 ? -20.156 12.516 8.953 1 32.06 141 SER B CA 1
ATOM 3103 C C . SER B 1 141 ? -19.906 13.891 9.547 1 32.06 141 SER B C 1
ATOM 3105 O O . SER B 1 141 ? -20.031 14.094 10.758 1 32.06 141 SER B O 1
ATOM 3107 N N . PHE B 1 142 ? -18.922 14.727 9.266 1 32.19 142 PHE B N 1
ATOM 3108 C CA . PHE B 1 142 ? -18.938 15.953 10.055 1 32.19 142 PHE B CA 1
ATOM 3109 C C . PHE B 1 142 ? -19.828 17 9.414 1 32.19 142 PHE B C 1
ATOM 3111 O O . PHE B 1 142 ? -19.703 17.281 8.219 1 32.19 142 PHE B O 1
ATOM 3118 N N . ASN B 1 143 ? -21.078 17.359 10.023 1 27.91 143 ASN B N 1
ATOM 3119 C CA . ASN B 1 143 ? -22.078 18.375 9.742 1 27.91 143 ASN B CA 1
ATOM 3120 C C . ASN B 1 143 ? -21.562 19.766 10.094 1 27.91 143 ASN B C 1
ATOM 3122 O O . ASN B 1 143 ? -21.25 20.047 11.25 1 27.91 143 ASN B O 1
ATOM 3126 N N . VAL B 1 144 ? -21.141 20.641 9.133 1 29.81 144 VAL B N 1
ATOM 3127 C CA . VAL B 1 144 ? -20.672 22 9.289 1 29.81 144 VAL B CA 1
ATOM 3128 C C . VAL B 1 144 ? -21.859 22.953 9.398 1 29.81 144 VAL B C 1
ATOM 3130 O O . VAL B 1 144 ? -22.547 23.219 8.406 1 29.81 144 VAL B O 1
ATOM 3133 N N . ASN B 1 145 ? -22.719 23.078 10.43 1 26.3 145 ASN B N 1
ATOM 3134 C CA . ASN B 1 145 ? -23.906 23.938 10.406 1 26.3 145 ASN B CA 1
ATOM 3135 C C . ASN B 1 145 ? -23.562 25.391 10.727 1 26.3 145 ASN B C 1
ATOM 3137 O O . ASN B 1 145 ? -24.453 26.234 10.781 1 26.3 145 ASN B O 1
ATOM 3141 N N . LYS B 1 146 ? -22.516 26.141 11.148 1 33.5 146 LYS B N 1
ATOM 3142 C CA . LYS B 1 146 ? -22.766 27.234 12.078 1 33.5 146 LYS B CA 1
ATOM 3143 C C . LYS B 1 146 ? -23 28.547 11.328 1 33.5 146 LYS B C 1
ATOM 3145 O O . LYS B 1 146 ? -22.188 28.938 10.484 1 33.5 146 LYS B O 1
ATOM 3150 N N . GLY B 1 147 ? -24.281 29.062 11.258 1 26.67 147 GLY B N 1
ATOM 3151 C CA . GLY B 1 147 ? -24.75 30.312 10.672 1 26.67 147 GLY B CA 1
ATOM 3152 C C . GLY B 1 147 ? -24.328 31.531 11.453 1 26.67 147 GLY B C 1
ATOM 3153 O O . GLY B 1 147 ? -24.391 31.547 12.68 1 26.67 147 GLY B O 1
ATOM 3154 N N . PRO B 1 148 ? -23.422 32.5 11 1 27.31 148 PRO B N 1
ATOM 3155 C CA . PRO B 1 148 ? -22.828 33.625 11.703 1 27.31 148 PRO B CA 1
ATOM 3156 C C . PRO B 1 148 ? -23.797 34.781 11.906 1 27.31 148 PRO B C 1
ATOM 3158 O O . PRO B 1 148 ? -24.391 35.281 10.938 1 27.31 148 PRO B O 1
ATOM 3161 N N . SER B 1 149 ? -24.375 34.969 13.078 1 25.62 149 SER B N 1
ATOM 3162 C CA . SER B 1 149 ? -25.25 36.094 13.359 1 25.62 149 SER B CA 1
ATOM 3163 C C . SER B 1 149 ? -24.422 37.375 13.594 1 25.62 149 SER B C 1
ATOM 3165 O O . SER B 1 149 ? -23.438 37.344 14.336 1 25.62 149 SER B O 1
ATOM 3167 N N . GLN B 1 150 ? -24.547 38.531 12.875 1 24.86 150 GLN B N 1
ATOM 3168 C CA . GLN B 1 150 ? -23.781 39.75 12.68 1 24.86 150 GLN B CA 1
ATOM 3169 C C . GLN B 1 150 ? -24.109 40.781 13.766 1 24.86 150 GLN B C 1
ATOM 3171 O O . GLN B 1 150 ? -25.031 41.594 13.609 1 24.86 150 GLN B O 1
ATOM 3176 N N . PRO B 1 151 ? -23.953 40.656 15.156 1 26.33 151 PRO B N 1
ATOM 3177 C CA . PRO B 1 151 ? -24.516 41.781 15.883 1 26.33 151 PRO B CA 1
ATOM 3178 C C . PRO B 1 151 ? -23.625 43.031 15.812 1 26.33 151 PRO B C 1
ATOM 3180 O O . PRO B 1 151 ? -22.422 42.906 15.57 1 26.33 151 PRO B O 1
ATOM 3183 N N . THR B 1 152 ? -24.156 44.344 16.094 1 25.66 152 THR B N 1
ATOM 3184 C CA . THR B 1 152 ? -23.891 45.75 15.875 1 25.66 152 THR B CA 1
ATOM 3185 C C . THR B 1 152 ? -23.016 46.312 17 1 25.66 152 THR B C 1
ATOM 3187 O O . THR B 1 152 ? -22.875 47.531 17.141 1 25.66 152 THR B O 1
ATOM 3190 N N . LEU B 1 153 ? -21.797 45.875 17.438 1 29.77 153 LEU B N 1
ATOM 3191 C CA . LEU B 1 153 ? -21.203 46.188 18.734 1 29.77 153 LEU B CA 1
ATOM 3192 C C . LEU B 1 153 ? -20.5 47.531 18.703 1 29.77 153 LEU B C 1
ATOM 3194 O O . LEU B 1 153 ? -19.953 47.938 17.672 1 29.77 153 LEU B O 1
ATOM 3198 N N . THR B 1 154 ? -20.656 48.469 19.75 1 27.73 154 THR B N 1
ATOM 3199 C CA . THR B 1 154 ? -20.234 49.812 20.156 1 27.73 154 THR B CA 1
ATOM 3200 C C . THR B 1 154 ? -18.703 49.844 20.328 1 27.73 154 THR B C 1
ATOM 3202 O O . THR B 1 154 ? -18.062 48.812 20.5 1 27.73 154 THR B O 1
ATOM 3205 N N . GLN B 1 155 ? -18.125 51.094 20.625 1 33.38 155 GLN B N 1
ATOM 3206 C CA . GLN B 1 155 ? -16.703 51.406 20.594 1 33.38 155 GLN B CA 1
ATOM 3207 C C . GLN B 1 155 ? -15.914 50.438 21.484 1 33.38 155 GLN B C 1
ATOM 3209 O O . GLN B 1 155 ? -14.797 50.031 21.156 1 33.38 155 GLN B O 1
ATOM 3214 N N . SER B 1 156 ? -16.078 50.281 22.859 1 37.88 156 SER B N 1
ATOM 3215 C CA . SER B 1 156 ? -15.781 49.188 23.797 1 37.88 156 SER B CA 1
ATOM 3216 C C . SER B 1 156 ? -16.047 47.844 23.172 1 37.88 156 SER B C 1
ATOM 3218 O O . SER B 1 156 ? -15.602 46.812 23.688 1 37.88 156 SER B O 1
ATOM 3220 N N . SER B 1 157 ? -16.844 47.719 22.25 1 39.12 157 SER B N 1
ATOM 3221 C CA . SER B 1 157 ? -17.469 46.719 21.391 1 39.12 157 SER B CA 1
ATOM 3222 C C . SER B 1 157 ? -16.531 46.25 20.297 1 39.12 157 SER B C 1
ATOM 3224 O O . SER B 1 157 ? -16.734 45.219 19.672 1 39.12 157 SER B O 1
ATOM 3226 N N . ARG B 1 158 ? -15.812 47.188 19.828 1 38.62 158 ARG B N 1
ATOM 3227 C CA . ARG B 1 158 ? -14.836 46.781 18.812 1 38.62 158 ARG B CA 1
ATOM 3228 C C . ARG B 1 158 ? -13.852 45.781 19.375 1 38.62 158 ARG B C 1
ATOM 3230 O O . ARG B 1 158 ? -13.453 44.844 18.672 1 38.62 158 ARG B O 1
ATOM 3237 N N . ASP B 1 159 ? -13.203 46.25 20.484 1 45.22 159 ASP B N 1
ATOM 3238 C CA . ASP B 1 159 ? -12.305 45.312 21.156 1 45.22 159 ASP B CA 1
ATOM 3239 C C . ASP B 1 159 ? -13 44 21.453 1 45.22 159 ASP B C 1
ATOM 3241 O O . ASP B 1 159 ? -12.391 42.938 21.344 1 45.22 159 ASP B O 1
ATOM 3245 N N . ALA B 1 160 ? -14.25 44.156 21.922 1 45.94 160 ALA B N 1
ATOM 3246 C CA . ALA B 1 160 ? -15.086 42.969 22.156 1 45.94 160 ALA B CA 1
ATOM 3247 C C . ALA B 1 160 ? -15.32 42.219 20.859 1 45.94 160 ALA B C 1
ATOM 3249 O O . ALA B 1 160 ? -15.328 40.969 20.844 1 45.94 160 ALA B O 1
ATOM 3250 N N . ILE B 1 161 ? -15.445 42.969 19.844 1 48.25 161 ILE B N 1
ATOM 3251 C CA . ILE B 1 161 ? -15.758 42.375 18.547 1 48.25 161 ILE B CA 1
ATOM 3252 C C . ILE B 1 161 ? -14.508 41.688 18 1 48.25 161 ILE B C 1
ATOM 3254 O O . ILE B 1 161 ? -14.586 40.562 17.5 1 48.25 161 ILE B O 1
ATOM 3258 N N . LYS B 1 162 ? -13.359 42.562 18.047 1 53.38 162 LYS B N 1
ATOM 3259 C CA . LYS B 1 162 ? -12.109 41.938 17.609 1 53.38 162 LYS B CA 1
ATOM 3260 C C . LYS B 1 162 ? -11.75 40.719 18.453 1 53.38 162 LYS B C 1
ATOM 3262 O O . LYS B 1 162 ? -11.336 39.688 17.922 1 53.38 162 LYS B O 1
ATOM 3267 N N . GLY B 1 163 ? -12.008 40.969 19.828 1 60.38 163 GLY B N 1
ATOM 3268 C CA . GLY B 1 163 ? -11.82 39.844 20.719 1 60.38 163 GLY B CA 1
ATOM 3269 C C . GLY B 1 163 ? -12.648 38.625 20.328 1 60.38 163 GLY B C 1
ATOM 3270 O O . GLY B 1 163 ? -12.156 37.5 20.328 1 60.38 163 GLY B O 1
ATOM 3271 N N . THR B 1 164 ? -13.852 39 19.859 1 73.06 164 THR B N 1
ATOM 3272 C CA . THR B 1 164 ? -14.766 37.906 19.516 1 73.06 164 THR B CA 1
ATOM 3273 C C . THR B 1 164 ? -14.344 37.281 18.188 1 73.06 164 THR B C 1
ATOM 3275 O O . THR B 1 164 ? -14.359 36.031 18.062 1 73.06 164 THR B O 1
ATOM 3278 N N . ARG B 1 165 ? -13.711 38.156 17.25 1 83.12 165 ARG B N 1
ATOM 3279 C CA . ARG B 1 165 ? -13.289 37.594 15.969 1 83.12 165 ARG B CA 1
ATOM 3280 C C . ARG B 1 165 ? -12.055 36.719 16.125 1 83.12 165 ARG B C 1
ATOM 3282 O O . ARG B 1 165 ? -11.984 35.625 15.57 1 83.12 165 ARG B O 1
ATOM 3289 N N . TRP B 1 166 ? -11.086 37.25 16.953 1 86.56 166 TRP B N 1
ATOM 3290 C CA . TRP B 1 166 ? -9.891 36.469 17.219 1 86.56 166 TRP B CA 1
ATOM 3291 C C . TRP B 1 166 ? -10.242 35.188 17.922 1 86.56 166 TRP B C 1
ATOM 3293 O O . TRP B 1 166 ? -9.68 34.125 17.625 1 86.56 166 TRP B O 1
ATOM 3303 N N . GLU B 1 167 ? -11.188 35.312 18.781 1 85.81 167 GLU B N 1
ATOM 3304 C CA . GLU B 1 167 ? -11.617 34.125 19.516 1 85.81 167 GLU B CA 1
ATOM 3305 C C . GLU B 1 167 ? -12.25 33.094 18.578 1 85.81 167 GLU B C 1
ATOM 3307 O O . GLU B 1 167 ? -11.977 31.906 18.688 1 85.81 167 GLU B O 1
ATOM 3312 N N . GLU B 1 168 ? -13.07 33.594 17.734 1 90.94 168 GLU B N 1
ATOM 3313 C CA . GLU B 1 168 ? -13.703 32.719 16.781 1 90.94 168 GLU B CA 1
ATOM 3314 C C . GLU B 1 168 ? -12.672 32.062 15.859 1 90.94 168 GLU B C 1
ATOM 3316 O O . GLU B 1 168 ? -12.742 30.844 15.594 1 90.94 168 GLU B O 1
ATOM 3321 N N . MET B 1 169 ? -11.695 32.844 15.359 1 92.25 169 MET B N 1
ATOM 3322 C CA . MET B 1 169 ? -10.641 32.312 14.492 1 92.25 169 MET B CA 1
ATOM 3323 C C . MET B 1 169 ? -9.797 31.281 15.234 1 92.25 169 MET B C 1
ATOM 3325 O O . MET B 1 169 ? -9.5 30.203 14.688 1 92.25 169 MET B O 1
ATOM 3329 N N . ASN B 1 170 ? -9.484 31.594 16.453 1 91.06 170 ASN B N 1
ATOM 3330 C CA . ASN B 1 170 ? -8.695 30.672 17.25 1 91.06 170 ASN B CA 1
ATOM 3331 C C . ASN B 1 170 ? -9.453 29.375 17.516 1 91.06 170 ASN B C 1
ATOM 3333 O O . ASN B 1 170 ? -8.875 28.281 17.5 1 91.06 170 ASN B O 1
ATOM 3337 N N . ASN B 1 171 ? -10.711 29.516 17.828 1 91.88 171 ASN B N 1
ATOM 3338 C CA . ASN B 1 171 ? -11.523 28.328 18.047 1 91.88 171 ASN B CA 1
ATOM 3339 C C . ASN B 1 171 ? -11.547 27.422 16.812 1 91.88 171 ASN B C 1
ATOM 3341 O O . ASN B 1 171 ? -11.469 26.203 16.938 1 91.88 171 ASN B O 1
ATOM 3345 N N . GLU B 1 172 ? -11.617 28.031 15.672 1 95.62 172 GLU B N 1
ATOM 3346 C CA . GLU B 1 172 ? -11.625 27.25 14.43 1 95.62 172 GLU B CA 1
ATOM 3347 C C . GLU B 1 172 ? -10.273 26.578 14.195 1 95.62 172 GLU B C 1
ATOM 3349 O O . GLU B 1 172 ? -10.219 25.422 13.797 1 95.62 172 GLU B O 1
ATOM 3354 N N . ILE B 1 173 ? -9.25 27.281 14.422 1 96.62 173 ILE B N 1
ATOM 3355 C CA . ILE B 1 173 ? -7.906 26.734 14.266 1 96.62 173 ILE B CA 1
ATOM 3356 C C . ILE B 1 173 ? -7.715 25.547 15.211 1 96.62 173 ILE B C 1
ATOM 3358 O O . ILE B 1 173 ? -7.258 24.484 14.805 1 96.62 173 ILE B O 1
ATOM 3362 N N . GLU B 1 174 ? -8.148 25.719 16.453 1 94.69 174 GLU B N 1
ATOM 3363 C CA . GLU B 1 174 ? -8.023 24.641 17.438 1 94.69 174 GLU B CA 1
ATOM 3364 C C . GLU B 1 174 ? -8.875 23.438 17.062 1 94.69 174 GLU B C 1
ATOM 3366 O O . GLU B 1 174 ? -8.445 22.297 17.234 1 94.69 174 GLU B O 1
ATOM 3371 N N . SER B 1 175 ? -10.047 23.734 16.625 1 95.56 175 SER B N 1
ATOM 3372 C CA . SER B 1 175 ? -10.898 22.641 16.156 1 95.56 175 SER B CA 1
ATOM 3373 C C . SER B 1 175 ? -10.242 21.875 15.008 1 95.56 175 SER B C 1
ATOM 3375 O O . SER B 1 175 ? -10.32 20.656 14.945 1 95.56 175 SER B O 1
ATOM 3377 N N . ASN B 1 176 ? -9.617 22.656 14.07 1 97 176 ASN B N 1
ATOM 3378 C CA . ASN B 1 176 ? -8.906 22.031 12.961 1 97 176 ASN B CA 1
ATOM 3379 C C . ASN B 1 176 ? -7.75 21.156 13.461 1 97 176 ASN B C 1
ATOM 3381 O O . ASN B 1 176 ? -7.539 20.047 12.969 1 97 176 ASN B O 1
ATOM 3385 N N . PHE B 1 177 ? -7.051 21.562 14.43 1 96.62 177 PHE B N 1
ATOM 3386 C CA . PHE B 1 177 ? -5.957 20.781 15 1 96.62 177 PHE B CA 1
ATOM 3387 C C . PHE B 1 177 ? -6.484 19.516 15.664 1 96.62 177 PHE B C 1
ATOM 3389 O O . PHE B 1 177 ? -5.867 18.453 15.578 1 96.62 177 PHE B O 1
ATOM 3396 N N . ASP B 1 178 ? -7.574 19.656 16.344 1 95.31 178 ASP B N 1
ATOM 3397 C CA . ASP B 1 178 ? -8.172 18.469 16.953 1 95.31 178 ASP B CA 1
ATOM 3398 C C . ASP B 1 178 ? -8.516 17.422 15.898 1 95.31 178 ASP B C 1
ATOM 3400 O O . ASP B 1 178 ? -8.211 16.234 16.062 1 95.31 178 ASP B O 1
ATOM 3404 N N . TYR B 1 179 ? -9.094 17.922 14.852 1 95.69 179 TYR B N 1
ATOM 3405 C CA . TYR B 1 179 ? -9.414 17 13.758 1 95.69 179 TYR B CA 1
ATOM 3406 C C . TYR B 1 179 ? -8.156 16.391 13.172 1 95.69 179 TYR B C 1
ATOM 3408 O O . TYR B 1 179 ? -8.109 15.188 12.906 1 95.69 179 TYR B O 1
ATOM 3416 N N . MET B 1 180 ? -7.199 17.188 12.945 1 96.69 180 MET B N 1
ATOM 3417 C CA . MET B 1 180 ? -5.941 16.703 12.383 1 96.69 180 MET B CA 1
ATOM 3418 C C . MET B 1 180 ? -5.316 15.633 13.281 1 96.69 180 MET B C 1
ATOM 3420 O O . MET B 1 180 ? -4.828 14.617 12.797 1 96.69 180 MET B O 1
ATOM 3424 N N . SER B 1 181 ? -5.328 15.906 14.578 1 95.5 181 SER B N 1
ATOM 3425 C CA . SER B 1 181 ? -4.758 14.953 15.523 1 95.5 181 SER B CA 1
ATOM 3426 C C . SER B 1 181 ? -5.461 13.602 15.438 1 95.5 181 SER B C 1
ATOM 3428 O O . SER B 1 181 ? -4.809 12.555 15.438 1 95.5 181 SER B O 1
ATOM 3430 N N . GLU B 1 182 ? -6.73 13.609 15.312 1 94.44 182 GLU B N 1
ATOM 3431 C CA . GLU B 1 182 ? -7.5 12.375 15.172 1 94.44 182 GLU B CA 1
ATOM 3432 C C . GLU B 1 182 ? -7.176 11.672 13.859 1 94.44 182 GLU B C 1
ATOM 3434 O O . GLU B 1 182 ? -6.969 10.453 13.836 1 94.44 182 GLU B O 1
ATOM 3439 N N . SER B 1 183 ? -7.176 12.477 12.844 1 96.56 183 SER B N 1
ATOM 3440 C CA . SER B 1 183 ? -6.887 11.93 11.523 1 96.56 183 SER B CA 1
ATOM 3441 C C . SER B 1 183 ? -5.488 11.328 11.469 1 96.56 183 SER B C 1
ATOM 3443 O O . SER B 1 183 ? -5.301 10.234 10.922 1 96.56 183 SER B O 1
ATOM 3445 N N . LEU B 1 184 ? -4.531 12 12.055 1 97.19 184 LEU B N 1
ATOM 3446 C CA . LEU B 1 184 ? -3.158 11.516 12.062 1 97.19 184 LEU B CA 1
ATOM 3447 C C . LEU B 1 184 ? -3.049 10.219 12.859 1 97.19 184 LEU B C 1
ATOM 3449 O O . LEU B 1 184 ? -2.312 9.305 12.477 1 97.19 184 LEU B O 1
ATOM 3453 N N . SER B 1 185 ? -3.771 10.125 13.93 1 95.12 185 SER B N 1
ATOM 3454 C CA . SER B 1 185 ? -3.797 8.898 14.711 1 95.12 185 SER B CA 1
ATOM 3455 C C . SER B 1 185 ? -4.348 7.734 13.891 1 95.12 185 SER B C 1
ATOM 3457 O O . SER B 1 185 ? -3.773 6.641 13.898 1 95.12 185 SER B O 1
ATOM 3459 N N . ARG B 1 186 ? -5.391 7.992 13.164 1 93.31 186 ARG B N 1
ATOM 3460 C CA . ARG B 1 186 ? -5.988 6.969 12.312 1 93.31 186 ARG B CA 1
ATOM 3461 C C . ARG B 1 186 ? -5.039 6.57 11.188 1 93.31 186 ARG B C 1
ATOM 3463 O O . ARG B 1 186 ? -4.891 5.383 10.883 1 93.31 186 ARG B O 1
ATOM 3470 N N . LEU B 1 187 ? -4.449 7.5 10.609 1 96.44 187 LEU B N 1
ATOM 3471 C CA . LEU B 1 187 ? -3.525 7.234 9.516 1 96.44 187 LEU B CA 1
ATOM 3472 C C . LEU B 1 187 ? -2.324 6.43 10 1 96.44 187 LEU B C 1
ATOM 3474 O O . LEU B 1 187 ? -1.826 5.555 9.289 1 96.44 187 LEU B O 1
ATOM 3478 N N . LYS B 1 188 ? -1.898 6.766 11.195 1 94.31 188 LYS B N 1
ATOM 3479 C CA . LYS B 1 188 ? -0.788 6.004 11.758 1 94.31 188 LYS B CA 1
ATOM 3480 C C . LYS B 1 188 ? -1.174 4.543 11.969 1 94.31 188 LYS B C 1
ATOM 3482 O O . LYS B 1 188 ? -0.389 3.641 11.68 1 94.31 188 LYS B O 1
ATOM 3487 N N . GLN B 1 189 ? -2.348 4.324 12.492 1 92.5 189 GLN B N 1
ATOM 3488 C CA . GLN B 1 189 ? -2.838 2.961 12.664 1 92.5 189 GLN B CA 1
ATOM 3489 C C . GLN B 1 189 ? -2.941 2.234 11.328 1 92.5 189 GLN B C 1
ATOM 3491 O O . GLN B 1 189 ? -2.496 1.093 11.203 1 92.5 189 GLN B O 1
ATOM 3496 N N . LEU B 1 190 ? -3.459 2.895 10.359 1 92.25 190 LEU B N 1
ATOM 3497 C CA . LEU B 1 190 ? -3.588 2.32 9.023 1 92.25 190 LEU B CA 1
ATOM 3498 C C . LEU B 1 190 ? -2.217 2.057 8.414 1 92.25 190 LEU B C 1
ATOM 3500 O O . LEU B 1 190 ? -1.996 1.01 7.801 1 92.25 190 LEU B O 1
ATOM 3504 N N . GLY B 1 191 ? -1.367 3.104 8.594 1 95.5 191 GLY B N 1
ATOM 3505 C CA . GLY B 1 191 ? -0.023 2.941 8.062 1 95.5 191 GLY B CA 1
ATOM 3506 C C . GLY B 1 191 ? 0.69 1.72 8.617 1 95.5 191 GLY B C 1
ATOM 3507 O O . GLY B 1 191 ? 1.323 0.975 7.863 1 95.5 191 GLY B O 1
ATOM 3508 N N . THR B 1 192 ? 0.581 1.451 9.875 1 93.88 192 THR B N 1
ATOM 3509 C CA . THR B 1 192 ? 1.19 0.29 10.508 1 93.88 192 THR B CA 1
ATOM 3510 C C . THR B 1 192 ? 0.572 -1.003 9.984 1 93.88 192 THR B C 1
ATOM 3512 O O . THR B 1 192 ? 1.286 -1.963 9.695 1 93.88 192 THR B O 1
ATOM 3515 N N . ALA B 1 193 ? -0.753 -1.03 9.836 1 92.25 193 ALA B N 1
ATOM 3516 C CA . ALA B 1 193 ? -1.446 -2.197 9.297 1 92.25 193 ALA B CA 1
ATOM 3517 C C . ALA B 1 193 ? -1.024 -2.471 7.859 1 92.25 193 ALA B C 1
ATOM 3519 O O . ALA B 1 193 ? -0.861 -3.627 7.461 1 92.25 193 ALA B O 1
ATOM 3520 N N . LEU B 1 194 ? -0.863 -1.415 7.078 1 95 194 LEU B N 1
ATOM 3521 C CA . LEU B 1 194 ? -0.414 -1.558 5.699 1 95 194 LEU B CA 1
ATOM 3522 C C . LEU B 1 194 ? 0.994 -2.143 5.645 1 95 194 LEU B C 1
ATOM 3524 O O . LEU B 1 194 ? 1.269 -3.033 4.836 1 95 194 LEU B O 1
ATOM 3528 N N . SER B 1 195 ? 1.833 -1.627 6.52 1 96.25 195 SER B N 1
ATOM 3529 C CA . SER B 1 195 ? 3.199 -2.137 6.582 1 96.25 195 SER B CA 1
ATOM 3530 C C . SER B 1 195 ? 3.217 -3.629 6.902 1 96.25 195 SER B C 1
ATOM 3532 O O . SER B 1 195 ? 3.896 -4.406 6.23 1 96.25 195 SER B O 1
ATOM 3534 N N . ASP B 1 196 ? 2.445 -4.012 7.82 1 93.69 196 ASP B N 1
ATOM 3535 C CA . ASP B 1 196 ? 2.363 -5.418 8.211 1 93.69 196 ASP B CA 1
ATOM 3536 C C . ASP B 1 196 ? 1.854 -6.277 7.055 1 93.69 196 ASP B C 1
ATOM 3538 O O . ASP B 1 196 ? 2.395 -7.352 6.785 1 93.69 196 ASP B O 1
ATOM 3542 N N . GLU B 1 197 ? 0.839 -5.762 6.441 1 94.31 197 GLU B N 1
ATOM 3543 C CA . GLU B 1 197 ? 0.253 -6.516 5.336 1 94.31 197 GLU B CA 1
ATOM 3544 C C . GLU B 1 197 ? 1.248 -6.676 4.191 1 94.31 197 GLU B C 1
ATOM 3546 O O . GLU B 1 197 ? 1.395 -7.766 3.639 1 94.31 197 GLU B O 1
ATOM 3551 N N . VAL B 1 198 ? 1.909 -5.668 3.834 1 97 198 VAL B N 1
ATOM 3552 C CA . VAL B 1 198 ? 2.859 -5.73 2.729 1 97 198 VAL B CA 1
ATOM 3553 C C . VAL B 1 198 ? 3.998 -6.688 3.08 1 97 198 VAL B C 1
ATOM 3555 O O . VAL B 1 198 ? 4.43 -7.48 2.244 1 97 198 VAL B O 1
ATOM 3558 N N . ASP B 1 199 ? 4.465 -6.652 4.27 1 95.62 199 ASP B N 1
ATOM 3559 C CA . ASP B 1 199 ? 5.512 -7.57 4.715 1 95.62 199 ASP B CA 1
ATOM 3560 C C . ASP B 1 199 ? 5.047 -9.023 4.617 1 95.62 199 ASP B C 1
ATOM 3562 O O . ASP B 1 199 ? 5.793 -9.891 4.152 1 95.62 199 ASP B O 1
ATOM 3566 N N . ASP B 1 200 ? 3.861 -9.258 5.016 1 96.5 200 ASP B N 1
ATOM 3567 C CA . ASP B 1 200 ? 3.307 -10.609 4.949 1 96.5 200 ASP B CA 1
ATOM 3568 C C . ASP B 1 200 ? 3.121 -11.055 3.504 1 96.5 200 ASP B C 1
ATOM 3570 O O . ASP B 1 200 ? 3.332 -12.227 3.178 1 96.5 200 ASP B O 1
ATOM 3574 N N . GLN B 1 201 ? 2.715 -10.148 2.688 1 96.56 201 GLN B N 1
ATOM 3575 C CA . GLN B 1 201 ? 2.561 -10.469 1.273 1 96.56 201 GLN B CA 1
ATOM 3576 C C . GLN B 1 201 ? 3.908 -10.789 0.633 1 96.56 201 GLN B C 1
ATOM 3578 O O . GLN B 1 201 ? 3.996 -11.664 -0.237 1 96.56 201 GLN B O 1
ATOM 3583 N N . ASN B 1 202 ? 4.91 -10.141 1.087 1 95.94 202 ASN B N 1
ATOM 3584 C CA . ASN B 1 202 ? 6.238 -10.43 0.558 1 95.94 202 ASN B CA 1
ATOM 3585 C C . ASN B 1 202 ? 6.699 -11.828 0.94 1 95.94 202 ASN B C 1
ATOM 3587 O O . ASN B 1 202 ? 7.336 -12.516 0.139 1 95.94 202 ASN B O 1
ATOM 3591 N N . LYS B 1 203 ? 6.34 -12.273 2.1 1 97.94 203 LYS B N 1
ATOM 3592 C CA . LYS B 1 203 ? 6.617 -13.648 2.494 1 97.94 203 LYS B CA 1
ATOM 3593 C C . LYS B 1 203 ? 5.809 -14.633 1.656 1 97.94 203 LYS B C 1
ATOM 3595 O O . LYS B 1 203 ? 6.312 -15.688 1.269 1 97.94 203 LYS B O 1
ATOM 3600 N N . LEU B 1 204 ? 4.578 -14.258 1.491 1 97.62 204 LEU B N 1
ATOM 3601 C CA . LEU B 1 204 ? 3.717 -15.078 0.647 1 97.62 204 LEU B CA 1
ATOM 3602 C C . LEU B 1 204 ? 4.297 -15.203 -0.758 1 97.62 204 LEU B C 1
ATOM 3604 O O . LEU B 1 204 ? 4.309 -16.297 -1.331 1 97.62 204 LEU B O 1
ATOM 3608 N N . LEU B 1 205 ? 4.797 -14.117 -1.309 1 97.94 205 LEU B N 1
ATOM 3609 C CA . LEU B 1 205 ? 5.418 -14.125 -2.629 1 97.94 205 LEU B CA 1
ATOM 3610 C C . LEU B 1 205 ? 6.637 -15.047 -2.652 1 97.94 205 LEU B C 1
ATOM 3612 O O . LEU B 1 205 ? 6.859 -15.758 -3.633 1 97.94 205 LEU B O 1
ATOM 3616 N N . ASP B 1 206 ? 7.387 -15.055 -1.594 1 97.06 206 ASP B N 1
ATOM 3617 C CA . ASP B 1 206 ? 8.539 -15.953 -1.49 1 97.06 206 ASP B CA 1
ATOM 3618 C C . ASP B 1 206 ? 8.109 -17.406 -1.555 1 97.06 206 ASP B C 1
ATOM 3620 O O . ASP B 1 206 ? 8.711 -18.219 -2.277 1 97.06 206 ASP B O 1
ATOM 3624 N N . ARG B 1 207 ? 7.062 -17.719 -0.843 1 97.5 207 ARG B N 1
ATOM 3625 C CA . ARG B 1 207 ? 6.562 -19.094 -0.824 1 97.5 207 ARG B CA 1
ATOM 3626 C C . ARG B 1 207 ? 6.031 -19.5 -2.193 1 97.5 207 ARG B C 1
ATOM 3628 O O . ARG B 1 207 ? 6.305 -20.609 -2.664 1 97.5 207 ARG B O 1
ATOM 3635 N N . ILE B 1 208 ? 5.344 -18.641 -2.787 1 98.31 208 ILE B N 1
ATOM 3636 C CA . ILE B 1 208 ? 4.793 -18.906 -4.113 1 98.31 208 ILE B CA 1
ATOM 3637 C C . ILE B 1 208 ? 5.93 -19.141 -5.105 1 98.31 208 ILE B C 1
ATOM 3639 O O . ILE B 1 208 ? 5.859 -20.062 -5.93 1 98.31 208 ILE B O 1
ATOM 3643 N N . GLN B 1 209 ? 6.984 -18.359 -5.008 1 97.31 209 GLN B N 1
ATOM 3644 C CA . GLN B 1 209 ? 8.125 -18.516 -5.902 1 97.31 209 GLN B CA 1
ATOM 3645 C C . GLN B 1 209 ? 8.789 -19.875 -5.734 1 97.31 209 GLN B C 1
ATOM 3647 O O . GLN B 1 209 ? 9.141 -20.531 -6.719 1 97.31 209 GLN B O 1
ATOM 3652 N N . VAL B 1 210 ? 8.961 -20.312 -4.531 1 97.38 210 VAL B N 1
ATOM 3653 C CA . VAL B 1 210 ? 9.57 -21.609 -4.246 1 97.38 210 VAL B CA 1
ATOM 3654 C C . VAL B 1 210 ? 8.719 -22.719 -4.848 1 97.38 210 VAL B C 1
ATOM 3656 O O . VAL B 1 210 ? 9.242 -23.625 -5.508 1 97.38 210 VAL B O 1
ATOM 3659 N N . LYS B 1 211 ? 7.406 -22.672 -4.652 1 97.38 211 LYS B N 1
ATOM 3660 C CA . LYS B 1 211 ? 6.492 -23.672 -5.172 1 97.38 211 LYS B CA 1
ATOM 3661 C C . LYS B 1 211 ? 6.488 -23.688 -6.699 1 97.38 211 LYS B C 1
ATOM 3663 O O . LYS B 1 211 ? 6.461 -24.75 -7.32 1 97.38 211 LYS B O 1
ATOM 3668 N N . ALA B 1 212 ? 6.492 -22.484 -7.281 1 97.75 212 ALA B N 1
ATOM 3669 C CA . ALA B 1 212 ? 6.52 -22.375 -8.734 1 97.75 212 ALA B CA 1
ATOM 3670 C C . ALA B 1 212 ? 7.793 -22.984 -9.312 1 97.75 212 ALA B C 1
ATOM 3672 O O . ALA B 1 212 ? 7.742 -23.734 -10.281 1 97.75 212 ALA B O 1
ATOM 3673 N N . ASP B 1 213 ? 8.922 -22.734 -8.703 1 96.25 213 ASP B N 1
ATOM 3674 C CA . ASP B 1 213 ? 10.203 -23.25 -9.156 1 96.25 213 ASP B CA 1
ATOM 3675 C C . ASP B 1 213 ? 10.25 -24.781 -9.023 1 96.25 213 ASP B C 1
ATOM 3677 O O . ASP B 1 213 ? 10.727 -25.469 -9.93 1 96.25 213 ASP B O 1
ATOM 3681 N N . ARG B 1 214 ? 9.789 -25.297 -7.965 1 97.06 214 ARG B N 1
ATOM 3682 C CA . ARG B 1 214 ? 9.742 -26.734 -7.742 1 97.06 214 ARG B CA 1
ATOM 3683 C C . ARG B 1 214 ? 8.859 -27.422 -8.781 1 97.06 214 ARG B C 1
ATOM 3685 O O . ARG B 1 214 ? 9.266 -28.406 -9.391 1 97.06 214 ARG B O 1
ATOM 3692 N N . ASN B 1 215 ? 7.625 -26.922 -8.938 1 97.44 215 ASN B N 1
ATOM 3693 C CA . ASN B 1 215 ? 6.703 -27.5 -9.914 1 97.44 215 ASN B CA 1
ATOM 3694 C C . ASN B 1 215 ? 7.281 -27.453 -11.32 1 97.44 215 ASN B C 1
ATOM 3696 O O . ASN B 1 215 ? 7.141 -28.406 -12.086 1 97.44 215 ASN B O 1
ATOM 3700 N N . ASP B 1 216 ? 7.918 -26.359 -11.703 1 96.38 216 ASP B N 1
ATOM 3701 C CA . ASP B 1 216 ? 8.531 -26.234 -13.023 1 96.38 216 ASP B CA 1
ATOM 3702 C C . ASP B 1 216 ? 9.602 -27.297 -13.242 1 96.38 216 ASP B C 1
ATOM 3704 O O . ASP B 1 216 ? 9.633 -27.938 -14.297 1 96.38 216 ASP B O 1
ATOM 3708 N N . SER B 1 217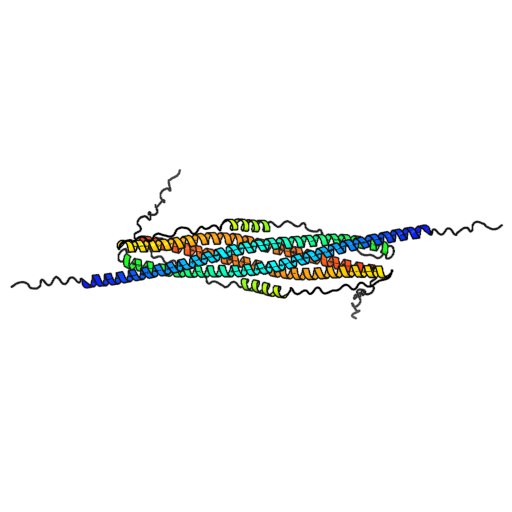 ? 10.461 -27.531 -12.25 1 96.5 217 SER B N 1
ATOM 3709 C CA . SER B 1 217 ? 11.516 -28.547 -12.336 1 96.5 217 SER B CA 1
ATOM 3710 C C . SER B 1 217 ? 10.93 -29.938 -12.523 1 96.5 217 SER B C 1
ATOM 3712 O O . SER B 1 217 ? 11.422 -30.719 -13.344 1 96.5 217 SER B O 1
ATOM 3714 N N . VAL B 1 218 ? 9.898 -30.219 -11.812 1 96.44 218 VAL B N 1
ATOM 3715 C CA . VAL B 1 218 ? 9.258 -31.516 -11.875 1 96.44 218 VAL B CA 1
ATOM 3716 C C . VAL B 1 218 ? 8.633 -31.719 -13.25 1 96.44 218 VAL B C 1
ATOM 3718 O O . VAL B 1 218 ? 8.797 -32.781 -13.867 1 96.44 218 VAL B O 1
ATOM 3721 N N . VAL B 1 219 ? 7.969 -30.688 -13.734 1 95.81 219 VAL B N 1
ATOM 3722 C CA . VAL B 1 219 ? 7.305 -30.766 -15.031 1 95.81 219 VAL B CA 1
ATOM 3723 C C . VAL B 1 219 ? 8.344 -30.984 -16.125 1 95.81 219 VAL B C 1
ATOM 3725 O O . VAL B 1 219 ? 8.133 -31.781 -17.047 1 95.81 219 VAL B O 1
ATOM 3728 N N . ARG B 1 220 ? 9.445 -30.375 -16.078 1 94.12 220 ARG B N 1
ATOM 3729 C CA . ARG B 1 220 ? 10.492 -30.547 -17.078 1 94.12 220 ARG B CA 1
ATOM 3730 C C . ARG B 1 220 ? 11.094 -31.953 -17.031 1 94.12 220 ARG B C 1
ATOM 3732 O O . ARG B 1 220 ? 11.375 -32.562 -18.062 1 94.12 220 ARG B O 1
ATOM 3739 N N . SER B 1 221 ? 11.289 -32.406 -15.828 1 94.25 221 SER B N 1
ATOM 3740 C CA . SER B 1 221 ? 11.773 -33.781 -15.648 1 94.25 221 SER B CA 1
ATOM 3741 C C . SER B 1 221 ? 10.789 -34.781 -16.234 1 94.25 221 SER B C 1
ATOM 3743 O O . SER B 1 221 ? 11.203 -35.719 -16.922 1 94.25 221 SER B O 1
ATOM 3745 N N . GLN B 1 222 ? 9.484 -34.594 -15.961 1 93 222 GLN B N 1
ATOM 3746 C CA . GLN B 1 222 ? 8.453 -35.5 -16.484 1 93 222 GLN B CA 1
ATOM 3747 C C . GLN B 1 222 ? 8.406 -35.438 -18 1 93 222 GLN B C 1
ATOM 3749 O O . GLN B 1 222 ? 8.188 -36.469 -18.656 1 93 222 GLN B O 1
ATOM 3754 N N . ASP B 1 223 ? 8.539 -34.25 -18.547 1 90.06 223 ASP B N 1
ATOM 3755 C CA . ASP B 1 223 ? 8.578 -34.094 -20 1 90.06 223 ASP B CA 1
ATOM 3756 C C . ASP B 1 223 ? 9.711 -34.938 -20.594 1 90.06 223 ASP B C 1
ATOM 3758 O O . ASP B 1 223 ? 9.523 -35.625 -21.609 1 90.06 223 ASP B O 1
ATOM 3762 N N . SER B 1 224 ? 10.891 -34.906 -20.016 1 90.25 224 SER B N 1
ATOM 3763 C CA . SER B 1 224 ? 12.039 -35.656 -20.484 1 90.25 224 SER B CA 1
ATOM 3764 C C . SER B 1 224 ? 11.758 -37.156 -20.438 1 90.25 224 SER B C 1
ATOM 3766 O O . SER B 1 224 ? 12.102 -37.906 -21.375 1 90.25 224 SER B O 1
ATOM 3768 N N . GLN B 1 225 ? 11.117 -37.688 -19.391 1 88.44 225 GLN B N 1
ATOM 3769 C CA . GLN B 1 225 ? 10.758 -39.094 -19.266 1 88.44 225 GLN B CA 1
ATOM 3770 C C . GLN B 1 225 ? 9.758 -39.5 -20.328 1 88.44 225 GLN B C 1
ATOM 3772 O O . GLN B 1 225 ? 9.859 -40.594 -20.891 1 88.44 225 GLN B O 1
ATOM 3777 N N . MET B 1 226 ? 8.828 -38.562 -20.547 1 87.5 226 MET B N 1
ATOM 3778 C CA . MET B 1 226 ? 7.801 -38.844 -21.547 1 87.5 226 MET B CA 1
ATOM 3779 C C . MET B 1 226 ? 8.414 -38.969 -22.938 1 87.5 226 MET B C 1
ATOM 3781 O O . MET B 1 226 ? 8.031 -39.844 -23.719 1 87.5 226 MET B O 1
ATOM 3785 N N . LYS B 1 227 ? 9.336 -38.062 -23.188 1 84 227 LYS B N 1
ATOM 3786 C CA . LYS B 1 227 ? 10.016 -38.094 -24.469 1 84 227 LYS B CA 1
ATOM 3787 C C . LYS B 1 227 ? 10.812 -39.406 -24.641 1 84 227 LYS B C 1
ATOM 3789 O O . LYS B 1 227 ? 10.82 -40 -25.719 1 84 227 LYS B O 1
ATOM 3794 N N . LYS B 1 228 ? 11.461 -39.875 -23.609 1 82.25 228 LYS B N 1
ATOM 3795 C CA . LYS B 1 228 ? 12.211 -41.125 -23.625 1 82.25 228 LYS B CA 1
ATOM 3796 C C . LYS B 1 228 ? 11.289 -42.312 -23.859 1 82.25 228 LYS B C 1
ATOM 3798 O O . LYS B 1 228 ? 11.617 -43.219 -24.625 1 82.25 228 LYS B O 1
ATOM 3803 N N . LEU B 1 229 ? 10.234 -42.219 -23.25 1 78.94 229 LEU B N 1
ATOM 3804 C CA . LEU B 1 229 ? 9.273 -43.312 -23.359 1 78.94 229 LEU B CA 1
ATOM 3805 C C . LEU B 1 229 ? 8.688 -43.375 -24.766 1 78.94 229 LEU B C 1
ATOM 3807 O O . LEU B 1 229 ? 8.414 -44.469 -25.281 1 78.94 229 LEU B O 1
ATOM 3811 N N . LEU B 1 230 ? 8.461 -42.188 -25.359 1 73.31 230 LEU B N 1
ATOM 3812 C CA . LEU B 1 230 ? 7.828 -42.125 -26.672 1 73.31 230 LEU B CA 1
ATOM 3813 C C . LEU B 1 230 ? 8.859 -42.281 -27.781 1 73.31 230 LEU B C 1
ATOM 3815 O O . LEU B 1 230 ? 8.508 -42.375 -28.969 1 73.31 230 LEU B O 1
ATOM 3819 N N . GLY B 1 231 ? 10.219 -42.531 -27.531 1 64.44 231 GLY B N 1
ATOM 3820 C CA . GLY B 1 231 ? 11.258 -42.812 -28.516 1 64.44 231 GLY B CA 1
ATOM 3821 C C . GLY B 1 231 ? 11.742 -41.562 -29.234 1 64.44 231 GLY B C 1
ATOM 3822 O O . GLY B 1 231 ? 12.25 -41.625 -30.344 1 64.44 231 GLY B O 1
ATOM 3823 N N . TYR B 1 232 ? 11.461 -40.281 -28.719 1 52.38 232 TYR B N 1
ATOM 3824 C CA . TYR B 1 232 ? 12.008 -39.125 -29.391 1 52.38 232 TYR B CA 1
ATOM 3825 C C . TYR B 1 232 ? 13.531 -39.094 -29.328 1 52.38 232 TYR B C 1
ATOM 3827 O O . TYR B 1 232 ? 14.109 -39.312 -28.25 1 52.38 232 TYR B O 1
ATOM 3835 N N . LYS B 1 233 ? 14.43 -39.812 -30.234 1 42.19 233 LYS B N 1
ATOM 3836 C CA . LYS B 1 233 ? 15.867 -40 -30.438 1 42.19 233 LYS B CA 1
ATOM 3837 C C . LYS B 1 233 ? 16.625 -38.719 -30.078 1 42.19 233 LYS B C 1
ATOM 3839 O O . LYS B 1 233 ? 17.828 -38.781 -29.781 1 42.19 233 LYS B O 1
ATOM 3844 N N . GLY B 1 234 ? 16.469 -37.438 -30.438 1 39.5 234 GLY B N 1
ATOM 3845 C CA . GLY B 1 234 ? 17.484 -36.375 -30.469 1 39.5 234 GLY B CA 1
ATOM 3846 C C . GLY B 1 234 ? 17.906 -35.938 -29.094 1 39.5 234 GLY B C 1
ATOM 3847 O O . GLY B 1 234 ? 18.391 -34.812 -28.938 1 39.5 234 GLY B O 1
ATOM 3848 N N . VAL B 1 235 ? 17.531 -36.469 -28.109 1 40.09 235 VAL B N 1
ATOM 3849 C CA . VAL B 1 235 ? 18.047 -35.906 -26.875 1 40.09 235 VAL B CA 1
ATOM 3850 C C . VAL B 1 235 ? 19.516 -36.281 -26.688 1 40.09 235 VAL B C 1
ATOM 3852 O O . VAL B 1 235 ? 19.844 -37.469 -26.625 1 40.09 235 VAL B O 1
ATOM 3855 N N . ALA B 1 236 ? 20.5 -35.438 -27.203 1 36.78 236 ALA B N 1
ATOM 3856 C CA . ALA B 1 236 ? 21.953 -35.562 -27.109 1 36.78 236 ALA B CA 1
ATOM 3857 C C . ALA B 1 236 ? 22.391 -35.969 -25.703 1 36.78 236 ALA B C 1
ATOM 3859 O O . ALA B 1 236 ? 21.797 -35.531 -24.703 1 36.78 236 ALA B O 1
ATOM 3860 N N . LYS B 1 237 ? 23.078 -37.062 -25.609 1 38.12 237 LYS B N 1
ATOM 3861 C CA . LYS B 1 237 ? 23.797 -37.531 -24.438 1 38.12 237 LYS B CA 1
ATOM 3862 C C . LYS B 1 237 ? 24.562 -36.406 -23.766 1 38.12 237 LYS B C 1
ATOM 3864 O O . LYS B 1 237 ? 25.188 -35.594 -24.438 1 38.12 237 LYS B O 1
ATOM 3869 N N . PRO B 1 238 ? 24.406 -36.062 -22.578 1 32.47 238 PRO B N 1
ATOM 3870 C CA . PRO B 1 238 ? 25.281 -35.094 -21.922 1 32.47 238 PRO B CA 1
ATOM 3871 C C . PRO B 1 238 ? 26.766 -35.438 -22.047 1 32.47 238 PRO B C 1
ATOM 3873 O O . PRO B 1 238 ? 27.141 -36.625 -21.875 1 32.47 238 PRO B O 1
ATOM 3876 N N . GLU B 1 239 ? 27.5 -34.781 -22.953 1 27.94 239 GLU B N 1
ATOM 3877 C CA . GLU B 1 239 ? 28.953 -34.906 -23.016 1 27.94 239 GLU B CA 1
ATOM 3878 C C . GLU B 1 239 ? 29.594 -34.781 -21.641 1 27.94 239 GLU B C 1
ATOM 3880 O O . GLU B 1 239 ? 29.203 -33.938 -20.844 1 27.94 239 GLU B O 1
ATOM 3885 N N . ASP B 1 240 ? 30.172 -35.844 -21.156 1 29.91 240 ASP B N 1
ATOM 3886 C CA . ASP B 1 240 ? 31.078 -35.906 -20 1 29.91 240 ASP B CA 1
ATOM 3887 C C . ASP B 1 240 ? 32.219 -34.906 -20.141 1 29.91 240 ASP B C 1
ATOM 3889 O O . ASP B 1 240 ? 33.094 -35.062 -20.984 1 29.91 240 ASP B O 1
ATOM 3893 N N . THR B 1 241 ? 31.984 -33.656 -20.141 1 26.52 241 THR B N 1
ATOM 3894 C CA . THR B 1 241 ? 33.062 -32.688 -20.266 1 26.52 241 THR B CA 1
ATOM 3895 C C . THR B 1 241 ? 34.031 -32.781 -19.094 1 26.52 241 THR B C 1
ATOM 3897 O O . THR B 1 241 ? 34.75 -31.844 -18.781 1 26.52 241 THR B O 1
ATOM 3900 N N . ALA B 1 242 ? 34.188 -33.875 -18.391 1 33.72 242 ALA B N 1
ATOM 3901 C CA . ALA B 1 242 ? 35.188 -33.812 -17.328 1 33.72 242 ALA B CA 1
ATOM 3902 C C . ALA B 1 242 ? 36.562 -33.562 -17.906 1 33.72 242 ALA B C 1
ATOM 3904 O O . ALA B 1 242 ? 37.562 -33.531 -17.156 1 33.72 242 ALA B O 1
ATOM 3905 N N . ALA B 1 243 ? 36.938 -33.844 -19.094 1 30.02 243 ALA B N 1
ATOM 3906 C CA . ALA B 1 243 ? 38.344 -34.156 -19.328 1 30.02 243 ALA B CA 1
ATOM 3907 C C . ALA B 1 243 ? 39.219 -32.906 -19.25 1 30.02 243 ALA B C 1
ATOM 3909 O O . ALA B 1 243 ? 40.438 -32.969 -19.422 1 30.02 243 ALA B O 1
ATOM 3910 N N . PHE B 1 244 ? 38.688 -31.656 -19.344 1 27.83 244 PHE B N 1
ATOM 3911 C CA . PHE B 1 244 ? 39.75 -30.719 -19.703 1 27.83 244 PHE B CA 1
ATOM 3912 C C . PHE B 1 244 ? 40.594 -30.344 -18.469 1 27.83 244 PHE B C 1
ATOM 3914 O O . PHE B 1 244 ? 41.156 -29.266 -18.422 1 27.83 244 PHE B O 1
ATOM 3921 N N . VAL B 1 245 ? 40.656 -31.203 -17.406 1 32.16 245 VAL B N 1
ATOM 3922 C CA . VAL B 1 245 ? 41.562 -30.781 -16.328 1 32.16 245 VAL B CA 1
ATOM 3923 C C . VAL B 1 245 ? 43 -30.719 -16.812 1 32.16 245 VAL B C 1
ATOM 3925 O O . VAL B 1 245 ? 43.656 -31.75 -16.906 1 32.16 245 VAL B O 1
ATOM 3928 N N . GLY B 1 246 ? 43.25 -30.266 -17.969 1 26.77 246 GLY B N 1
ATOM 3929 C CA . GLY B 1 246 ? 44.656 -30.297 -18.297 1 26.77 246 GLY B CA 1
ATOM 3930 C C . GLY B 1 246 ? 45.531 -29.656 -17.234 1 26.77 246 GLY B C 1
ATOM 3931 O O . GLY B 1 246 ? 45.031 -28.844 -16.438 1 26.77 246 GLY B O 1
ATOM 3932 N N . ARG B 1 247 ? 46.812 -30.328 -16.984 1 29.59 247 ARG B N 1
ATOM 3933 C CA . ARG B 1 247 ? 48.062 -30.188 -16.234 1 29.59 247 ARG B CA 1
ATOM 3934 C C . ARG B 1 247 ? 48.688 -28.812 -16.453 1 29.59 247 ARG B C 1
ATOM 3936 O O . ARG B 1 247 ? 49.25 -28.531 -17.531 1 29.59 247 ARG B O 1
ATOM 3943 N N . LYS B 1 248 ? 48 -27.812 -16.266 1 25.67 248 LYS B N 1
ATOM 3944 C CA . LYS B 1 248 ? 48.812 -26.609 -16.312 1 25.67 248 LYS B CA 1
ATOM 3945 C C . LYS B 1 248 ? 49.938 -26.688 -15.289 1 25.67 248 LYS B C 1
ATOM 3947 O O . LYS B 1 248 ? 49.719 -27.062 -14.133 1 25.67 248 LYS B O 1
ATOM 3952 N N . LYS B 1 249 ? 51.344 -26.5 -15.641 1 21.81 249 LYS B N 1
ATOM 3953 C CA . LYS B 1 249 ? 52.562 -26.062 -14.969 1 21.81 249 LYS B CA 1
ATOM 3954 C C . LYS B 1 249 ? 52.312 -24.859 -14.062 1 21.81 249 LYS B C 1
ATOM 3956 O O . LYS B 1 249 ? 51.5 -23.984 -14.406 1 21.81 249 LYS B O 1
#

Nearest PDB structures (foldseek):
  6z6o-assembly1_C  TM=3.926E-01  e=1.211E-01  Saccharomyces cerevisiae S288C
  5nnv-assembly4_D  TM=3.162E-01  e=4.903E-02  Bacillus subtilis subsp. subtilis str. 168
  6ixe-assembly1_A  TM=2.658E-01  e=5.091E-01  Homo sapiens
  6z6o-assembly1_C  TM=3.930E-01  e=1.149E-01  Saccharomyces cerevisiae S288C
  5nnv-assembly4_D  TM=3.143E-01  e=6.071E-02  Bacillus subtilis subsp. subtilis str. 168

Radius of gyration: 42.24 Å; Cα contacts (8 Å, |Δi|>4): 373; chains: 2; bounding box: 78×196×104 Å

InterPro domains:
  IPR000727 Target SNARE coiled-coil homology domain [PS50192] (35-97)
  IPR000727 Target SNARE coiled-coil homology domain [PS50192] (167-229)
  IPR000727 Target SNARE coiled-coil homology domain [SM00397] (30-97)
  IPR000727 Target SNARE coiled-coil homology domain [SM00397] (162-229)

pLDDT: mean 71.13, std 27.3, range [21.81, 98.38]

Secondary structure (DSSP, 8-state):
-------------HHHHHHHHHHHHHHHHHHHHHHHHHHHHHHHHHHHHHHHHHHHHHHHHHHHHHHHHHHHHHHHHHHHHHHHHHHHHHHHHHHHHHHHHHTTS------------------THHHHHHHHHHHHHTT---------------THHHHHHHHHHHHHHHHHHHHHHHHHHHHHHHHHHHHHHHHHHHHHHHHHHHHHHHHHHHHHHHHHHHHHHHHHHHT---S-----TTTT-----/-------------HHHHHHHHHHHHHHHHHHHHHHHHHHHHHHHHHHHHHHHHHHHHHHHHHHHHHHHHHHHHHHHHHHHHHHHHHHHHHHHHHHHHHHHHHSSS------------------THHHHHHHHHHHHTT----------------THHHHHHHHHHHHHHHHHHHHHHHHHHHHHHHHHHHHHHHHHHHHHHHHHHHHHHHHHHHHHHHHHHHHHHHHHHHT----------GGG-----

Sequence (498 aa):
MANPFDDDDDVPKSYSKVGKKNEEADVDYYEREIEKYMQESLDSTQRSRAHLENSEQLAVKTAQDLLEQREKLERTEKNLDKIQHTTSMTQRNLNSLKSVFGGFFKNKFSRKPSEPVATITPSTTSDKLSTCVANEAKSTSFNVNKGPSQPTLTQSSRDAIKGTRWEEMNNEIESNFDYMSESLSRLKQLGTALSDEVDDQNKLLDRIQVKADRNDSVVRSQDSQMKKLLGYKGVAKPEDTAAFVGRKKMANPFDDDDDVPKSYSKVGKKNEEADVDYYEREIEKYMQESLDSTQRSRAHLENSEQLAVKTAQDLLEQREKLERTEKNLDKIQHTTSMTQRNLNSLKSVFGGFFKNKFSRKPSEPVATITPSTTSDKLSTCVANEAKSTSFNVNKGPSQPTLTQSSRDAIKGTRWEEMNNEIESNFDYMSESLSRLKQLGTALSDEVDDQNKLLDRIQVKADRNDSVVRSQDSQMKKLLGYKGVAKPEDTAAFVGRKK

Foldseek 3Di:
DDPPPPPPPPPVVPVVVVVVVVVVVVVVVVLVVVVVVLVVLLVVLVVLLVVLVVVLVVLLVLLVVLLVVVVVLVVLLVVLVVLVVVLVVLVVVLVVLCCVCCVVVVDDDDDDDDDDDDDDDPDCLNVQSVVLSVVSVVPPPDDPDDDDDDDDADPVCVCVVSVVVSVVSVVSSVVSVVSSVVSVVSVVSSVVSSVSSVVVVVVSVVSSVVSVVVSVVSVVVSVVSVCVSVCVPPPDDPPPVVPPPDDPD/DPPPPPPPPPDPVPVVVVVVVVVVVVVVVVLVVVVVVLVVLLVVLVVLLVVLVVVLVVLLVLLVVLLVVVVVLVVLLVVLVVLVVVLVVLVVVLVVLCCVCCVVVVDDDDDDPPDDDDDDDPDCLNVQSVVLSVVSVVPPDDDPDDDDDDDDADPVRVCVVSVVVSVVSVVSSVVSVVSSVVSVVSVVSSVVSSVSSVVVVVVSVVSSVVSVVVSVVSVVVSVVSVCVSVPVPPPDDPPPPPPPPDDDD

Organism: Strongyloides stercoralis (NCBI:txid6248)